Protein AF-A0A838QXX8-F1 (afdb_monomer_lite)

Structure (mmCIF, N/CA/C/O backbone):
data_AF-A0A838QXX8-F1
#
_entry.id   AF-A0A838QXX8-F1
#
loop_
_atom_site.group_PDB
_atom_site.id
_atom_site.type_symbol
_atom_site.label_atom_id
_atom_site.label_alt_id
_atom_site.label_comp_id
_atom_site.label_asym_id
_atom_site.label_entity_id
_atom_site.label_seq_id
_atom_site.pdbx_PDB_ins_code
_atom_site.Cartn_x
_atom_site.Cartn_y
_atom_site.Cartn_z
_atom_site.occupancy
_atom_site.B_iso_or_equiv
_atom_site.auth_seq_id
_atom_site.auth_comp_id
_atom_site.auth_asym_id
_atom_site.auth_atom_id
_atom_site.pdbx_PDB_model_num
ATOM 1 N N . MET A 1 1 ? -8.259 -25.315 41.704 1.00 34.84 1 MET A N 1
ATOM 2 C CA . MET A 1 1 ? -8.394 -26.539 40.883 1.00 34.84 1 MET A CA 1
ATOM 3 C C . MET A 1 1 ? -9.443 -26.225 39.834 1.00 34.84 1 MET A C 1
ATOM 5 O O . MET A 1 1 ? -10.561 -25.962 40.229 1.00 34.84 1 MET A O 1
ATOM 9 N N . THR A 1 2 ? -9.163 -26.068 38.550 1.00 30.25 2 THR A N 1
ATOM 10 C CA . THR A 1 2 ? -8.061 -26.549 37.710 1.00 30.25 2 THR A CA 1
ATOM 11 C C . THR A 1 2 ? -7.736 -25.480 36.669 1.00 30.25 2 THR A C 1
ATOM 13 O O . THR A 1 2 ? -8.613 -24.985 35.971 1.00 30.25 2 THR A O 1
ATOM 16 N N . THR A 1 3 ? -6.460 -25.126 36.604 1.00 36.72 3 THR A N 1
ATOM 17 C CA . THR A 1 3 ? -5.805 -24.435 35.495 1.00 36.72 3 THR A CA 1
ATOM 18 C C . THR A 1 3 ? -5.970 -25.269 34.226 1.00 36.72 3 THR A C 1
ATOM 20 O O . THR A 1 3 ? -5.428 -26.370 34.168 1.00 36.72 3 THR A O 1
ATOM 23 N N . SER A 1 4 ? -6.717 -24.779 33.237 1.00 33.78 4 SER A N 1
ATOM 24 C CA . SER A 1 4 ? -6.718 -25.348 31.888 1.00 33.78 4 SER A CA 1
ATOM 25 C C . SER A 1 4 ? -5.908 -24.436 30.974 1.00 33.78 4 SER A C 1
ATOM 27 O O . SER A 1 4 ? -6.365 -23.360 30.591 1.00 33.78 4 SER A O 1
ATOM 29 N N . ASP A 1 5 ? -4.679 -24.873 30.725 1.00 32.06 5 ASP A N 1
ATOM 30 C CA . ASP A 1 5 ? -3.925 -24.717 29.486 1.00 32.06 5 ASP A CA 1
ATOM 31 C C . ASP A 1 5 ? -4.046 -23.371 28.769 1.00 32.06 5 ASP A C 1
ATOM 33 O O . ASP A 1 5 ? -4.822 -23.175 27.832 1.00 32.06 5 ASP A O 1
ATOM 37 N N . SER A 1 6 ? -3.140 -22.463 29.139 1.00 34.22 6 SER A N 1
ATOM 38 C CA . SER A 1 6 ? -2.589 -21.522 28.173 1.00 34.22 6 SER A CA 1
ATOM 39 C C . SER A 1 6 ? -1.928 -22.338 27.063 1.00 34.22 6 SER A C 1
ATOM 41 O O . SER A 1 6 ? -0.778 -22.759 27.201 1.00 34.22 6 SER A O 1
ATOM 43 N N . ALA A 1 7 ? -2.668 -22.581 25.984 1.00 34.00 7 ALA A N 1
ATOM 44 C CA . ALA A 1 7 ? -2.116 -23.053 24.730 1.00 34.00 7 ALA A CA 1
ATOM 45 C C . ALA A 1 7 ? -0.944 -22.134 24.362 1.00 34.00 7 ALA A C 1
ATOM 47 O O . ALA A 1 7 ? -1.115 -20.969 23.994 1.00 34.00 7 ALA A O 1
ATOM 48 N N . THR A 1 8 ? 0.267 -22.647 24.542 1.00 38.44 8 THR A N 1
ATOM 49 C CA . THR A 1 8 ? 1.481 -22.099 23.960 1.00 38.44 8 THR A CA 1
ATOM 50 C C . THR A 1 8 ? 1.288 -22.147 22.452 1.00 38.44 8 THR A C 1
ATOM 52 O O . THR A 1 8 ? 1.494 -23.189 21.830 1.00 38.44 8 THR A O 1
ATOM 55 N N . ALA A 1 9 ? 0.816 -21.037 21.878 1.00 37.28 9 ALA A N 1
ATOM 56 C CA . ALA A 1 9 ? 0.848 -20.822 20.439 1.00 37.28 9 ALA A CA 1
ATOM 57 C C . ALA A 1 9 ? 2.269 -21.143 19.946 1.00 37.28 9 ALA A C 1
ATOM 59 O O . ALA A 1 9 ? 3.229 -20.803 20.650 1.00 37.28 9 ALA A O 1
ATOM 60 N N . PRO A 1 10 ? 2.411 -21.841 18.808 1.00 36.53 10 PRO A N 1
ATOM 61 C CA . PRO A 1 10 ? 3.703 -22.322 18.351 1.00 36.53 10 PRO A CA 1
ATOM 62 C C . PRO A 1 10 ? 4.683 -21.153 18.256 1.00 36.53 10 PRO A C 1
ATOM 64 O O . PRO A 1 10 ? 4.367 -20.098 17.706 1.00 36.53 10 PRO A O 1
ATOM 67 N N . ASP A 1 11 ? 5.864 -21.362 18.834 1.00 43.19 11 ASP A N 1
ATOM 68 C CA . ASP A 1 11 ? 7.036 -20.503 18.711 1.00 43.19 11 ASP A CA 1
ATOM 69 C C . ASP A 1 11 ? 7.465 -20.534 17.236 1.00 43.19 11 ASP A C 1
ATOM 71 O O . ASP A 1 11 ? 8.309 -21.331 16.818 1.00 43.19 11 ASP A O 1
ATOM 75 N N . HIS A 1 12 ? 6.783 -19.750 16.395 1.00 49.19 12 HIS A N 1
ATOM 76 C CA . HIS A 1 12 ? 7.222 -19.498 15.034 1.00 49.19 12 HIS A CA 1
ATOM 77 C C . HIS A 1 12 ? 8.611 -18.883 15.161 1.00 49.19 12 HIS A C 1
ATOM 79 O O . HIS A 1 12 ? 8.747 -17.730 15.560 1.00 49.19 12 HIS A O 1
ATOM 85 N N . ARG A 1 13 ? 9.655 -19.663 14.850 1.00 53.22 13 ARG A N 1
ATOM 86 C CA . ARG A 1 13 ? 10.988 -19.119 14.583 1.00 53.22 13 ARG A CA 1
ATOM 87 C C . ARG A 1 13 ? 10.788 -17.945 13.631 1.00 53.22 13 ARG A C 1
ATOM 89 O O . ARG A 1 13 ? 10.402 -18.170 12.485 1.00 53.22 13 ARG A O 1
ATOM 96 N N . ASP A 1 14 ? 11.004 -16.729 14.129 1.00 71.88 14 ASP A N 1
ATOM 97 C CA . ASP A 1 14 ? 10.873 -15.486 13.369 1.00 71.88 14 ASP A CA 1
ATOM 98 C C . ASP A 1 14 ? 11.905 -15.504 12.234 1.00 71.88 14 ASP A C 1
ATOM 100 O O . ASP A 1 14 ? 13.022 -15.010 12.366 1.00 71.88 14 ASP A O 1
ATOM 104 N N . TRP A 1 15 ? 11.545 -16.136 11.117 1.00 86.19 15 TRP A N 1
ATOM 105 C CA . TRP A 1 15 ? 12.342 -16.218 9.893 1.00 86.19 15 TRP A CA 1
ATOM 106 C C . TRP A 1 15 ? 12.441 -14.854 9.204 1.00 86.19 15 TRP A C 1
ATOM 108 O O . TRP A 1 15 ? 13.362 -14.620 8.425 1.00 86.19 15 TRP A O 1
ATOM 118 N N . ALA A 1 16 ? 11.517 -13.943 9.522 1.00 88.12 16 ALA A N 1
ATOM 119 C CA . ALA A 1 16 ? 11.453 -12.614 8.942 1.00 88.12 16 ALA A CA 1
ATOM 120 C C . ALA A 1 16 ? 12.725 -11.810 9.231 1.00 88.12 16 ALA A C 1
ATOM 122 O O . ALA A 1 16 ? 13.321 -11.260 8.314 1.00 88.12 16 ALA A O 1
ATOM 123 N N . LEU A 1 17 ? 13.199 -11.782 10.480 1.00 90.75 17 LEU A N 1
ATOM 124 C CA . LEU A 1 17 ? 14.399 -11.025 10.838 1.00 90.75 17 LEU A CA 1
ATOM 125 C C . LEU A 1 17 ? 15.675 -11.507 10.110 1.00 90.75 17 LEU A C 1
ATOM 127 O O . LEU A 1 17 ? 16.345 -10.666 9.512 1.00 90.75 17 LEU A O 1
ATOM 131 N N . PRO A 1 18 ? 16.042 -12.807 10.099 1.00 92.94 18 PRO A N 1
ATOM 132 C CA . PRO A 1 18 ? 17.204 -13.261 9.340 1.00 92.94 18 PRO A CA 1
ATOM 133 C C . PRO A 1 18 ? 17.028 -13.064 7.828 1.00 92.94 18 PRO A C 1
ATOM 135 O O . PRO A 1 18 ? 18.002 -12.716 7.166 1.00 92.94 18 PRO A O 1
ATOM 138 N N . ALA A 1 19 ? 15.814 -13.211 7.281 1.00 93.12 19 ALA A N 1
ATOM 139 C CA . ALA A 1 19 ? 15.549 -12.907 5.874 1.00 93.12 19 ALA A CA 1
ATOM 140 C C . ALA A 1 19 ? 15.774 -11.417 5.556 1.00 93.12 19 ALA A C 1
ATOM 142 O O . ALA A 1 19 ? 16.439 -11.095 4.575 1.00 93.12 19 ALA A O 1
ATOM 143 N N . LEU A 1 20 ? 15.303 -10.509 6.418 1.00 94.69 20 LEU A N 1
ATOM 144 C CA . LEU A 1 20 ? 15.530 -9.067 6.285 1.00 94.69 20 LEU A CA 1
ATOM 145 C C . LEU A 1 20 ? 17.016 -8.723 6.327 1.00 94.69 20 LEU A C 1
ATOM 147 O O . LEU A 1 20 ? 17.504 -7.996 5.467 1.00 94.69 20 LEU A O 1
ATOM 151 N N . LEU A 1 21 ? 17.751 -9.278 7.292 1.00 94.69 21 LEU A N 1
ATOM 152 C CA . LEU A 1 21 ? 19.192 -9.061 7.399 1.00 94.69 21 LEU A CA 1
ATOM 153 C C . LEU A 1 21 ? 19.941 -9.603 6.175 1.00 94.69 21 LEU A C 1
ATOM 155 O O . LEU A 1 21 ? 20.882 -8.960 5.718 1.00 94.69 21 LEU A O 1
ATOM 159 N N . ALA A 1 22 ? 19.510 -10.734 5.609 1.00 96.19 22 ALA A N 1
ATOM 160 C CA . ALA A 1 22 ? 20.080 -11.273 4.377 1.00 96.19 22 ALA A CA 1
ATOM 161 C C . ALA A 1 22 ? 19.819 -10.362 3.165 1.00 96.19 22 ALA A C 1
ATOM 163 O O . ALA A 1 22 ? 20.742 -10.108 2.394 1.00 96.19 22 ALA A O 1
ATOM 164 N N . ILE A 1 23 ? 18.604 -9.821 3.020 1.00 95.81 23 ILE A N 1
ATOM 165 C CA . ILE A 1 23 ? 18.258 -8.871 1.948 1.00 95.81 23 ILE A CA 1
ATOM 166 C C . ILE A 1 23 ? 19.067 -7.575 2.092 1.00 95.81 23 ILE A C 1
ATOM 168 O O . ILE A 1 23 ? 19.649 -7.096 1.120 1.00 95.81 23 ILE A O 1
ATOM 172 N N . LEU A 1 24 ? 19.166 -7.033 3.307 1.00 96.50 24 LEU A N 1
ATOM 173 C CA . LEU A 1 24 ? 19.965 -5.837 3.586 1.00 96.50 24 LEU A CA 1
ATOM 174 C C . LEU A 1 24 ? 21.457 -6.073 3.328 1.00 96.50 24 LEU A C 1
ATOM 176 O O . LEU A 1 24 ? 22.124 -5.207 2.765 1.00 96.50 24 LEU A O 1
ATOM 180 N N . ALA A 1 25 ? 21.980 -7.247 3.687 1.00 96.38 25 ALA A N 1
ATOM 181 C CA . ALA A 1 25 ? 23.358 -7.627 3.392 1.00 96.38 25 ALA A CA 1
ATOM 182 C C . ALA A 1 25 ? 23.601 -7.782 1.883 1.00 96.38 25 ALA A C 1
ATOM 184 O O . ALA A 1 25 ? 24.636 -7.339 1.387 1.00 96.38 25 ALA A O 1
ATOM 185 N N . LEU A 1 26 ? 22.645 -8.352 1.142 1.00 95.94 26 LEU A N 1
ATOM 186 C CA . LEU A 1 26 ? 22.708 -8.448 -0.317 1.00 95.94 26 LEU A CA 1
ATOM 187 C C . LEU A 1 26 ? 22.728 -7.057 -0.959 1.00 95.94 26 LEU A C 1
ATOM 189 O O . LEU A 1 26 ? 23.559 -6.795 -1.829 1.00 95.94 26 LEU A O 1
ATOM 193 N N . TYR A 1 27 ? 21.870 -6.146 -0.492 1.00 95.50 27 TYR A N 1
ATOM 194 C CA . TYR A 1 27 ? 21.874 -4.764 -0.959 1.00 95.50 27 TYR A CA 1
ATOM 195 C C . TYR A 1 27 ? 23.202 -4.069 -0.626 1.00 95.50 27 TYR A C 1
ATOM 197 O O . TYR A 1 27 ? 23.809 -3.472 -1.511 1.00 95.50 27 TYR A O 1
ATOM 205 N N . ALA A 1 28 ? 23.727 -4.226 0.594 1.00 94.88 28 ALA A N 1
ATOM 206 C CA . ALA A 1 28 ? 25.030 -3.684 0.989 1.00 94.88 28 ALA A CA 1
ATOM 207 C C . ALA A 1 28 ? 26.193 -4.242 0.143 1.00 94.88 28 ALA A C 1
ATOM 209 O O . ALA A 1 28 ? 27.096 -3.495 -0.234 1.00 94.88 28 ALA A O 1
ATOM 210 N N . ALA A 1 29 ? 26.161 -5.529 -0.213 1.00 96.00 29 ALA A N 1
ATOM 211 C CA . ALA A 1 29 ? 27.139 -6.132 -1.117 1.00 96.00 29 ALA A CA 1
ATOM 212 C C . ALA A 1 29 ? 27.021 -5.562 -2.542 1.00 96.00 29 ALA A C 1
ATOM 214 O O . ALA A 1 29 ? 28.028 -5.193 -3.144 1.00 96.00 29 ALA A O 1
ATOM 215 N N . SER A 1 30 ? 25.795 -5.410 -3.058 1.00 94.06 30 SER A N 1
ATOM 216 C CA . SER A 1 30 ? 25.549 -4.778 -4.364 1.00 94.06 30 SER A CA 1
ATOM 217 C C . SER A 1 30 ? 26.013 -3.317 -4.394 1.00 94.06 30 SER A C 1
ATOM 219 O O . SER A 1 30 ? 26.581 -2.854 -5.386 1.00 94.06 30 SER A O 1
ATOM 221 N N . PHE A 1 31 ? 25.842 -2.616 -3.272 1.00 92.81 31 PHE A N 1
ATOM 222 C CA . PHE A 1 31 ? 26.286 -1.249 -3.057 1.00 92.81 31 PHE A CA 1
ATOM 223 C C . PHE A 1 31 ? 27.814 -1.142 -3.061 1.00 92.81 31 PHE A C 1
ATOM 225 O O . PHE A 1 31 ? 28.362 -0.240 -3.694 1.00 92.81 31 PHE A O 1
ATOM 232 N N . ALA A 1 32 ? 28.509 -2.095 -2.430 1.00 93.50 32 ALA A N 1
ATOM 233 C CA . ALA A 1 32 ? 29.969 -2.180 -2.467 1.00 93.50 32 ALA A CA 1
ATOM 234 C C . ALA A 1 32 ? 30.513 -2.419 -3.889 1.00 93.50 32 ALA A C 1
ATOM 236 O O . ALA A 1 32 ? 31.625 -1.998 -4.201 1.00 93.50 32 ALA A O 1
ATOM 237 N N . TRP A 1 33 ? 29.725 -3.046 -4.768 1.00 94.81 33 TRP A N 1
ATOM 238 C CA . TRP A 1 33 ? 30.039 -3.199 -6.195 1.00 94.81 33 TRP A CA 1
ATOM 239 C C . TRP A 1 33 ? 29.606 -2.017 -7.072 1.00 94.81 33 TRP A C 1
ATOM 241 O O . TRP A 1 33 ? 29.843 -2.031 -8.282 1.00 94.81 33 TRP A O 1
ATOM 251 N N . GLY A 1 34 ? 28.995 -0.983 -6.493 1.00 92.56 34 GLY A N 1
ATOM 252 C CA . GLY A 1 34 ? 28.573 0.207 -7.225 1.00 92.56 34 GLY A CA 1
ATOM 253 C C . GLY A 1 34 ? 27.326 0.007 -8.096 1.00 92.56 34 GLY A C 1
ATOM 254 O O . GLY A 1 34 ? 27.075 0.833 -8.975 1.00 92.56 34 GLY A O 1
ATOM 255 N N . LEU A 1 35 ? 26.576 -1.092 -7.922 1.00 92.88 35 LEU A N 1
ATOM 256 C CA . LEU A 1 35 ? 25.433 -1.418 -8.785 1.00 92.88 35 LEU A CA 1
ATOM 257 C C . LEU A 1 35 ? 24.281 -0.407 -8.643 1.00 92.88 35 LEU A C 1
ATOM 259 O O . LEU A 1 35 ? 23.913 0.169 -9.668 1.00 92.88 35 LEU A O 1
ATOM 263 N N . PRO A 1 36 ? 23.770 -0.098 -7.429 1.00 92.81 36 PRO A N 1
ATOM 264 C CA . PRO A 1 36 ? 22.723 0.911 -7.257 1.00 92.81 36 PRO A CA 1
ATOM 265 C C . PRO A 1 36 ? 23.093 2.266 -7.866 1.00 92.81 36 PRO A C 1
ATOM 267 O O . PRO A 1 36 ? 22.270 2.903 -8.516 1.00 92.81 36 PRO A O 1
ATOM 270 N N . GLN A 1 37 ? 24.349 2.690 -7.718 1.00 92.62 37 GLN A N 1
ATOM 271 C CA . GLN A 1 37 ? 24.854 3.957 -8.242 1.00 92.62 37 GLN A CA 1
ATOM 272 C C . GLN A 1 37 ? 24.853 3.972 -9.773 1.00 92.62 37 GLN A C 1
ATOM 274 O O . GLN A 1 37 ? 24.445 4.963 -10.373 1.00 92.62 37 GLN A O 1
ATOM 279 N N . ARG A 1 38 ? 25.271 2.870 -10.409 1.00 91.69 38 ARG A N 1
ATOM 280 C CA . ARG A 1 38 ? 25.247 2.727 -11.873 1.00 91.69 38 ARG A CA 1
ATOM 281 C C . ARG A 1 38 ? 23.825 2.735 -12.412 1.00 91.69 38 ARG A C 1
ATOM 283 O O . ARG A 1 38 ? 23.560 3.471 -13.350 1.00 91.69 38 ARG A O 1
ATOM 290 N N . TRP A 1 39 ? 22.923 1.970 -11.799 1.00 91.38 39 TRP A N 1
ATOM 291 C CA . TRP A 1 39 ? 21.515 1.946 -12.197 1.00 91.38 39 TRP A CA 1
ATOM 292 C C . TRP A 1 39 ? 20.875 3.328 -12.067 1.00 91.38 39 TRP A C 1
ATOM 294 O O . TRP A 1 39 ? 20.202 3.774 -12.986 1.00 91.38 39 TRP A O 1
ATOM 304 N N . THR A 1 40 ? 21.152 4.038 -10.970 1.00 89.56 40 THR A N 1
ATOM 305 C CA . THR A 1 40 ? 20.648 5.406 -10.753 1.00 89.56 40 THR A CA 1
ATOM 306 C C . THR A 1 40 ? 21.189 6.369 -11.806 1.00 89.56 40 THR A C 1
ATOM 308 O O . THR A 1 40 ? 20.441 7.178 -12.335 1.00 89.56 40 THR A O 1
ATOM 311 N N . ALA A 1 41 ? 22.472 6.263 -12.164 1.00 88.31 41 ALA A N 1
ATOM 312 C CA . ALA A 1 41 ? 23.043 7.070 -13.239 1.00 88.31 41 ALA A CA 1
ATOM 313 C C . ALA A 1 41 ? 22.360 6.798 -14.592 1.00 88.31 41 ALA A C 1
ATOM 315 O O . ALA A 1 41 ? 22.120 7.738 -15.341 1.00 88.31 41 ALA A O 1
ATOM 316 N N . THR A 1 42 ? 22.006 5.542 -14.890 1.00 87.69 42 THR A N 1
ATOM 317 C CA . THR A 1 42 ? 21.218 5.188 -16.084 1.00 87.69 42 THR A CA 1
ATOM 318 C C . THR A 1 42 ? 19.805 5.774 -16.028 1.00 87.69 42 THR A C 1
ATOM 320 O O . THR A 1 42 ? 19.336 6.306 -17.029 1.00 87.69 42 THR A O 1
ATOM 323 N N . ALA A 1 43 ? 19.153 5.732 -14.862 1.00 85.75 43 ALA A N 1
ATOM 324 C CA . ALA A 1 43 ? 17.829 6.316 -14.645 1.00 85.75 43 ALA A CA 1
ATOM 325 C C . ALA A 1 43 ? 17.812 7.826 -14.909 1.00 85.75 43 ALA A C 1
ATOM 327 O O . ALA A 1 43 ? 16.993 8.315 -15.683 1.00 85.75 43 ALA A O 1
ATOM 328 N N . VAL A 1 44 ? 18.757 8.546 -14.297 1.00 84.44 44 VAL A N 1
ATOM 329 C CA . VAL A 1 44 ? 18.873 10.006 -14.402 1.00 84.44 44 VAL A CA 1
ATOM 330 C C . VAL A 1 44 ? 19.266 10.432 -15.816 1.00 84.44 44 VAL A C 1
ATOM 332 O O . VAL A 1 44 ? 18.721 11.406 -16.323 1.00 84.44 44 VAL A O 1
ATOM 335 N N . ALA A 1 45 ? 20.167 9.696 -16.477 1.00 80.81 45 ALA A N 1
ATOM 336 C CA . ALA A 1 45 ? 20.521 9.970 -17.870 1.00 80.81 45 ALA A CA 1
ATOM 337 C C . ALA A 1 45 ? 19.300 9.866 -18.798 1.00 80.81 45 ALA A C 1
ATOM 339 O O . ALA A 1 45 ? 19.110 10.739 -19.635 1.00 80.81 45 ALA A O 1
ATOM 340 N N . GLY A 1 46 ? 18.441 8.860 -18.595 1.00 67.88 46 GLY A N 1
ATOM 341 C CA . GLY A 1 46 ? 17.211 8.707 -19.375 1.00 67.88 46 GLY A CA 1
ATOM 342 C C . GLY A 1 46 ? 16.174 9.815 -19.147 1.00 67.88 46 GLY A C 1
ATOM 343 O O . GLY A 1 46 ? 15.434 10.124 -20.069 1.00 67.88 46 GLY A O 1
ATOM 344 N N . HIS A 1 47 ? 16.125 10.431 -17.957 1.00 63.25 47 HIS A N 1
ATOM 345 C CA . HIS A 1 47 ? 15.223 11.565 -17.677 1.00 63.25 47 HIS A CA 1
ATOM 346 C C . HIS A 1 47 ? 15.714 12.895 -18.282 1.00 63.25 47 HIS A C 1
ATOM 348 O O . HIS A 1 47 ? 14.907 13.741 -18.660 1.00 63.25 47 HIS A O 1
ATOM 354 N N . ALA A 1 48 ? 17.031 13.093 -18.404 1.00 56.41 48 ALA A N 1
ATOM 355 C CA . ALA A 1 48 ? 17.587 14.311 -18.999 1.00 56.41 48 ALA A CA 1
ATOM 356 C C . ALA A 1 48 ? 17.307 14.418 -20.512 1.00 56.41 48 ALA A C 1
ATOM 358 O O . ALA A 1 48 ? 17.132 15.523 -21.022 1.00 56.41 48 ALA A O 1
ATOM 359 N N . ASP A 1 49 ? 17.230 13.284 -21.216 1.00 50.34 49 ASP A N 1
ATOM 360 C CA . ASP A 1 49 ? 16.854 13.249 -22.636 1.00 50.34 49 ASP A CA 1
ATOM 361 C C . ASP A 1 49 ? 15.360 13.569 -22.852 1.00 50.34 49 ASP A C 1
ATOM 363 O O . ASP A 1 49 ? 15.005 14.133 -23.885 1.00 50.34 49 ASP A O 1
ATOM 367 N N . THR A 1 50 ? 14.487 13.286 -21.874 1.00 48.16 50 THR A N 1
ATOM 368 C CA . THR A 1 50 ? 13.052 13.625 -21.934 1.00 48.16 50 THR A CA 1
ATOM 369 C C . THR A 1 50 ? 12.752 15.075 -21.535 1.00 48.16 50 THR A C 1
ATOM 371 O O . THR A 1 50 ? 11.944 15.715 -22.198 1.00 48.16 50 THR A O 1
ATOM 374 N N . ASP A 1 51 ? 13.445 15.648 -20.540 1.00 40.97 51 ASP A N 1
ATOM 375 C CA . ASP A 1 51 ? 13.238 17.051 -20.113 1.00 40.97 51 ASP A CA 1
ATOM 376 C C . ASP A 1 51 ? 13.676 18.078 -21.185 1.00 40.97 51 ASP A C 1
ATOM 378 O O . ASP A 1 51 ? 13.218 19.223 -21.202 1.00 40.97 51 ASP A O 1
ATOM 382 N N . HIS A 1 52 ? 14.563 17.694 -22.111 1.00 36.69 52 HIS A N 1
ATOM 383 C CA . HIS A 1 52 ? 14.932 18.530 -23.260 1.00 36.69 52 HIS A CA 1
ATOM 384 C C . HIS A 1 52 ? 13.908 18.496 -24.409 1.00 36.69 52 HIS A C 1
ATOM 386 O O . HIS A 1 52 ? 13.971 19.366 -25.281 1.00 36.69 52 HIS A O 1
ATOM 392 N N . ALA A 1 53 ? 12.959 17.554 -24.397 1.00 36.16 53 ALA A N 1
ATOM 393 C CA . ALA A 1 53 ? 11.873 17.462 -25.375 1.00 36.16 53 ALA A CA 1
ATOM 394 C C . ALA A 1 53 ? 10.658 18.353 -25.029 1.00 36.16 53 ALA A C 1
ATOM 396 O O . ALA A 1 53 ? 9.777 18.533 -25.864 1.00 36.16 53 ALA A O 1
ATOM 397 N N . ASP A 1 54 ? 10.639 18.981 -23.845 1.00 35.06 54 ASP A N 1
ATOM 398 C CA . ASP A 1 54 ? 9.608 19.948 -23.424 1.00 35.06 54 ASP A CA 1
ATOM 399 C C . ASP A 1 54 ? 9.803 21.368 -24.010 1.00 35.06 54 ASP A C 1
ATOM 401 O O . ASP A 1 54 ? 9.064 22.306 -23.688 1.00 35.06 54 ASP A O 1
ATOM 405 N N . ALA A 1 55 ? 10.788 21.566 -24.893 1.00 30.69 55 ALA A N 1
ATOM 406 C CA . ALA A 1 55 ? 10.872 22.764 -25.725 1.00 30.69 55 ALA A CA 1
ATOM 407 C C . ALA A 1 55 ? 9.937 22.596 -26.932 1.00 30.69 55 ALA A C 1
ATOM 409 O O . ALA A 1 55 ? 10.180 21.702 -27.729 1.00 30.69 55 ALA A O 1
ATOM 410 N N . GLU A 1 56 ? 8.896 23.444 -27.018 1.00 31.11 56 GLU A N 1
ATOM 411 C CA . GLU A 1 56 ? 7.878 23.571 -28.088 1.00 31.11 56 GLU A CA 1
ATOM 412 C C . GLU A 1 56 ? 7.860 22.438 -29.133 1.00 31.11 56 GLU A C 1
ATOM 414 O O . GLU A 1 56 ? 8.811 22.346 -29.911 1.00 31.11 56 GLU A O 1
ATOM 419 N N . PRO A 1 57 ? 6.767 21.653 -29.267 1.00 32.47 57 PRO A N 1
ATOM 420 C CA . PRO A 1 57 ? 6.710 20.574 -30.245 1.00 32.47 57 PRO A CA 1
ATOM 421 C C . PRO A 1 57 ? 6.890 21.161 -31.647 1.00 32.47 57 PRO A C 1
ATOM 423 O O . PRO A 1 57 ? 5.972 21.732 -32.242 1.00 32.47 57 PRO A O 1
ATOM 426 N N . THR A 1 58 ? 8.107 21.060 -32.177 1.00 29.44 58 THR A N 1
ATOM 427 C CA . THR A 1 58 ? 8.354 21.340 -33.582 1.00 29.44 58 THR A CA 1
ATOM 428 C C . THR A 1 58 ? 7.600 20.276 -34.367 1.00 29.44 58 THR A C 1
ATOM 430 O O . THR A 1 58 ? 7.649 19.093 -34.036 1.00 29.44 58 THR A O 1
ATOM 433 N N . ALA A 1 59 ? 6.843 20.704 -35.379 1.00 35.03 59 ALA A N 1
ATOM 434 C CA . ALA A 1 59 ? 5.896 19.896 -36.156 1.00 35.03 59 ALA A CA 1
ATOM 435 C C . ALA A 1 59 ? 6.543 18.778 -37.013 1.00 35.03 59 ALA A C 1
ATOM 437 O O . ALA A 1 59 ? 6.028 18.420 -38.069 1.00 35.03 59 ALA A O 1
ATOM 438 N N . THR A 1 60 ? 7.697 18.264 -36.594 1.00 31.33 60 THR A N 1
ATOM 439 C CA . THR A 1 60 ? 8.489 17.232 -37.262 1.00 31.33 60 THR A CA 1
ATOM 440 C C . THR A 1 60 ? 8.790 16.015 -36.384 1.00 31.33 60 THR A C 1
ATOM 442 O O . THR A 1 60 ? 9.265 15.029 -36.935 1.00 31.33 60 THR A O 1
ATOM 445 N N . ASP A 1 61 ? 8.452 16.024 -35.088 1.00 32.34 61 ASP A N 1
ATOM 446 C CA . ASP A 1 61 ? 8.557 14.847 -34.206 1.00 32.34 61 ASP A CA 1
ATOM 447 C C . ASP A 1 61 ? 7.204 14.128 -34.037 1.00 32.34 61 ASP A C 1
ATOM 449 O O . ASP A 1 61 ? 6.753 13.833 -32.935 1.00 32.34 61 ASP A O 1
ATOM 453 N N . GLU A 1 62 ? 6.566 13.752 -35.152 1.00 33.34 62 GLU A N 1
ATOM 454 C CA . GLU A 1 62 ? 5.635 12.604 -35.174 1.00 33.34 62 GLU A CA 1
ATOM 455 C C . GLU A 1 62 ? 6.430 11.277 -35.116 1.00 33.34 62 GLU A C 1
ATOM 457 O O . GLU A 1 62 ? 6.215 10.341 -35.896 1.00 33.34 62 GLU A O 1
ATOM 462 N N . ALA A 1 63 ? 7.410 11.196 -34.210 1.00 36.47 63 ALA A N 1
ATOM 463 C CA . ALA A 1 63 ? 8.049 9.937 -33.867 1.00 36.47 63 ALA A CA 1
ATOM 464 C C . ALA A 1 63 ? 6.961 9.040 -33.266 1.00 36.47 63 ALA A C 1
ATOM 466 O O . ALA A 1 63 ? 6.271 9.425 -32.325 1.00 36.47 63 ALA A O 1
ATOM 467 N N . HIS A 1 64 ? 6.738 7.891 -33.899 1.00 42.59 64 HIS A N 1
ATOM 468 C CA . HIS A 1 64 ? 5.611 7.006 -33.638 1.00 42.59 64 HIS A CA 1
ATOM 469 C C . HIS A 1 64 ? 5.557 6.627 -32.155 1.00 42.59 64 HIS A C 1
ATOM 471 O O . HIS A 1 64 ? 6.368 5.827 -31.696 1.00 42.59 64 HIS A O 1
ATOM 477 N N . ALA A 1 65 ? 4.591 7.172 -31.411 1.00 54.25 65 ALA A N 1
ATOM 478 C CA . ALA A 1 65 ? 4.224 6.588 -30.131 1.00 54.25 65 ALA A CA 1
ATOM 479 C C . ALA A 1 65 ? 3.837 5.120 -30.404 1.00 54.25 65 ALA A C 1
ATOM 481 O O . ALA A 1 65 ? 3.017 4.888 -31.303 1.00 54.25 65 ALA A O 1
ATOM 482 N N . PRO A 1 66 ? 4.445 4.138 -29.711 1.00 64.69 66 PRO A N 1
ATOM 483 C CA . PRO A 1 66 ? 4.199 2.728 -29.983 1.00 64.69 66 PRO A CA 1
ATOM 484 C C . PRO A 1 66 ? 2.702 2.436 -29.896 1.00 64.69 66 PRO A C 1
ATOM 486 O O . PRO A 1 66 ? 2.012 2.900 -28.980 1.00 64.69 66 PRO A O 1
ATOM 489 N N . ALA A 1 67 ? 2.173 1.710 -30.884 1.00 77.12 67 ALA A N 1
ATOM 490 C CA . ALA A 1 67 ? 0.741 1.472 -30.940 1.00 77.12 67 ALA A CA 1
ATOM 491 C C . ALA A 1 67 ? 0.298 0.652 -29.711 1.00 77.12 67 ALA A C 1
ATOM 493 O O . ALA A 1 67 ? 0.939 -0.342 -29.355 1.00 77.12 67 ALA A O 1
ATOM 494 N N . PRO A 1 68 ? -0.798 1.045 -29.035 1.00 82.19 68 PRO A N 1
ATOM 495 C CA . PRO A 1 68 ? -1.225 0.364 -27.824 1.00 82.19 68 PRO A CA 1
ATOM 496 C C . PRO A 1 68 ? -1.628 -1.083 -28.113 1.00 82.19 68 PRO A C 1
ATOM 498 O O . PRO A 1 68 ? -2.206 -1.367 -29.170 1.00 82.19 68 PRO A O 1
ATOM 501 N N . PRO A 1 69 ? -1.427 -2.003 -27.151 1.00 87.62 69 PRO A N 1
ATOM 502 C CA . PRO A 1 69 ? -1.902 -3.363 -27.309 1.00 87.62 69 PRO A CA 1
ATOM 503 C C . PRO A 1 69 ? -3.438 -3.380 -27.447 1.00 87.62 69 PRO A C 1
ATOM 505 O O . PRO A 1 69 ? -4.135 -2.524 -26.892 1.00 87.62 69 PRO A O 1
ATOM 508 N N . PRO A 1 70 ? -4.017 -4.362 -28.159 1.00 90.62 70 PRO A N 1
ATOM 509 C CA . PRO A 1 70 ? -5.464 -4.457 -28.311 1.00 90.62 70 PRO A CA 1
ATOM 510 C C . PRO A 1 70 ? -6.189 -4.582 -26.963 1.00 90.62 70 PRO A C 1
ATOM 512 O O . PRO A 1 70 ? -5.733 -5.295 -26.074 1.00 90.62 70 PRO A O 1
ATOM 515 N N . MET A 1 71 ? -7.387 -4.002 -26.831 1.00 88.56 71 MET A N 1
ATOM 516 C CA . MET A 1 71 ? -8.162 -3.991 -25.571 1.00 88.56 71 MET A CA 1
ATOM 517 C C . MET A 1 71 ? -8.400 -5.373 -24.937 1.00 88.56 71 MET A C 1
ATOM 519 O O . MET A 1 71 ? -8.502 -5.490 -23.717 1.00 88.56 71 MET A O 1
ATOM 523 N N . TRP A 1 72 ? -8.489 -6.441 -25.737 1.00 92.44 72 TRP A N 1
ATOM 524 C CA . TRP A 1 72 ? -8.702 -7.798 -25.219 1.00 92.44 72 TRP A CA 1
ATOM 525 C C . TRP A 1 72 ? -7.514 -8.317 -24.391 1.00 92.44 72 TRP A C 1
ATOM 527 O O . TRP A 1 72 ? -7.674 -9.244 -23.601 1.00 92.44 72 TRP A O 1
ATOM 537 N N . THR A 1 73 ? -6.337 -7.702 -24.510 1.00 93.88 73 THR A N 1
ATOM 538 C CA . THR A 1 73 ? -5.146 -8.050 -23.717 1.00 93.88 73 THR A CA 1
ATOM 539 C C . THR A 1 73 ? -5.310 -7.740 -22.227 1.00 93.88 73 THR A C 1
ATOM 541 O O . THR A 1 73 ? -4.581 -8.289 -21.407 1.00 93.88 73 THR A O 1
ATOM 544 N N . VAL A 1 74 ? -6.323 -6.947 -21.852 1.00 93.69 74 VAL A N 1
ATOM 545 C CA . VAL A 1 74 ? -6.693 -6.644 -20.458 1.00 93.69 74 VAL A CA 1
ATOM 546 C C . VAL A 1 74 ? -7.515 -7.778 -19.813 1.00 93.69 74 VAL A C 1
ATOM 548 O O . VAL A 1 74 ? -7.707 -7.802 -18.598 1.00 93.69 74 VAL A O 1
ATOM 551 N N . ILE A 1 75 ? -7.981 -8.772 -20.583 1.00 96.31 75 ILE A N 1
ATOM 552 C CA . ILE A 1 75 ? -8.804 -9.884 -20.071 1.00 96.31 75 ILE A CA 1
ATOM 553 C C . ILE A 1 75 ? -8.161 -10.616 -18.876 1.00 96.31 75 ILE A C 1
ATOM 555 O O . ILE A 1 75 ? -8.873 -10.821 -17.892 1.00 96.31 75 ILE A O 1
ATOM 559 N N . PRO A 1 76 ? -6.863 -10.989 -18.876 1.00 97.06 76 PRO A N 1
ATOM 560 C CA . PRO A 1 76 ? -6.247 -11.652 -17.724 1.00 97.06 76 PRO A CA 1
ATOM 561 C C . PRO A 1 76 ? -6.326 -10.818 -16.441 1.00 97.06 76 PRO A C 1
ATOM 563 O O . PRO A 1 76 ? -6.592 -11.366 -15.374 1.00 97.06 76 PRO A O 1
ATOM 566 N N . PHE A 1 77 ? -6.174 -9.495 -16.547 1.00 95.38 77 PHE A N 1
ATOM 567 C CA . PHE A 1 77 ? -6.313 -8.576 -15.419 1.00 95.38 77 PHE A CA 1
ATOM 568 C C . PHE A 1 77 ? -7.743 -8.555 -14.876 1.00 95.38 77 PHE A C 1
ATOM 570 O O . PHE A 1 77 ? -7.953 -8.755 -13.682 1.00 95.38 77 PHE A O 1
ATOM 577 N N . VAL A 1 78 ? -8.739 -8.406 -15.755 1.00 95.12 78 VAL A N 1
ATOM 578 C CA . VAL A 1 78 ? -10.161 -8.415 -15.365 1.00 95.12 78 VAL A CA 1
ATOM 579 C C . VAL A 1 78 ? -10.555 -9.752 -14.740 1.00 95.12 78 VAL A C 1
ATOM 581 O O . VAL A 1 78 ? -11.239 -9.773 -13.719 1.00 95.12 78 VAL A O 1
ATOM 584 N N . LEU A 1 79 ? -10.104 -10.871 -15.313 1.00 97.25 79 LEU A N 1
ATOM 585 C CA . LEU A 1 79 ? -10.352 -12.204 -14.764 1.00 97.25 79 LEU A CA 1
ATOM 586 C C . LEU A 1 79 ? -9.714 -12.380 -13.385 1.00 97.25 79 LEU A C 1
ATOM 588 O O . LEU A 1 79 ? -10.329 -13.001 -12.522 1.00 97.25 79 LEU A O 1
ATOM 592 N N . LEU A 1 80 ? -8.522 -11.822 -13.159 1.00 96.25 80 LEU A N 1
ATOM 593 C CA . LEU A 1 80 ? -7.862 -11.872 -11.857 1.00 96.25 80 LEU A CA 1
ATOM 594 C C . LEU A 1 80 ? -8.642 -11.072 -10.807 1.00 96.25 80 LEU A C 1
ATOM 596 O O . LEU A 1 80 ? -8.908 -11.591 -9.724 1.00 96.25 80 LEU A O 1
ATOM 600 N N . LEU A 1 81 ? -9.075 -9.852 -11.134 1.00 94.25 81 LEU A N 1
ATOM 601 C CA . LEU A 1 81 ? -9.913 -9.045 -10.239 1.00 94.25 81 LEU A CA 1
ATOM 602 C C . LEU A 1 81 ? -11.259 -9.727 -9.953 1.00 94.25 81 LEU A C 1
ATOM 604 O O . LEU A 1 81 ? -11.688 -9.796 -8.801 1.00 94.25 81 LEU A O 1
ATOM 608 N N . ALA A 1 82 ? -11.896 -10.297 -10.978 1.00 94.94 82 ALA A N 1
ATOM 609 C CA . ALA A 1 82 ? -13.136 -11.049 -10.823 1.00 94.94 82 ALA A CA 1
ATOM 610 C C . ALA A 1 82 ? -12.938 -12.298 -9.950 1.00 94.94 82 ALA A C 1
ATOM 612 O O . ALA A 1 82 ? -13.782 -12.598 -9.108 1.00 94.94 82 ALA A O 1
ATOM 613 N N . ALA A 1 83 ? -11.814 -13.004 -10.100 1.00 95.44 83 ALA A N 1
ATOM 614 C CA . ALA A 1 83 ? -11.472 -14.150 -9.266 1.00 95.44 83 ALA A CA 1
ATOM 615 C C . ALA A 1 83 ? -11.336 -13.749 -7.789 1.00 95.44 83 ALA A C 1
ATOM 617 O O . ALA A 1 83 ? -11.932 -14.400 -6.932 1.00 95.44 83 ALA A O 1
ATOM 618 N N . ILE A 1 84 ? -10.636 -12.646 -7.502 1.00 93.44 84 ILE A N 1
ATOM 619 C CA . ILE A 1 84 ? -10.479 -12.105 -6.143 1.00 93.44 84 ILE A CA 1
ATOM 620 C C . ILE A 1 84 ? -11.834 -11.700 -5.546 1.00 93.44 84 ILE A C 1
ATOM 622 O O . ILE A 1 84 ? -12.088 -11.971 -4.377 1.00 93.44 84 ILE A O 1
ATOM 626 N N . ALA A 1 85 ? -12.717 -11.088 -6.338 1.00 92.19 85 ALA A N 1
ATOM 627 C CA . ALA A 1 85 ? -14.019 -10.627 -5.863 1.00 92.19 85 ALA A CA 1
ATOM 628 C C . ALA A 1 85 ? -15.036 -11.764 -5.654 1.00 92.19 85 ALA A C 1
ATOM 630 O O . ALA A 1 85 ? -15.857 -11.700 -4.742 1.00 92.19 85 ALA A O 1
ATOM 631 N N . VAL A 1 86 ? -15.014 -12.795 -6.506 1.00 94.62 86 VAL A N 1
ATOM 632 C CA . VAL A 1 86 ? -16.100 -13.786 -6.594 1.00 94.62 86 VAL A CA 1
ATOM 633 C C . VAL A 1 86 ? -15.749 -15.119 -5.931 1.00 94.62 86 VAL A C 1
ATOM 635 O O . VAL A 1 86 ? -16.600 -15.697 -5.256 1.00 94.62 86 VAL A O 1
ATOM 638 N N . LEU A 1 87 ? -14.524 -15.631 -6.090 1.00 93.81 87 LEU A N 1
ATOM 639 C CA . LEU A 1 87 ? -14.163 -16.966 -5.587 1.00 93.81 87 LEU A CA 1
ATOM 640 C C . LEU A 1 87 ? -14.241 -17.121 -4.057 1.00 93.81 87 LEU A C 1
ATOM 642 O O . LEU A 1 87 ? -14.661 -18.200 -3.628 1.00 93.81 87 LEU A O 1
ATOM 646 N N . PRO A 1 88 ? -13.928 -16.102 -3.228 1.00 92.31 88 PRO A N 1
ATOM 647 C CA . PRO A 1 88 ? -14.146 -16.188 -1.783 1.00 92.31 88 PRO A CA 1
ATOM 648 C C . PRO A 1 88 ? -15.626 -16.293 -1.390 1.00 92.31 88 PRO A C 1
ATOM 650 O O . PRO A 1 88 ? -15.940 -16.855 -0.350 1.00 92.31 88 PRO A O 1
ATOM 653 N N . LEU A 1 89 ? -16.543 -15.758 -2.206 1.00 91.69 89 LEU A N 1
ATOM 654 C CA . LEU A 1 89 ? -17.979 -15.696 -1.893 1.00 91.69 89 LEU A CA 1
ATOM 655 C C . LEU A 1 89 ? -18.735 -16.977 -2.281 1.00 91.69 89 LEU A C 1
ATOM 657 O O . LEU A 1 89 ? -19.876 -17.195 -1.865 1.00 91.69 89 LEU A O 1
ATOM 661 N N . ILE A 1 90 ? -18.127 -17.829 -3.107 1.00 94.50 90 ILE A N 1
ATOM 662 C CA . ILE A 1 90 ? -18.720 -19.092 -3.538 1.00 94.50 90 ILE A CA 1
ATOM 663 C C . ILE A 1 90 ? -18.312 -20.190 -2.549 1.00 94.50 90 ILE A C 1
ATOM 665 O O . ILE A 1 90 ? -17.163 -20.622 -2.526 1.00 94.50 90 ILE A O 1
ATOM 669 N N . HIS A 1 91 ? -19.288 -20.743 -1.823 1.00 92.38 91 HIS A N 1
ATOM 670 C CA . HIS A 1 91 ? -19.101 -21.816 -0.828 1.00 92.38 91 HIS A CA 1
ATOM 671 C C . HIS A 1 91 ? -18.278 -23.026 -1.324 1.00 92.38 91 HIS A C 1
ATOM 673 O O . HIS A 1 91 ? -17.651 -23.725 -0.537 1.00 92.38 91 HIS A O 1
ATOM 679 N N . ARG A 1 92 ? -18.292 -23.323 -2.634 1.00 93.94 92 ARG A N 1
ATOM 680 C CA . ARG A 1 92 ? -17.501 -24.427 -3.215 1.00 93.94 92 ARG A CA 1
ATOM 681 C C . ARG A 1 92 ? -16.010 -24.113 -3.342 1.00 93.94 92 ARG A C 1
ATOM 683 O O . ARG A 1 92 ? -15.216 -25.046 -3.400 1.00 93.94 92 ARG A O 1
ATOM 690 N N . THR A 1 93 ? -15.644 -22.840 -3.454 1.00 92.69 93 THR A N 1
ATOM 691 C CA . THR A 1 93 ? -14.270 -22.391 -3.711 1.00 92.69 93 THR A CA 1
ATOM 692 C C . THR A 1 93 ? -13.651 -21.648 -2.534 1.00 92.69 93 THR A C 1
ATOM 694 O O . THR A 1 93 ? -12.435 -21.528 -2.523 1.00 92.69 93 THR A O 1
ATOM 697 N N . GLU A 1 94 ? -14.433 -21.225 -1.537 1.00 91.50 94 GLU A N 1
ATOM 698 C CA . GLU A 1 94 ? -13.983 -20.489 -0.343 1.00 91.50 94 GLU A CA 1
ATOM 699 C C . GLU A 1 94 ? -12.761 -21.135 0.335 1.00 91.50 94 GLU A C 1
ATOM 701 O O . GLU A 1 94 ? -11.674 -20.563 0.316 1.00 91.50 94 GLU A O 1
ATOM 706 N N . HIS A 1 95 ? -12.880 -22.379 0.813 1.00 92.56 95 HIS A N 1
ATOM 707 C CA . HIS A 1 95 ? -11.771 -23.078 1.484 1.00 92.56 95 HIS A CA 1
ATOM 708 C C . HIS A 1 95 ? -10.568 -23.359 0.578 1.00 92.56 95 HIS A C 1
ATOM 710 O O . HIS A 1 95 ? -9.432 -23.451 1.036 1.00 92.56 95 HIS A O 1
ATOM 716 N N . TRP A 1 96 ? -10.798 -23.518 -0.727 1.00 95.31 96 TRP A N 1
ATOM 717 C CA . TRP A 1 96 ? -9.698 -23.654 -1.677 1.00 95.31 96 TRP A CA 1
ATOM 718 C C . TRP A 1 96 ? -8.969 -22.315 -1.845 1.00 95.31 96 TRP A C 1
ATOM 720 O O . TRP A 1 96 ? -7.738 -22.282 -1.865 1.00 95.31 96 TRP A O 1
ATOM 730 N N . TRP A 1 97 ? -9.715 -21.213 -1.908 1.00 93.94 97 TRP A N 1
ATOM 731 C CA . TRP A 1 97 ? -9.180 -19.867 -2.042 1.00 93.94 97 TRP A CA 1
ATOM 732 C C . TRP A 1 97 ? -8.447 -19.389 -0.789 1.00 93.94 97 TRP A C 1
ATOM 734 O O . TRP A 1 97 ? -7.537 -18.585 -0.921 1.00 93.94 97 TRP A O 1
ATOM 744 N N . GLU A 1 98 ? -8.767 -19.891 0.408 1.00 89.56 98 GLU A N 1
ATOM 745 C CA . GLU A 1 98 ? -8.037 -19.575 1.652 1.00 89.56 98 GLU A CA 1
ATOM 746 C C . GLU A 1 98 ? -6.531 -19.891 1.570 1.00 89.56 98 GLU A C 1
ATOM 748 O O . GLU A 1 98 ? -5.717 -19.267 2.251 1.00 89.56 98 GLU A O 1
ATOM 753 N N . SER A 1 99 ? -6.127 -20.841 0.720 1.00 92.75 99 SER A N 1
ATOM 754 C CA . SER A 1 99 ? -4.716 -21.179 0.551 1.00 92.75 99 SER A CA 1
ATOM 755 C C . SER A 1 99 ? -3.963 -20.124 -0.263 1.00 92.75 99 SER A C 1
ATOM 757 O O . SER A 1 99 ? -4.223 -19.925 -1.453 1.00 92.75 99 SER A O 1
ATOM 759 N N . ASN A 1 100 ? -2.915 -19.551 0.337 1.00 91.19 100 ASN A N 1
ATOM 760 C CA . ASN A 1 100 ? -1.984 -18.644 -0.345 1.00 91.19 100 ASN A CA 1
ATOM 761 C C . ASN A 1 100 ? -1.343 -19.258 -1.600 1.00 91.19 100 ASN A C 1
ATOM 763 O O . ASN A 1 100 ? -1.064 -18.539 -2.557 1.00 91.19 100 ASN A O 1
ATOM 767 N N . LEU A 1 101 ? -1.160 -20.583 -1.635 1.00 92.81 101 LEU A N 1
ATOM 768 C CA . LEU A 1 101 ? -0.651 -21.272 -2.821 1.00 92.81 101 LEU A CA 1
ATOM 769 C C . LEU A 1 101 ? -1.646 -21.191 -3.983 1.00 92.81 101 LEU A C 1
ATOM 771 O O . LEU A 1 101 ? -1.249 -20.906 -5.105 1.00 92.81 101 LEU A O 1
ATOM 775 N N . ASN A 1 102 ? -2.935 -21.408 -3.723 1.00 95.19 102 ASN A N 1
ATOM 776 C CA . ASN A 1 102 ? -3.962 -21.382 -4.765 1.00 95.19 102 ASN A CA 1
ATOM 777 C C . ASN A 1 102 ? -4.171 -19.968 -5.309 1.00 95.19 102 ASN A C 1
ATOM 779 O O . ASN A 1 102 ? -4.235 -19.786 -6.524 1.00 95.19 102 ASN A O 1
ATOM 783 N N . ARG A 1 103 ? -4.174 -18.964 -4.423 1.00 94.94 103 ARG A N 1
ATOM 784 C CA . ARG A 1 103 ? -4.174 -17.542 -4.802 1.00 94.94 103 ARG A CA 1
ATOM 785 C C . ARG A 1 103 ? -3.004 -17.216 -5.729 1.00 94.94 103 ARG A C 1
ATOM 787 O O . ARG A 1 103 ? -3.210 -16.657 -6.804 1.00 94.94 103 ARG A O 1
ATOM 794 N N . PHE A 1 104 ? -1.796 -17.640 -5.347 1.00 95.94 104 PHE A N 1
ATOM 795 C CA . PHE A 1 104 ? -0.599 -17.467 -6.166 1.00 95.94 104 PHE A CA 1
ATOM 796 C C . PHE A 1 104 ? -0.706 -18.194 -7.510 1.00 95.94 104 PHE A C 1
ATOM 798 O O . PHE A 1 104 ? -0.371 -17.613 -8.532 1.00 95.94 104 PHE A O 1
ATOM 805 N N . LEU A 1 105 ? -1.191 -19.438 -7.544 1.00 96.62 105 LEU A N 1
ATOM 806 C CA . LEU A 1 105 ? -1.324 -20.206 -8.786 1.00 96.62 105 LEU A CA 1
ATOM 807 C C . LEU A 1 105 ? -2.293 -19.547 -9.775 1.00 96.62 105 LEU A C 1
ATOM 809 O O . LEU A 1 105 ? -2.004 -19.516 -10.969 1.00 96.62 105 LEU A O 1
ATOM 813 N N . VAL A 1 106 ? -3.411 -18.994 -9.296 1.00 96.88 106 VAL A N 1
ATOM 814 C CA . VAL A 1 106 ? -4.354 -18.246 -10.145 1.00 96.88 106 VAL A CA 1
ATOM 815 C C . VAL A 1 106 ? -3.705 -16.970 -10.675 1.00 96.88 106 VAL A C 1
ATOM 817 O O . VAL A 1 106 ? -3.733 -16.728 -11.883 1.00 96.88 106 VAL A O 1
ATOM 820 N N . ALA A 1 107 ? -3.076 -16.189 -9.794 1.00 96.94 107 ALA A N 1
ATOM 821 C CA . ALA A 1 107 ? -2.395 -14.951 -10.157 1.00 96.94 107 ALA A CA 1
ATOM 822 C C . ALA A 1 107 ? -1.250 -15.198 -11.158 1.00 96.94 107 ALA A C 1
ATOM 824 O O . ALA A 1 107 ? -1.173 -14.539 -12.194 1.00 96.94 107 ALA A O 1
ATOM 825 N N . ALA A 1 108 ? -0.404 -16.196 -10.899 1.00 96.94 108 ALA A N 1
ATOM 826 C CA . ALA A 1 108 ? 0.705 -16.588 -11.760 1.00 96.94 108 ALA A CA 1
ATOM 827 C C . ALA A 1 108 ? 0.224 -17.176 -13.093 1.00 96.94 108 ALA A C 1
ATOM 829 O O . ALA A 1 108 ? 0.803 -16.878 -14.132 1.00 96.94 108 ALA A O 1
ATOM 830 N N . GLY A 1 109 ? -0.847 -17.975 -13.092 1.00 97.69 109 GLY A N 1
ATOM 831 C CA . GLY A 1 109 ? -1.422 -18.537 -14.313 1.00 97.69 109 GLY A CA 1
ATOM 832 C C . GLY A 1 109 ? -1.908 -17.453 -15.276 1.00 97.69 109 GLY A C 1
ATOM 833 O O . GLY A 1 109 ? -1.562 -17.479 -16.455 1.00 97.69 109 GLY A O 1
ATOM 834 N N . LEU A 1 110 ? -2.647 -16.461 -14.772 1.00 98.00 110 LEU A N 1
ATOM 835 C CA . LEU A 1 110 ? -3.107 -15.325 -15.579 1.00 98.00 110 LEU A CA 1
ATOM 836 C C . LEU A 1 110 ? -1.949 -14.407 -15.999 1.00 98.00 110 LEU A C 1
ATOM 838 O O . LEU A 1 110 ? -1.922 -13.950 -17.141 1.00 98.00 110 LEU A O 1
ATOM 842 N N . ALA A 1 111 ? -0.948 -14.217 -15.134 1.00 97.38 111 ALA A N 1
ATOM 843 C CA . ALA A 1 111 ? 0.270 -13.489 -15.480 1.00 97.38 111 ALA A CA 1
ATOM 844 C C . ALA A 1 111 ? 1.039 -14.161 -16.626 1.00 97.38 111 ALA A C 1
ATOM 846 O O . ALA A 1 111 ? 1.488 -13.482 -17.545 1.00 97.38 111 ALA A O 1
ATOM 847 N N . VAL A 1 112 ? 1.141 -15.494 -16.632 1.00 97.75 112 VAL A N 1
ATOM 848 C CA . VAL A 1 112 ? 1.755 -16.244 -17.738 1.00 97.75 112 VAL A CA 1
ATOM 849 C C . VAL A 1 112 ? 0.981 -16.045 -19.041 1.00 97.75 112 VAL A C 1
ATOM 851 O O . VAL A 1 112 ? 1.608 -15.908 -20.086 1.00 97.75 112 VAL A O 1
ATOM 854 N N . VAL A 1 113 ? -0.353 -15.970 -19.001 1.00 97.50 113 VAL A N 1
ATOM 855 C CA . VAL A 1 113 ? -1.163 -15.661 -20.194 1.00 97.50 113 VAL A CA 1
ATOM 856 C C . VAL A 1 113 ? -0.853 -14.256 -20.723 1.00 97.50 113 VAL A C 1
ATOM 858 O O . VAL A 1 113 ? -0.652 -14.096 -21.926 1.00 97.50 113 VAL A O 1
ATOM 861 N N . ALA A 1 114 ? -0.752 -13.255 -19.845 1.00 96.06 114 ALA A N 1
ATOM 862 C CA . ALA A 1 114 ? -0.369 -11.897 -20.238 1.00 96.06 114 ALA A CA 1
ATOM 863 C C . ALA A 1 114 ? 1.054 -11.846 -20.829 1.00 96.06 114 ALA A C 1
ATOM 865 O O . ALA A 1 114 ? 1.277 -11.238 -21.872 1.00 96.06 114 ALA A O 1
ATOM 866 N N . LEU A 1 115 ? 2.016 -12.547 -20.222 1.00 96.75 115 LEU A N 1
ATOM 867 C CA . LEU A 1 115 ? 3.386 -12.629 -20.740 1.00 96.75 115 LEU A CA 1
ATOM 868 C C . LEU A 1 115 ? 3.471 -13.402 -22.059 1.00 96.75 115 LEU A C 1
ATOM 870 O O . LEU A 1 115 ? 4.286 -13.055 -22.907 1.00 96.75 115 LEU A O 1
ATOM 874 N N . ALA A 1 116 ? 2.635 -14.423 -22.262 1.00 96.69 116 ALA A N 1
ATOM 875 C CA . ALA A 1 116 ? 2.571 -15.154 -23.523 1.00 96.69 116 ALA A CA 1
ATOM 876 C C . ALA A 1 116 ? 2.116 -14.244 -24.673 1.00 96.69 116 ALA A C 1
ATOM 878 O O . ALA A 1 116 ? 2.653 -14.343 -25.772 1.00 96.69 116 ALA A O 1
ATOM 879 N N . TYR A 1 117 ? 1.191 -13.312 -24.426 1.00 95.50 117 TYR A N 1
ATOM 880 C CA . TYR A 1 117 ? 0.850 -12.295 -25.420 1.00 95.50 117 TYR A CA 1
ATOM 881 C C . TYR A 1 117 ? 2.088 -11.482 -25.839 1.00 95.50 117 TYR A C 1
ATOM 883 O O . TYR A 1 117 ? 2.404 -11.434 -27.025 1.00 95.50 117 TYR A O 1
ATOM 891 N N . TYR A 1 118 ? 2.847 -10.944 -24.881 1.00 94.19 118 TYR A N 1
ATOM 892 C CA . TYR A 1 118 ? 4.074 -10.195 -25.184 1.00 94.19 118 TYR A CA 1
ATOM 893 C C . TYR A 1 118 ? 5.175 -11.045 -25.822 1.00 94.19 118 TYR A C 1
ATOM 895 O O . TYR A 1 118 ? 5.977 -10.533 -26.590 1.00 94.19 118 TYR A O 1
ATOM 903 N N . ALA A 1 119 ? 5.223 -12.341 -25.516 1.00 95.38 119 ALA A N 1
ATOM 904 C CA . ALA A 1 119 ? 6.229 -13.242 -26.058 1.00 95.38 119 ALA A CA 1
ATOM 905 C C . ALA A 1 119 ? 5.969 -13.632 -27.520 1.00 95.38 119 ALA A C 1
ATOM 907 O O . ALA A 1 119 ? 6.927 -13.900 -28.240 1.00 95.38 119 ALA A O 1
ATOM 908 N N . PHE A 1 120 ? 4.702 -13.739 -27.934 1.00 95.31 120 PHE A N 1
ATOM 909 C CA . PHE A 1 120 ? 4.333 -14.393 -29.197 1.00 95.31 120 PHE A CA 1
ATOM 910 C C . PHE A 1 120 ? 3.473 -13.547 -30.141 1.00 95.31 120 PHE A C 1
ATOM 912 O O . PHE A 1 120 ? 3.404 -13.872 -31.323 1.00 95.31 120 PHE A O 1
ATOM 919 N N . LEU A 1 121 ? 2.749 -12.549 -29.629 1.00 92.94 121 LEU A N 1
ATOM 920 C CA . LEU A 1 121 ? 1.698 -11.847 -30.377 1.00 92.94 121 LEU A CA 1
ATOM 921 C C . LEU A 1 121 ? 1.918 -10.338 -30.479 1.00 92.94 121 LEU A C 1
ATOM 923 O O . LEU A 1 121 ? 1.312 -9.724 -31.349 1.00 92.94 121 LEU A O 1
ATOM 927 N N . HIS A 1 122 ? 2.719 -9.748 -29.593 1.00 90.75 122 HIS A N 1
ATOM 928 C CA . HIS A 1 122 ? 3.035 -8.325 -29.640 1.00 90.75 122 HIS A CA 1
ATOM 929 C C . HIS A 1 122 ? 4.239 -8.065 -30.546 1.00 90.75 122 HIS A C 1
ATOM 931 O O . HIS A 1 122 ? 5.237 -8.778 -30.464 1.00 90.75 122 HIS A O 1
ATOM 937 N N . ASP A 1 123 ? 4.133 -7.042 -31.383 1.00 86.88 123 ASP A N 1
ATOM 938 C CA . ASP A 1 123 ? 5.081 -6.692 -32.442 1.00 86.88 123 ASP A CA 1
ATOM 939 C C . ASP A 1 123 ? 5.542 -5.226 -32.401 1.00 86.88 123 ASP A C 1
ATOM 941 O O . ASP A 1 123 ? 6.460 -4.856 -33.129 1.00 86.88 123 ASP A O 1
ATOM 945 N N . GLU A 1 124 ? 4.960 -4.416 -31.521 1.00 87.88 124 GLU A N 1
ATOM 946 C CA . GLU A 1 124 ? 5.302 -3.005 -31.331 1.00 87.88 124 GLU A CA 1
ATOM 947 C C . GLU A 1 124 ? 6.348 -2.824 -30.224 1.00 87.88 124 GLU A C 1
ATOM 949 O O . GLU A 1 124 ? 6.514 -3.676 -29.347 1.00 87.88 124 GLU A O 1
ATOM 954 N N . ALA A 1 125 ? 7.070 -1.705 -30.265 1.00 88.38 125 ALA A N 1
ATOM 955 C CA . ALA A 1 125 ? 8.113 -1.415 -29.289 1.00 88.38 125 ALA A CA 1
ATOM 956 C C . ALA A 1 125 ? 7.545 -1.230 -27.867 1.00 88.38 125 ALA A C 1
ATOM 958 O O . ALA A 1 125 ? 6.473 -0.657 -27.671 1.00 88.38 125 ALA A O 1
ATOM 959 N N . ILE A 1 126 ? 8.294 -1.683 -26.856 1.00 88.75 126 ILE A N 1
ATOM 960 C CA . ILE A 1 126 ? 7.912 -1.574 -25.441 1.00 88.75 126 ILE A CA 1
ATOM 961 C C . ILE A 1 126 ? 8.858 -0.629 -24.703 1.00 88.75 126 ILE A C 1
ATOM 963 O O . ILE A 1 126 ? 10.074 -0.823 -24.702 1.00 88.75 126 ILE A O 1
ATOM 967 N N . GLU A 1 127 ? 8.287 0.326 -23.975 1.00 88.62 127 GLU A N 1
ATOM 968 C CA . GLU A 1 127 ? 9.014 1.161 -23.019 1.00 88.62 127 GLU A CA 1
ATOM 969 C C . GLU A 1 127 ? 9.376 0.365 -21.753 1.00 88.62 127 GLU A C 1
ATOM 971 O O . GLU A 1 127 ? 8.526 -0.201 -21.056 1.00 88.62 127 GLU A O 1
ATOM 976 N N . ALA A 1 128 ? 10.664 0.323 -21.435 1.00 89.38 128 ALA A N 1
ATOM 977 C CA . ALA A 1 128 ? 11.213 -0.230 -20.209 1.00 89.38 128 ALA A CA 1
ATOM 978 C C . ALA A 1 128 ? 11.681 0.907 -19.294 1.00 89.38 128 ALA A C 1
ATOM 980 O O . ALA A 1 128 ? 12.465 1.761 -19.697 1.00 89.38 128 ALA A O 1
ATOM 981 N N . HIS A 1 129 ? 11.233 0.880 -18.042 1.00 85.62 129 HIS A N 1
ATOM 982 C CA . HIS A 1 129 ? 11.487 1.910 -17.031 1.00 85.62 129 HIS A CA 1
ATOM 983 C C . HIS A 1 129 ? 12.597 1.519 -16.046 1.00 85.62 129 HIS A C 1
ATOM 985 O O . HIS A 1 129 ? 12.982 2.314 -15.190 1.00 85.62 129 HIS A O 1
ATOM 991 N N . TRP A 1 130 ? 13.112 0.288 -16.136 1.00 89.56 130 TRP A N 1
ATOM 992 C CA . TRP A 1 130 ? 14.161 -0.226 -15.259 1.00 89.56 130 TRP A CA 1
ATOM 993 C C . TRP A 1 130 ? 15.421 -0.628 -16.042 1.00 89.56 130 TRP A C 1
ATOM 995 O O . TRP A 1 130 ? 15.309 -1.353 -17.031 1.00 89.56 130 TRP A O 1
ATOM 1005 N N . PRO A 1 131 ? 16.636 -0.275 -15.572 1.00 87.19 131 PRO A N 1
ATOM 1006 C CA . PRO A 1 131 ? 16.927 0.628 -14.453 1.00 87.19 131 PRO A CA 1
ATOM 1007 C C . PRO A 1 131 ? 16.712 2.111 -14.801 1.00 87.19 131 PRO A C 1
ATOM 1009 O O . PRO A 1 131 ? 16.836 2.951 -13.922 1.00 87.19 131 PRO A O 1
ATOM 1012 N N . GLY A 1 132 ? 16.421 2.428 -16.060 1.00 85.06 132 GLY A N 1
ATOM 1013 C CA . GLY A 1 132 ? 16.066 3.752 -16.559 1.00 85.06 132 GLY A CA 1
ATOM 1014 C C . GLY A 1 132 ? 15.229 3.617 -17.827 1.00 85.06 132 GLY A C 1
ATOM 1015 O O . GLY A 1 132 ? 15.029 2.495 -18.297 1.00 85.06 132 GLY A O 1
ATOM 1016 N N . HIS A 1 133 ? 14.760 4.741 -18.371 1.00 86.56 133 HIS A N 1
ATOM 1017 C CA . HIS A 1 133 ? 13.941 4.741 -19.582 1.00 86.56 133 HIS A CA 1
ATOM 1018 C C . HIS A 1 133 ? 14.730 4.200 -20.784 1.00 86.56 133 HIS A C 1
ATOM 1020 O O . HIS A 1 133 ? 15.839 4.652 -21.075 1.00 86.56 133 HIS A O 1
ATOM 1026 N N . SER A 1 134 ? 14.171 3.207 -21.467 1.00 88.00 134 SER A N 1
ATOM 1027 C CA . SER A 1 134 ? 14.719 2.622 -22.689 1.00 88.00 134 SER A CA 1
ATOM 1028 C C . SER A 1 134 ? 13.599 2.012 -23.522 1.00 88.00 134 SER A C 1
ATOM 1030 O O . SER A 1 134 ? 12.601 1.558 -22.974 1.00 88.00 134 SER A O 1
ATOM 1032 N N . VAL A 1 135 ? 13.766 1.977 -24.841 1.00 89.94 135 VAL A N 1
ATOM 1033 C CA . VAL A 1 135 ? 12.795 1.367 -25.755 1.00 89.94 135 VAL A CA 1
ATOM 1034 C C . VAL A 1 135 ? 13.345 0.027 -26.229 1.00 89.94 135 VAL A C 1
ATOM 1036 O O . VAL A 1 135 ? 14.493 -0.068 -26.670 1.00 89.94 135 VAL A O 1
ATOM 1039 N N . VAL A 1 136 ? 12.542 -1.025 -26.089 1.00 90.94 136 VAL A N 1
ATOM 1040 C CA . VAL A 1 136 ? 12.857 -2.366 -26.579 1.00 90.94 136 VAL A CA 1
ATOM 1041 C C . VAL A 1 136 ? 12.103 -2.580 -27.880 1.00 90.94 136 VAL A C 1
ATOM 1043 O O . VAL A 1 136 ? 10.878 -2.608 -27.883 1.00 90.94 136 VAL A O 1
ATOM 1046 N N . GLU A 1 137 ? 12.852 -2.747 -28.964 1.00 90.88 137 GLU A N 1
ATOM 1047 C CA . GLU A 1 137 ? 12.330 -3.026 -30.304 1.00 90.88 137 GLU A CA 1
ATOM 1048 C C . GLU A 1 137 ? 12.050 -4.520 -30.504 1.00 90.88 137 GLU A C 1
ATOM 1050 O O . GLU A 1 137 ? 12.721 -5.375 -29.909 1.00 90.88 137 GLU A O 1
ATOM 1055 N N . ALA A 1 138 ? 11.096 -4.838 -31.382 1.00 88.38 138 ALA A N 1
ATOM 1056 C CA . ALA A 1 138 ? 10.818 -6.215 -31.778 1.00 88.38 138 ALA A CA 1
ATOM 1057 C C . ALA A 1 138 ? 12.030 -6.824 -32.497 1.00 88.38 138 ALA A C 1
ATOM 1059 O O . ALA A 1 138 ? 12.611 -6.230 -33.410 1.00 88.38 138 ALA A O 1
ATOM 1060 N N . THR A 1 139 ? 12.414 -8.040 -32.110 1.00 87.75 139 THR A N 1
ATOM 1061 C CA . THR A 1 139 ? 13.542 -8.741 -32.739 1.00 87.75 139 THR A CA 1
ATOM 1062 C C . THR A 1 139 ? 13.135 -9.535 -33.983 1.00 87.75 139 THR A C 1
ATOM 1064 O O . THR A 1 139 ? 14.001 -9.955 -34.754 1.00 87.75 139 THR A O 1
ATOM 1067 N N . GLY A 1 140 ? 11.832 -9.751 -34.190 1.00 84.12 140 GLY A N 1
ATOM 1068 C CA . GLY A 1 140 ? 11.287 -10.631 -35.224 1.00 84.12 140 GLY A CA 1
ATOM 1069 C C . GLY A 1 140 ? 11.522 -12.114 -34.919 1.00 84.12 140 GLY A C 1
ATOM 1070 O O . GLY A 1 140 ? 11.427 -12.960 -35.813 1.00 84.12 140 GLY A O 1
ATOM 1071 N N . ALA A 1 141 ? 11.885 -12.442 -33.676 1.00 88.50 141 ALA A N 1
ATOM 1072 C CA . ALA A 1 141 ? 12.097 -13.814 -33.245 1.00 88.50 141 ALA A CA 1
ATOM 1073 C C . ALA A 1 141 ? 10.753 -14.525 -33.047 1.00 88.50 141 ALA A C 1
ATOM 1075 O O . ALA A 1 141 ? 9.722 -13.912 -32.802 1.00 88.50 141 ALA A O 1
ATOM 1076 N N . THR A 1 142 ? 10.758 -15.861 -33.064 1.00 89.38 142 THR A N 1
ATOM 1077 C CA . THR A 1 142 ? 9.548 -16.636 -32.728 1.00 89.38 142 THR A CA 1
ATOM 1078 C C . THR A 1 142 ? 9.077 -16.411 -31.290 1.00 89.38 142 THR A C 1
ATOM 1080 O O . THR A 1 142 ? 7.937 -16.728 -30.969 1.00 89.38 142 THR A O 1
ATOM 1083 N N . VAL A 1 143 ? 9.983 -15.959 -30.415 1.00 94.00 143 VAL A N 1
ATOM 1084 C CA . VAL A 1 143 ? 9.711 -15.624 -29.016 1.00 94.00 143 VAL A CA 1
ATOM 1085 C C . VAL A 1 143 ? 10.447 -14.334 -28.671 1.00 94.00 143 VAL A C 1
ATOM 1087 O O . VAL A 1 143 ? 11.678 -14.328 -28.594 1.00 94.00 143 VAL A O 1
ATOM 1090 N N . GLU A 1 144 ? 9.702 -13.269 -28.402 1.00 93.44 144 GLU A N 1
ATOM 1091 C CA . GLU A 1 144 ? 10.230 -11.957 -28.021 1.00 93.44 144 GLU A CA 1
ATOM 1092 C C . GLU A 1 144 ? 10.638 -11.938 -26.540 1.00 93.44 144 GLU A C 1
ATOM 1094 O O . GLU A 1 144 ? 9.980 -11.388 -25.655 1.00 93.44 144 GLU A O 1
ATOM 1099 N N . VAL A 1 145 ? 11.775 -12.570 -26.236 1.00 93.69 145 VAL A N 1
ATOM 1100 C CA . VAL A 1 145 ? 12.323 -12.621 -24.868 1.00 93.69 145 VAL A CA 1
ATOM 1101 C C . VAL A 1 145 ? 12.663 -11.218 -24.342 1.00 93.69 145 VAL A C 1
ATOM 1103 O O . VAL A 1 145 ? 12.627 -10.996 -23.130 1.00 93.69 145 VAL A O 1
ATOM 1106 N N . GLY A 1 146 ? 12.988 -10.273 -25.233 1.00 93.31 146 GLY A N 1
ATOM 1107 C CA . GLY A 1 146 ? 13.216 -8.867 -24.888 1.00 93.31 146 GLY A CA 1
ATOM 1108 C C . GLY A 1 146 ? 11.978 -8.221 -24.267 1.00 93.31 146 GLY A C 1
ATOM 1109 O O . GLY A 1 146 ? 12.069 -7.665 -23.174 1.00 93.31 146 GLY A O 1
ATOM 1110 N N . PHE A 1 147 ? 10.816 -8.398 -24.898 1.00 94.12 147 PHE A N 1
ATOM 1111 C CA . PHE A 1 147 ? 9.536 -7.877 -24.417 1.00 94.12 147 PHE A CA 1
ATOM 1112 C C . PHE A 1 147 ? 9.144 -8.471 -23.071 1.00 94.12 147 PHE A C 1
ATOM 1114 O O . PHE A 1 147 ? 8.836 -7.741 -22.133 1.00 94.12 147 PHE A O 1
ATOM 1121 N N . VAL A 1 148 ? 9.257 -9.794 -22.925 1.00 95.25 148 VAL A N 1
ATOM 1122 C CA . VAL A 1 148 ? 8.974 -10.468 -21.648 1.00 95.25 148 VAL A CA 1
ATOM 1123 C C . VAL A 1 148 ? 9.857 -9.919 -20.524 1.00 95.25 148 VAL A C 1
ATOM 1125 O O . VAL A 1 148 ? 9.373 -9.681 -19.419 1.00 95.25 148 VAL A O 1
ATOM 1128 N N . LYS A 1 149 ? 11.149 -9.688 -20.791 1.00 94.94 149 LYS A N 1
ATOM 1129 C CA . LYS A 1 149 ? 12.069 -9.100 -19.807 1.00 94.94 149 LYS A CA 1
ATOM 1130 C C . LYS A 1 149 ? 11.707 -7.659 -19.464 1.00 94.94 149 LYS A C 1
ATOM 1132 O O . LYS A 1 149 ? 11.744 -7.329 -18.284 1.00 94.94 149 LYS A O 1
ATOM 1137 N N . ALA A 1 150 ? 11.358 -6.835 -20.451 1.00 93.94 150 ALA A N 1
ATOM 1138 C CA . ALA A 1 150 ? 10.946 -5.448 -20.238 1.00 93.94 150 ALA A CA 1
ATOM 1139 C C . ALA A 1 150 ? 9.692 -5.367 -19.355 1.00 93.94 150 ALA A C 1
ATOM 1141 O O . ALA A 1 150 ? 9.700 -4.703 -18.322 1.00 93.94 150 ALA A O 1
ATOM 1142 N N . VAL A 1 151 ? 8.658 -6.141 -19.698 1.00 94.62 151 VAL A N 1
ATOM 1143 C CA . VAL A 1 151 ? 7.393 -6.208 -18.951 1.00 94.62 151 VAL A CA 1
ATOM 1144 C C . VAL A 1 151 ? 7.616 -6.709 -17.523 1.00 94.62 151 VAL A C 1
ATOM 1146 O O . VAL A 1 151 ? 7.091 -6.130 -16.575 1.00 94.62 151 VAL A O 1
ATOM 1149 N N . LEU A 1 152 ? 8.433 -7.753 -17.335 1.00 96.50 152 LEU A N 1
ATOM 1150 C CA . LEU A 1 152 ? 8.784 -8.243 -15.998 1.00 96.50 152 LEU A CA 1
ATOM 1151 C C . LEU A 1 152 ? 9.603 -7.225 -15.199 1.00 96.50 152 LEU A C 1
ATOM 1153 O O . LEU A 1 152 ? 9.400 -7.107 -13.993 1.00 96.50 152 LEU A O 1
ATOM 1157 N N . ALA A 1 153 ? 10.527 -6.505 -15.835 1.00 94.94 153 ALA A N 1
ATOM 1158 C CA . ALA A 1 153 ? 11.322 -5.485 -15.164 1.00 94.94 153 ALA A CA 1
ATOM 1159 C C . ALA A 1 153 ? 10.439 -4.316 -14.700 1.00 94.94 153 ALA A C 1
ATOM 1161 O O . ALA A 1 153 ? 10.522 -3.935 -13.536 1.00 94.94 153 ALA A O 1
ATOM 1162 N N . ASN A 1 154 ? 9.528 -3.828 -15.545 1.00 92.81 154 ASN A N 1
ATOM 1163 C CA . ASN A 1 154 ? 8.556 -2.801 -15.161 1.00 92.81 154 ASN A CA 1
ATOM 1164 C C . ASN A 1 154 ? 7.663 -3.291 -14.008 1.00 92.81 154 ASN A C 1
ATOM 1166 O O . ASN A 1 154 ? 7.694 -2.736 -12.910 1.00 92.81 154 ASN A O 1
ATOM 1170 N N . ALA A 1 155 ? 6.949 -4.400 -14.217 1.00 94.25 155 ALA A N 1
ATOM 1171 C CA . ALA A 1 155 ? 5.971 -4.902 -13.258 1.00 94.25 155 ALA A CA 1
ATOM 1172 C C . ALA A 1 155 ? 6.598 -5.330 -11.923 1.00 94.25 155 ALA A C 1
ATOM 1174 O O . ALA A 1 155 ? 6.039 -5.072 -10.859 1.00 94.25 155 ALA A O 1
ATOM 1175 N N . ILE A 1 156 ? 7.748 -6.015 -11.951 1.00 95.62 156 ILE A N 1
ATOM 1176 C CA . ILE A 1 156 ? 8.350 -6.585 -10.741 1.00 95.62 156 ILE A CA 1
ATOM 1177 C C . ILE A 1 156 ? 9.361 -5.627 -10.118 1.00 95.62 156 ILE A C 1
ATOM 1179 O O . ILE A 1 156 ? 9.269 -5.327 -8.927 1.00 95.62 156 ILE A O 1
ATOM 1183 N N . LEU A 1 157 ? 10.351 -5.187 -10.898 1.00 94.88 157 LEU A N 1
ATOM 1184 C CA . LEU A 1 157 ? 11.499 -4.452 -10.372 1.00 94.88 157 LEU A CA 1
ATOM 1185 C C . LEU A 1 157 ? 11.147 -2.993 -10.072 1.00 94.88 157 LEU A C 1
ATOM 1187 O O . LEU A 1 157 ? 11.518 -2.510 -8.999 1.00 94.88 157 LEU A O 1
ATOM 1191 N N . SER A 1 158 ? 10.428 -2.312 -10.966 1.00 91.12 158 SER A N 1
ATOM 1192 C CA . SER A 1 158 ? 10.032 -0.913 -10.756 1.00 91.12 158 SER A CA 1
ATOM 1193 C C . SER A 1 158 ? 8.812 -0.762 -9.857 1.00 91.12 158 SER A C 1
ATOM 1195 O O . SER A 1 158 ? 8.775 0.158 -9.046 1.00 91.12 158 SER A O 1
ATOM 1197 N N . GLU A 1 159 ? 7.823 -1.648 -9.974 1.00 92.69 159 GLU A N 1
ATOM 1198 C CA . GLU A 1 159 ? 6.512 -1.429 -9.354 1.00 92.69 159 GLU A CA 1
ATOM 1199 C C . GLU A 1 159 ? 6.275 -2.328 -8.127 1.00 92.69 159 GLU A C 1
ATOM 1201 O O . GLU A 1 159 ? 6.169 -1.837 -6.999 1.00 92.69 159 GLU A O 1
ATOM 1206 N N . TYR A 1 160 ? 6.239 -3.652 -8.311 1.00 95.00 160 TYR A N 1
ATOM 1207 C CA . TYR A 1 160 ? 5.871 -4.598 -7.251 1.00 95.00 160 TYR A CA 1
ATOM 1208 C C . TYR A 1 160 ? 6.845 -4.611 -6.066 1.00 95.00 160 TYR A C 1
ATOM 1210 O O . TYR A 1 160 ? 6.387 -4.667 -4.925 1.00 95.00 160 TYR A O 1
ATOM 1218 N N . ILE A 1 161 ? 8.168 -4.571 -6.290 1.00 95.75 161 ILE A N 1
ATOM 1219 C CA . ILE A 1 161 ? 9.154 -4.603 -5.193 1.00 95.75 161 ILE A CA 1
ATOM 1220 C C . ILE A 1 161 ? 8.998 -3.381 -4.271 1.00 95.75 161 ILE A C 1
ATOM 1222 O O . ILE A 1 161 ? 8.784 -3.592 -3.073 1.00 95.75 161 ILE A O 1
ATOM 1226 N N . PRO A 1 162 ? 9.047 -2.126 -4.765 1.00 94.69 162 PRO A N 1
ATOM 1227 C CA . PRO A 1 162 ? 8.766 -0.958 -3.931 1.00 94.69 162 PRO A CA 1
ATOM 1228 C C . PRO A 1 162 ? 7.419 -1.041 -3.218 1.00 94.69 162 PRO A C 1
ATOM 1230 O O . PRO A 1 162 ? 7.315 -0.745 -2.027 1.00 94.69 162 PRO A O 1
ATOM 1233 N N . PHE A 1 163 ? 6.393 -1.492 -3.939 1.00 94.06 163 PHE A N 1
ATOM 1234 C CA . PHE A 1 163 ? 5.042 -1.615 -3.418 1.00 94.06 163 PHE A CA 1
ATOM 1235 C C . PHE A 1 163 ? 4.951 -2.585 -2.232 1.00 94.06 163 PHE A C 1
ATOM 1237 O O . PHE A 1 163 ? 4.475 -2.215 -1.154 1.00 94.06 163 PHE A O 1
ATOM 1244 N N . ILE A 1 164 ? 5.432 -3.822 -2.392 1.00 95.19 164 ILE A N 1
ATOM 1245 C CA . ILE A 1 164 ? 5.310 -4.839 -1.346 1.00 95.19 164 ILE A CA 1
ATOM 1246 C C . ILE A 1 164 ? 6.208 -4.522 -0.149 1.00 95.19 164 ILE A C 1
ATOM 1248 O O . ILE A 1 164 ? 5.820 -4.798 0.984 1.00 95.19 164 ILE A O 1
ATOM 1252 N N . VAL A 1 165 ? 7.371 -3.892 -0.366 1.00 96.25 165 VAL A N 1
ATOM 1253 C CA . VAL A 1 165 ? 8.255 -3.440 0.720 1.00 96.25 165 VAL A CA 1
ATOM 1254 C C . VAL A 1 165 ? 7.596 -2.332 1.541 1.00 96.25 165 VAL A C 1
ATOM 1256 O O . VAL A 1 165 ? 7.664 -2.383 2.774 1.00 96.25 165 VAL A O 1
ATOM 1259 N N . LEU A 1 166 ? 6.913 -1.378 0.900 1.00 94.44 166 LEU A N 1
ATOM 1260 C CA . LEU A 1 166 ? 6.160 -0.338 1.599 1.00 94.44 166 LEU A CA 1
ATOM 1261 C C . LEU A 1 166 ? 5.035 -0.949 2.443 1.00 94.44 166 LEU A C 1
ATOM 1263 O O . LEU A 1 166 ? 4.974 -0.696 3.650 1.00 94.44 166 LEU A O 1
ATOM 1267 N N . LEU A 1 167 ? 4.180 -1.787 1.843 1.00 93.81 167 LEU A N 1
ATOM 1268 C CA . LEU A 1 167 ? 3.073 -2.421 2.564 1.00 93.81 167 LEU A CA 1
ATOM 1269 C C . LEU A 1 167 ? 3.566 -3.304 3.708 1.00 93.81 167 LEU A C 1
ATOM 1271 O O . LEU A 1 167 ? 3.051 -3.207 4.822 1.00 93.81 167 LEU A O 1
ATOM 1275 N N . PHE A 1 168 ? 4.591 -4.123 3.465 1.00 95.12 168 PHE A N 1
ATOM 1276 C CA . PHE A 1 168 ? 5.203 -4.959 4.492 1.00 95.12 168 PHE A CA 1
ATOM 1277 C C . PHE A 1 168 ? 5.754 -4.119 5.644 1.00 95.12 168 PHE A C 1
ATOM 1279 O O . PHE A 1 168 ? 5.573 -4.480 6.811 1.00 95.12 168 PHE A O 1
ATOM 1286 N N . SER A 1 169 ? 6.383 -2.986 5.333 1.00 95.19 169 SER A N 1
ATOM 1287 C CA . SER A 1 169 ? 6.939 -2.080 6.334 1.00 95.19 169 SER A CA 1
ATOM 1288 C C . SER A 1 169 ? 5.867 -1.430 7.195 1.00 95.19 169 SER A C 1
ATOM 1290 O O . SER A 1 169 ? 5.941 -1.509 8.424 1.00 95.19 169 SER A O 1
ATOM 1292 N N . LEU A 1 170 ? 4.840 -0.851 6.572 1.00 94.06 170 LEU A N 1
ATOM 1293 C CA . LEU A 1 170 ? 3.721 -0.236 7.286 1.00 94.06 170 LEU A CA 1
ATOM 1294 C C . LEU A 1 170 ? 2.969 -1.274 8.125 1.00 94.06 170 LEU A C 1
ATOM 1296 O O . LEU A 1 170 ? 2.793 -1.068 9.325 1.00 94.06 170 LEU A O 1
ATOM 1300 N N . TYR A 1 171 ? 2.612 -2.420 7.537 1.00 93.31 171 TYR A N 1
ATOM 1301 C CA . TYR A 1 171 ? 1.922 -3.516 8.220 1.00 93.31 171 TYR A CA 1
ATOM 1302 C C . TYR A 1 171 ? 2.715 -4.033 9.423 1.00 93.31 171 TYR A C 1
ATOM 1304 O O . TYR A 1 171 ? 2.194 -4.128 10.539 1.00 93.31 171 TYR A O 1
ATOM 1312 N N . THR A 1 172 ? 4.003 -4.327 9.221 1.00 94.44 172 THR A N 1
ATOM 1313 C CA . THR A 1 172 ? 4.841 -4.891 10.276 1.00 94.44 172 THR A CA 1
ATOM 1314 C C . THR A 1 172 ? 5.055 -3.878 11.387 1.00 94.44 172 THR A C 1
ATOM 1316 O O . THR A 1 172 ? 4.865 -4.226 12.548 1.00 94.44 172 THR A O 1
ATOM 1319 N N . ILE A 1 173 ? 5.415 -2.628 11.100 1.00 95.38 173 ILE A N 1
ATOM 1320 C CA . ILE A 1 173 ? 5.673 -1.634 12.152 1.00 95.38 173 ILE A CA 1
ATOM 1321 C C . ILE A 1 173 ? 4.371 -1.287 12.897 1.00 95.38 173 ILE A C 1
ATOM 1323 O O . ILE A 1 173 ? 4.362 -1.305 14.132 1.00 95.38 173 ILE A O 1
ATOM 1327 N N . ALA A 1 174 ? 3.259 -1.081 12.181 1.00 94.25 174 ALA A N 1
ATOM 1328 C CA . ALA A 1 174 ? 1.945 -0.812 12.772 1.00 94.25 174 ALA A CA 1
ATOM 1329 C C . ALA A 1 174 ? 1.451 -1.963 13.660 1.00 94.25 174 ALA A C 1
ATOM 1331 O O . ALA A 1 174 ? 0.914 -1.718 14.738 1.00 94.25 174 ALA A O 1
ATOM 1332 N N . GLY A 1 175 ? 1.722 -3.220 13.291 1.00 92.81 175 GLY A N 1
ATOM 1333 C CA . GLY A 1 175 ? 1.392 -4.387 14.116 1.00 92.81 175 GLY A CA 1
ATOM 1334 C C . GLY A 1 175 ? 2.078 -4.407 15.489 1.00 92.81 175 GLY A C 1
ATOM 1335 O O . GLY A 1 175 ? 1.627 -5.110 16.396 1.00 92.81 175 GLY A O 1
ATOM 1336 N N . GLY A 1 176 ? 3.139 -3.615 15.675 1.00 92.88 176 GLY A N 1
ATOM 1337 C CA . GLY A 1 176 ? 3.794 -3.389 16.963 1.00 92.88 176 GLY A CA 1
ATOM 1338 C C . GLY A 1 176 ? 3.166 -2.290 17.826 1.00 92.88 176 GLY A C 1
ATOM 1339 O O . GLY A 1 176 ? 3.672 -2.033 18.921 1.00 92.88 176 GLY A O 1
ATOM 1340 N N . ILE A 1 177 ? 2.102 -1.635 17.363 1.00 94.38 177 ILE A N 1
ATOM 1341 C CA . ILE A 1 177 ? 1.334 -0.636 18.111 1.00 94.38 177 ILE A CA 1
ATOM 1342 C C . ILE A 1 177 ? 0.025 -1.281 18.547 1.00 94.38 177 ILE A C 1
ATOM 1344 O O . ILE A 1 177 ? -0.705 -1.834 17.730 1.00 94.38 177 ILE A O 1
ATOM 1348 N N . ARG A 1 178 ? -0.293 -1.198 19.838 1.00 92.06 178 ARG A N 1
ATOM 1349 C CA . ARG A 1 178 ? -1.589 -1.639 20.358 1.00 92.06 178 ARG A CA 1
ATOM 1350 C C . ARG A 1 178 ? -2.238 -0.514 21.142 1.00 92.06 178 ARG A C 1
ATOM 1352 O O . ARG A 1 178 ? -1.619 0.054 22.044 1.00 92.06 178 ARG A O 1
ATOM 1359 N N . ILE A 1 179 ? -3.485 -0.227 20.798 1.00 92.31 179 ILE A N 1
ATOM 1360 C CA . ILE A 1 179 ? -4.369 0.646 21.561 1.00 92.31 179 ILE A CA 1
ATOM 1361 C C . ILE A 1 179 ? -5.335 -0.275 22.298 1.00 92.31 179 ILE A C 1
ATOM 1363 O O . ILE A 1 179 ? -6.041 -1.054 21.667 1.00 92.31 179 ILE A O 1
ATOM 1367 N N . THR A 1 180 ? -5.316 -0.222 23.624 1.00 86.25 180 THR A N 1
ATOM 1368 C CA . THR A 1 180 ? -6.240 -0.974 24.482 1.00 86.25 180 THR A CA 1
ATOM 1369 C C . THR A 1 180 ? -7.077 -0.016 25.291 1.00 86.25 180 THR A C 1
ATOM 1371 O O . THR A 1 180 ? -6.591 1.037 25.687 1.00 86.25 180 THR A O 1
ATOM 1374 N N . GLY A 1 181 ? -8.290 -0.401 25.624 1.00 81.19 181 GLY A N 1
ATOM 1375 C CA . GLY A 1 181 ? -9.196 0.412 26.416 1.00 81.19 181 GLY A CA 1
ATOM 1376 C C . GLY A 1 181 ? -10.615 0.069 26.027 1.00 81.19 181 GLY A C 1
ATOM 1377 O O . GLY A 1 181 ? -10.831 -0.701 25.097 1.00 81.19 181 GLY A O 1
ATOM 1378 N N . ASP A 1 182 ? -11.551 0.620 26.773 1.00 81.62 182 ASP A N 1
ATOM 1379 C CA . ASP A 1 182 ? -12.961 0.326 26.604 1.00 81.62 182 ASP A CA 1
ATOM 1380 C C . ASP A 1 182 ? -13.695 1.647 26.782 1.00 81.62 182 ASP A C 1
ATOM 1382 O O . ASP A 1 182 ? -13.824 2.151 27.900 1.00 81.62 182 ASP A O 1
ATOM 1386 N N . LEU A 1 183 ? -13.963 2.317 25.665 1.00 83.62 183 LEU A N 1
ATOM 1387 C CA . LEU A 1 183 ? -14.708 3.570 25.671 1.00 83.62 183 LEU A CA 1
ATOM 1388 C C . LEU A 1 183 ? -16.195 3.248 25.598 1.00 83.62 183 LEU A C 1
ATOM 1390 O O . LEU A 1 183 ? -16.563 2.219 25.061 1.00 83.62 183 LEU A O 1
ATOM 1394 N N . GLU A 1 184 ? -17.045 4.155 26.071 1.00 85.31 184 GLU A N 1
ATOM 1395 C CA . GLU A 1 184 ? -18.491 3.988 25.907 1.00 85.31 184 GLU A CA 1
ATOM 1396 C C . GLU A 1 184 ? -18.836 3.849 24.413 1.00 85.31 184 GLU A C 1
ATOM 1398 O O . GLU A 1 184 ? -18.477 4.715 23.597 1.00 85.31 184 GLU A O 1
ATOM 1403 N N . ALA A 1 185 ? -19.537 2.770 24.068 1.00 87.12 185 ALA A N 1
ATOM 1404 C CA . ALA A 1 185 ? -19.835 2.294 22.719 1.00 87.12 185 ALA A CA 1
ATOM 1405 C C . ALA A 1 185 ? -20.927 3.121 22.013 1.00 87.12 185 ALA A C 1
ATOM 1407 O O . ALA A 1 185 ? -21.839 2.591 21.366 1.00 87.12 185 ALA A O 1
ATOM 1408 N N . THR A 1 186 ? -20.859 4.446 22.138 1.00 89.62 186 THR A N 1
ATOM 1409 C CA . THR A 1 186 ? -21.833 5.356 21.536 1.00 89.62 186 THR A CA 1
ATOM 1410 C C . THR A 1 186 ? -21.605 5.504 20.027 1.00 89.62 186 THR A C 1
ATOM 1412 O O . THR A 1 186 ? -20.461 5.414 19.557 1.00 89.62 186 THR A O 1
ATOM 1415 N N . PRO A 1 187 ? -22.657 5.830 19.252 1.00 92.12 187 PRO A N 1
ATOM 1416 C CA . PRO A 1 187 ? -22.526 6.137 17.828 1.00 92.12 187 PRO A CA 1
ATOM 1417 C C . PRO A 1 187 ? -21.473 7.216 17.559 1.00 92.12 187 PRO A C 1
ATOM 1419 O O . PRO A 1 187 ? -20.652 7.083 16.657 1.00 92.12 187 PRO A O 1
ATOM 1422 N N . THR A 1 188 ? -21.425 8.255 18.396 1.00 94.44 188 THR A N 1
ATOM 1423 C CA . THR A 1 188 ? -20.445 9.343 18.285 1.00 94.44 188 THR A CA 1
ATOM 1424 C C . THR A 1 188 ? -19.014 8.871 18.550 1.00 94.44 188 THR A C 1
ATOM 1426 O O . THR A 1 188 ? -18.108 9.275 17.820 1.00 94.44 188 THR A O 1
ATOM 1429 N N . THR A 1 189 ? -18.795 7.997 19.539 1.00 92.62 189 THR A N 1
ATOM 1430 C CA . THR A 1 189 ? -17.473 7.407 19.819 1.00 92.62 189 THR A CA 1
ATOM 1431 C C . THR A 1 189 ? -16.966 6.627 18.607 1.00 92.62 189 THR A C 1
ATOM 1433 O O . THR A 1 189 ? -15.834 6.829 18.166 1.00 92.62 189 THR A O 1
ATOM 1436 N N . ASN A 1 190 ? -17.814 5.784 18.018 1.00 95.00 190 ASN A N 1
ATOM 1437 C CA . ASN A 1 190 ? -17.453 4.992 16.844 1.00 95.00 190 ASN A CA 1
ATOM 1438 C C . ASN A 1 190 ? -17.202 5.858 15.604 1.00 95.00 190 ASN A C 1
ATOM 1440 O O . ASN A 1 190 ? -16.221 5.640 14.889 1.00 95.00 190 ASN A O 1
ATOM 1444 N N . THR A 1 191 ? -18.038 6.875 15.370 1.00 96.62 191 THR A N 1
ATOM 1445 C CA . THR A 1 191 ? -17.818 7.855 14.298 1.00 96.62 191 THR A CA 1
ATOM 1446 C C . THR A 1 191 ? -16.480 8.565 14.483 1.00 96.62 191 THR A C 1
ATOM 1448 O O . THR A 1 191 ? -15.726 8.704 13.523 1.00 96.62 191 THR A O 1
ATOM 1451 N N . ALA A 1 192 ? -16.136 8.968 15.711 1.00 94.69 192 ALA A N 1
ATOM 1452 C CA . ALA A 1 192 ? -14.853 9.598 16.007 1.00 94.69 192 ALA A CA 1
ATOM 1453 C C . ALA A 1 192 ? -13.671 8.643 15.769 1.00 94.69 192 ALA A C 1
ATOM 1455 O O . ALA A 1 192 ? -12.676 9.049 15.168 1.00 94.69 192 ALA A O 1
ATOM 1456 N N . PHE A 1 193 ? -13.787 7.370 16.165 1.00 93.38 193 PHE A N 1
ATOM 1457 C CA . PHE A 1 193 ? -12.781 6.345 15.864 1.00 93.38 193 PHE A CA 1
ATOM 1458 C C . PHE A 1 193 ? -12.532 6.206 14.360 1.00 93.38 193 PHE A C 1
ATOM 146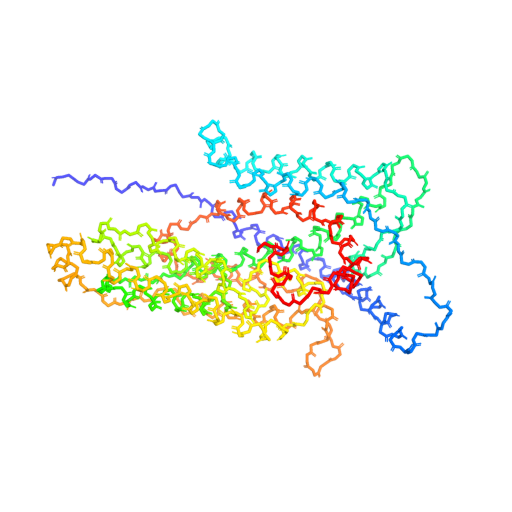0 O O . PHE A 1 193 ? -11.379 6.208 13.929 1.00 93.38 193 PHE A O 1
ATOM 1467 N N . MET A 1 194 ? -13.594 6.118 13.557 1.00 96.44 194 MET A N 1
ATOM 1468 C CA . MET A 1 194 ? -13.475 6.010 12.101 1.00 96.44 194 MET A CA 1
ATOM 1469 C C . MET A 1 194 ? -12.949 7.293 11.461 1.00 96.44 194 MET A C 1
ATOM 1471 O O . MET A 1 194 ? -12.150 7.208 10.536 1.00 96.44 194 MET A O 1
ATOM 1475 N N . ALA A 1 195 ? -13.319 8.470 11.9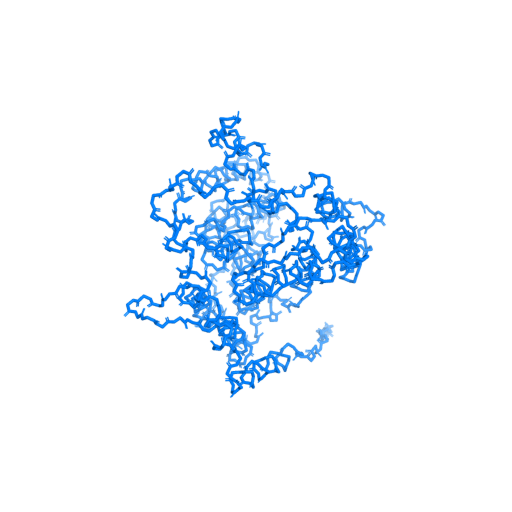71 1.00 96.81 195 ALA A N 1
ATOM 1476 C CA . ALA A 1 195 ? -12.785 9.744 11.494 1.00 96.81 195 ALA A CA 1
ATOM 1477 C C . ALA A 1 195 ? -11.271 9.854 11.741 1.00 96.81 195 ALA A C 1
ATOM 1479 O O . ALA A 1 195 ? -10.512 10.193 10.833 1.00 96.81 195 ALA A O 1
ATOM 1480 N N . VAL A 1 196 ? -10.812 9.496 12.947 1.00 95.38 196 VAL A N 1
ATOM 1481 C CA . VAL A 1 196 ? -9.377 9.404 13.260 1.00 95.38 196 VAL A CA 1
ATOM 1482 C C . VAL A 1 196 ? -8.702 8.355 12.378 1.00 95.38 196 VAL A C 1
ATOM 1484 O O . VAL A 1 196 ? -7.605 8.593 11.883 1.00 95.38 196 VAL A O 1
ATOM 1487 N N . GLY A 1 197 ? -9.359 7.220 12.131 1.00 95.56 197 GLY A N 1
ATOM 1488 C CA . GLY A 1 197 ? -8.857 6.193 11.224 1.00 95.56 197 GLY A CA 1
ATOM 1489 C C . GLY A 1 197 ? -8.703 6.663 9.786 1.00 95.56 197 GLY A C 1
ATOM 1490 O O . GLY A 1 197 ? -7.657 6.414 9.200 1.00 95.56 197 GLY A O 1
ATOM 1491 N N . GLY A 1 198 ? -9.674 7.397 9.242 1.00 95.50 198 GLY A N 1
ATOM 1492 C CA . GLY A 1 198 ? -9.585 7.984 7.905 1.00 95.50 198 GLY A CA 1
ATOM 1493 C C . GLY A 1 198 ? -8.413 8.961 7.785 1.00 95.50 198 GLY A C 1
ATOM 1494 O O . GLY A 1 198 ? -7.670 8.914 6.810 1.00 95.50 198 GLY A O 1
ATOM 1495 N N . LEU A 1 199 ? -8.180 9.788 8.810 1.00 94.44 199 LEU A N 1
ATOM 1496 C CA . LEU A 1 199 ? -7.017 10.683 8.861 1.00 94.44 199 LEU A CA 1
ATOM 1497 C C . LEU A 1 199 ? -5.694 9.911 8.949 1.00 94.44 199 LEU A C 1
ATOM 1499 O O . LEU A 1 199 ? -4.742 10.216 8.233 1.00 94.44 199 LEU A O 1
ATOM 1503 N N . LEU A 1 200 ? -5.624 8.897 9.816 1.00 94.00 200 LEU A N 1
ATOM 1504 C CA . LEU A 1 200 ? -4.429 8.067 9.961 1.00 94.00 200 LEU A CA 1
ATOM 1505 C C . LEU A 1 200 ? -4.146 7.242 8.703 1.00 94.00 200 LEU A C 1
ATOM 1507 O O . LEU A 1 200 ? -2.980 7.067 8.368 1.00 94.00 200 LEU A O 1
ATOM 1511 N N . ALA A 1 201 ? -5.166 6.777 7.981 1.00 94.88 201 ALA A N 1
ATOM 1512 C CA . ALA A 1 201 ? -5.004 6.003 6.751 1.00 94.88 201 ALA A CA 1
ATOM 1513 C C . ALA A 1 201 ? -4.223 6.778 5.683 1.00 94.88 201 ALA A C 1
ATOM 1515 O O . ALA A 1 201 ? -3.356 6.208 5.029 1.00 94.88 201 ALA A O 1
ATOM 1516 N N . SER A 1 202 ? -4.447 8.088 5.571 1.00 91.75 202 SER A N 1
ATOM 1517 C CA . SER A 1 202 ? -3.639 8.951 4.705 1.00 91.75 202 SER A CA 1
ATOM 1518 C C . SER A 1 202 ? -2.181 9.074 5.158 1.00 91.75 202 SER A C 1
ATOM 1520 O O . SER A 1 202 ? -1.307 9.265 4.326 1.00 91.75 202 SER A O 1
ATOM 1522 N N . LEU A 1 203 ? -1.888 8.968 6.458 1.00 89.31 203 LEU A N 1
ATOM 1523 C CA . LEU A 1 203 ? -0.537 9.171 6.999 1.00 89.31 203 LEU A CA 1
ATOM 1524 C C . LEU A 1 203 ? 0.295 7.892 7.087 1.00 89.31 203 LEU A C 1
ATOM 1526 O O . LEU A 1 203 ? 1.502 7.938 6.890 1.00 89.31 203 LEU A O 1
ATOM 1530 N N . ILE A 1 204 ? -0.316 6.766 7.446 1.00 90.56 204 ILE A N 1
ATOM 1531 C CA . ILE A 1 204 ? 0.385 5.500 7.715 1.00 90.56 204 ILE A CA 1
ATOM 1532 C C . ILE A 1 204 ? -0.115 4.348 6.834 1.00 90.56 204 ILE A C 1
ATOM 1534 O O . ILE A 1 204 ? 0.172 3.185 7.125 1.00 90.56 204 ILE A O 1
ATOM 1538 N N . GLY A 1 205 ? -0.870 4.662 5.778 1.00 91.50 205 GLY A N 1
ATOM 1539 C CA . GLY A 1 205 ? -1.508 3.685 4.900 1.00 91.50 205 GLY A CA 1
ATOM 1540 C C . GLY A 1 205 ? -2.805 3.122 5.480 1.00 91.50 205 GLY A C 1
ATOM 1541 O O . GLY A 1 205 ? -2.926 2.915 6.692 1.00 91.50 205 GLY A O 1
ATOM 1542 N N . THR A 1 206 ? -3.760 2.790 4.610 1.00 93.00 206 THR A N 1
ATOM 1543 C CA . THR A 1 206 ? -5.014 2.101 4.977 1.00 93.00 206 THR A CA 1
ATOM 1544 C C . THR A 1 206 ? -4.744 0.805 5.746 1.00 93.00 206 THR A C 1
ATOM 1546 O O . THR A 1 206 ? -5.368 0.538 6.772 1.00 93.00 206 THR A O 1
ATOM 1549 N N . THR A 1 207 ? -3.737 0.037 5.320 1.00 89.50 207 THR A N 1
ATOM 1550 C CA . THR A 1 207 ? -3.318 -1.216 5.972 1.00 89.50 207 THR A CA 1
ATOM 1551 C C . THR A 1 207 ? -2.772 -0.976 7.385 1.00 89.50 207 THR A C 1
ATOM 1553 O O . THR A 1 207 ? -3.123 -1.696 8.322 1.00 89.50 207 THR A O 1
ATOM 1556 N N . GLY A 1 208 ? -1.935 0.052 7.566 1.00 89.75 208 GLY A N 1
ATOM 1557 C CA . GLY A 1 208 ? -1.372 0.405 8.870 1.00 89.75 208 GLY A CA 1
ATOM 1558 C C . GLY A 1 208 ? -2.437 0.930 9.832 1.00 89.75 208 GLY A C 1
ATOM 1559 O O . GLY A 1 208 ? -2.517 0.479 10.976 1.00 89.75 208 GLY A O 1
ATOM 1560 N N . ALA A 1 209 ? -3.304 1.829 9.359 1.00 93.62 209 ALA A N 1
ATOM 1561 C CA . ALA A 1 209 ? -4.412 2.370 10.144 1.00 93.62 209 ALA A CA 1
ATOM 1562 C C . ALA A 1 209 ? -5.407 1.278 10.563 1.00 93.62 209 ALA A C 1
ATOM 1564 O O . ALA A 1 209 ? -5.789 1.217 11.735 1.00 93.62 209 ALA A O 1
ATOM 1565 N N . ALA A 1 210 ? -5.758 0.368 9.648 1.00 92.50 210 ALA A N 1
ATOM 1566 C CA . ALA A 1 210 ? -6.606 -0.780 9.947 1.00 92.50 210 ALA A CA 1
ATOM 1567 C C . ALA A 1 210 ? -5.995 -1.665 11.042 1.00 92.50 210 ALA A C 1
ATOM 1569 O O . ALA A 1 210 ? -6.678 -1.990 12.014 1.00 92.50 210 ALA A O 1
ATOM 1570 N N . MET A 1 211 ? -4.700 -1.987 10.937 1.00 90.25 211 MET A N 1
ATOM 1571 C CA . MET A 1 211 ? -3.988 -2.812 11.919 1.00 90.25 211 MET A CA 1
ATOM 1572 C C . MET A 1 211 ? -3.998 -2.198 13.329 1.00 90.25 211 MET A C 1
ATOM 1574 O O . MET A 1 211 ? -4.110 -2.923 14.319 1.00 90.25 211 MET A O 1
ATOM 1578 N N . VAL A 1 212 ? -3.911 -0.867 13.431 1.00 91.75 212 VAL A N 1
ATOM 1579 C CA . VAL A 1 212 ? -3.920 -0.145 14.714 1.00 91.75 212 VAL A CA 1
ATOM 1580 C C . VAL A 1 212 ? -5.328 -0.028 15.308 1.00 91.75 212 VAL A C 1
ATOM 1582 O O . VAL A 1 212 ? -5.477 -0.115 16.528 1.00 91.75 212 VAL A O 1
ATOM 1585 N N . LEU A 1 213 ? -6.355 0.184 14.477 1.00 93.62 213 LEU A N 1
ATOM 1586 C CA . LEU A 1 213 ? -7.677 0.626 14.940 1.00 93.62 213 LEU A CA 1
ATOM 1587 C C . LEU A 1 213 ? -8.781 -0.432 14.916 1.00 93.62 213 LEU A C 1
ATOM 1589 O O . LEU A 1 213 ? -9.765 -0.273 15.638 1.00 93.62 213 LEU A O 1
ATOM 1593 N N . ILE A 1 214 ? -8.646 -1.523 14.157 1.00 91.94 214 ILE A N 1
ATOM 1594 C CA . ILE A 1 214 ? -9.728 -2.517 14.081 1.00 91.94 214 ILE A CA 1
ATOM 1595 C C . ILE A 1 214 ? -9.984 -3.188 15.435 1.00 91.94 214 ILE A C 1
ATOM 1597 O O . ILE A 1 214 ? -11.126 -3.363 15.846 1.00 91.94 214 ILE A O 1
ATOM 1601 N N . ARG A 1 215 ? -8.920 -3.522 16.174 1.00 90.12 215 ARG A N 1
ATOM 1602 C CA . ARG A 1 215 ? -9.023 -4.161 17.492 1.00 90.12 215 ARG A CA 1
ATOM 1603 C C . ARG A 1 215 ? -9.689 -3.270 18.540 1.00 90.12 215 ARG A C 1
ATOM 1605 O O . ARG A 1 215 ? -10.664 -3.741 19.112 1.00 90.12 215 ARG A O 1
ATOM 1612 N N . PRO A 1 216 ? -9.241 -2.024 18.793 1.00 91.25 216 PRO A N 1
ATOM 1613 C CA . PRO A 1 216 ? -9.915 -1.169 19.767 1.00 91.25 216 PRO A CA 1
ATOM 1614 C C . PRO A 1 216 ? -11.371 -0.881 19.383 1.00 91.25 216 PRO A C 1
ATOM 1616 O O . PRO A 1 216 ? -12.209 -0.816 20.276 1.00 91.25 216 PRO A O 1
ATOM 1619 N N . LEU A 1 217 ? -11.701 -0.783 18.087 1.00 92.62 217 LEU A N 1
ATOM 1620 C CA . LEU A 1 217 ? -13.090 -0.644 17.636 1.00 92.62 217 LEU A CA 1
ATOM 1621 C C . LEU A 1 217 ? -13.936 -1.874 18.000 1.00 92.62 217 LEU A C 1
ATOM 1623 O O . LEU A 1 217 ? -15.039 -1.727 18.521 1.00 92.62 217 LEU A O 1
ATOM 1627 N N . LEU A 1 218 ? -13.422 -3.082 17.747 1.00 91.38 218 LEU A N 1
ATOM 1628 C CA . LEU A 1 218 ? -14.101 -4.333 18.099 1.00 91.38 218 LEU A CA 1
ATOM 1629 C C . LEU A 1 218 ? -14.196 -4.540 19.616 1.00 91.38 218 LEU A C 1
ATOM 1631 O O . LEU A 1 218 ? -15.219 -5.022 20.089 1.00 91.38 218 LEU A O 1
ATOM 1635 N N . GLU A 1 219 ? -13.150 -4.184 20.367 1.00 89.00 219 GLU A N 1
ATOM 1636 C CA . GLU A 1 219 ? -13.131 -4.248 21.834 1.00 89.00 219 GLU A CA 1
ATOM 1637 C C . GLU A 1 219 ? -14.175 -3.289 22.429 1.00 89.00 219 GLU A C 1
ATOM 1639 O O . GLU A 1 219 ? -14.985 -3.741 23.224 1.00 89.00 219 GLU A O 1
ATOM 1644 N N . THR A 1 220 ? -14.231 -2.038 21.955 1.00 89.69 220 THR A N 1
ATOM 1645 C CA . THR A 1 220 ? -15.206 -1.008 22.381 1.00 89.69 220 THR A CA 1
ATOM 1646 C C . THR A 1 220 ? -16.655 -1.394 22.072 1.00 89.69 220 THR A C 1
ATOM 1648 O O . THR A 1 220 ? -17.577 -0.960 22.738 1.00 89.69 220 THR A O 1
ATOM 1651 N N . ASN A 1 221 ? -16.901 -2.188 21.027 1.00 90.50 221 ASN A N 1
ATOM 1652 C CA . ASN A 1 221 ? -18.261 -2.573 20.633 1.00 90.50 221 ASN A CA 1
ATOM 1653 C C . ASN A 1 221 ? -18.636 -3.990 21.081 1.00 90.50 221 ASN A C 1
ATOM 1655 O O . ASN A 1 221 ? -19.651 -4.521 20.632 1.00 90.50 221 ASN A O 1
ATOM 1659 N N . ARG A 1 222 ? -17.836 -4.636 21.933 1.00 89.12 222 ARG A N 1
ATOM 1660 C CA . ARG A 1 222 ? -18.011 -6.054 22.270 1.00 89.12 222 ARG A CA 1
ATOM 1661 C C . ARG A 1 222 ? -19.317 -6.333 23.023 1.00 89.12 222 ARG A C 1
ATOM 1663 O O . ARG A 1 222 ? -19.857 -7.436 22.926 1.00 89.12 222 ARG A O 1
ATOM 1670 N N . GLU A 1 223 ? -19.813 -5.351 23.762 1.00 87.25 223 GLU A N 1
ATOM 1671 C CA . GLU A 1 223 ? -21.049 -5.401 24.538 1.00 87.25 223 GLU A CA 1
ATOM 1672 C C . GLU A 1 223 ? -22.291 -5.171 23.659 1.00 87.25 223 GLU A C 1
ATOM 1674 O O . GLU A 1 223 ? -23.390 -5.570 24.047 1.00 87.25 223 GLU A O 1
ATOM 1679 N N . ARG A 1 224 ? -22.136 -4.591 22.459 1.00 87.62 224 ARG A N 1
ATOM 1680 C CA . ARG A 1 224 ? -23.237 -4.328 21.520 1.00 87.62 224 ARG A CA 1
ATOM 1681 C C . ARG A 1 224 ? -23.599 -5.567 20.703 1.00 87.62 224 ARG A C 1
ATOM 1683 O O . ARG A 1 224 ? -22.740 -6.352 20.303 1.00 87.62 224 ARG A O 1
ATOM 1690 N N . LYS A 1 225 ? -24.888 -5.726 20.386 1.00 86.06 225 LYS A N 1
ATOM 1691 C CA . LYS A 1 225 ? -25.381 -6.843 19.557 1.00 86.06 225 LYS A CA 1
ATOM 1692 C C . LYS A 1 225 ? -25.392 -6.517 18.069 1.00 86.06 225 LYS A C 1
ATOM 1694 O O . LYS A 1 225 ? -25.174 -7.407 17.248 1.00 86.06 225 LYS A O 1
ATOM 1699 N N . HIS A 1 226 ? -25.640 -5.261 17.704 1.00 88.12 226 HIS A N 1
ATOM 1700 C CA . HIS A 1 226 ? -25.680 -4.822 16.313 1.00 88.12 226 HIS A CA 1
ATOM 1701 C C . HIS A 1 226 ? -24.398 -4.053 16.002 1.00 88.12 226 HIS A C 1
ATOM 1703 O O . HIS A 1 226 ? -24.316 -2.849 16.206 1.00 88.12 226 HIS A O 1
ATOM 1709 N N . VAL A 1 227 ? -23.385 -4.777 15.533 1.00 90.88 227 VAL A N 1
ATOM 1710 C CA . VAL A 1 227 ? -22.046 -4.256 15.201 1.00 90.88 227 VAL A CA 1
ATOM 1711 C C . VAL A 1 227 ? -21.548 -4.513 13.769 1.00 90.88 227 VAL A C 1
ATOM 1713 O O . VAL A 1 227 ? -20.580 -3.852 13.387 1.00 90.88 227 VAL A O 1
ATOM 1716 N N . PRO A 1 228 ? -22.142 -5.406 12.935 1.00 93.31 228 PRO A N 1
ATOM 1717 C CA . PRO A 1 228 ? -21.622 -5.645 11.586 1.00 93.31 228 PRO A CA 1
ATOM 1718 C C . PRO A 1 228 ? -21.500 -4.379 10.736 1.00 93.31 228 PRO A C 1
ATOM 1720 O O . PRO A 1 228 ? -20.513 -4.212 10.025 1.00 93.31 228 PRO A O 1
ATOM 1723 N N . HIS A 1 229 ? -22.460 -3.455 10.839 1.00 94.38 229 HIS A N 1
ATOM 1724 C CA . HIS A 1 229 ? -22.421 -2.204 10.085 1.00 94.38 229 HIS A CA 1
ATOM 1725 C C . HIS A 1 229 ? -21.243 -1.317 10.496 1.00 94.38 229 HIS A C 1
ATOM 1727 O O . HIS A 1 229 ? -20.629 -0.713 9.627 1.00 94.38 229 HIS A O 1
ATOM 1733 N N . THR A 1 230 ? -20.870 -1.282 11.778 1.00 95.19 230 THR A N 1
ATOM 1734 C CA . THR A 1 230 ? -19.683 -0.551 12.252 1.00 95.19 230 THR A CA 1
ATOM 1735 C C . THR A 1 230 ? -18.408 -1.077 11.595 1.00 95.19 230 THR A C 1
ATOM 1737 O O . THR A 1 230 ? -17.578 -0.286 11.157 1.00 95.19 230 THR A O 1
ATOM 1740 N N . VAL A 1 231 ? -18.272 -2.398 11.441 1.00 95.50 231 VAL A N 1
ATOM 1741 C CA . VAL A 1 231 ? -17.119 -3.001 10.750 1.00 95.50 231 VAL A CA 1
ATOM 1742 C C . VAL A 1 231 ? -17.142 -2.690 9.249 1.00 95.50 231 VAL A C 1
ATOM 1744 O O . VAL A 1 231 ? -16.109 -2.344 8.683 1.00 95.50 231 VAL A O 1
ATOM 1747 N N . VAL A 1 232 ? -18.310 -2.748 8.602 1.00 95.94 232 VAL A N 1
ATOM 1748 C CA . VAL A 1 232 ? -18.463 -2.402 7.175 1.00 95.94 232 VAL A CA 1
ATOM 1749 C C . VAL A 1 232 ? -18.104 -0.936 6.912 1.00 95.94 232 VAL A C 1
ATOM 1751 O O . VAL A 1 232 ? -17.329 -0.644 6.004 1.00 95.94 232 VAL A O 1
ATOM 1754 N N . PHE A 1 233 ? -18.603 -0.007 7.729 1.00 97.38 233 PHE A N 1
ATOM 1755 C CA . PHE A 1 233 ? -18.265 1.411 7.597 1.00 97.38 233 PHE A CA 1
ATOM 1756 C C . PHE A 1 233 ? -16.801 1.693 7.927 1.00 97.38 233 PHE A C 1
ATOM 1758 O O . PHE A 1 233 ? -16.192 2.526 7.261 1.00 97.38 233 PHE A O 1
ATOM 1765 N N . PHE A 1 234 ? -16.201 0.961 8.870 1.00 97.31 234 PHE A N 1
ATOM 1766 C CA . PHE A 1 234 ? -14.761 1.031 9.103 1.00 97.31 234 PHE A CA 1
ATOM 1767 C C . PHE A 1 234 ? -13.977 0.619 7.852 1.00 97.31 234 PHE A C 1
ATOM 1769 O O . PHE A 1 234 ? -13.039 1.312 7.465 1.00 97.31 234 PHE A O 1
ATOM 1776 N N . ILE A 1 235 ? -14.390 -0.455 7.173 1.00 95.44 235 ILE A N 1
ATOM 1777 C CA . ILE A 1 235 ? -13.780 -0.880 5.908 1.00 95.44 235 ILE A CA 1
ATOM 1778 C C . ILE A 1 235 ? -13.924 0.214 4.841 1.00 95.44 235 ILE A C 1
ATOM 1780 O O . ILE A 1 235 ? -12.951 0.535 4.163 1.00 95.44 235 ILE A O 1
ATOM 1784 N N . PHE A 1 236 ? -15.095 0.832 4.688 1.00 95.88 236 PHE A N 1
ATOM 1785 C CA . PHE A 1 236 ? -15.283 1.898 3.696 1.00 95.88 236 PHE A CA 1
ATOM 1786 C C . PHE A 1 236 ? -14.460 3.152 4.015 1.00 95.88 236 PHE A C 1
ATOM 1788 O O . PHE A 1 236 ? -13.697 3.613 3.170 1.00 95.88 236 PHE A O 1
ATOM 1795 N N . ILE A 1 237 ? -14.556 3.670 5.239 1.00 96.69 237 ILE A N 1
ATOM 1796 C CA . ILE A 1 237 ? -13.934 4.940 5.637 1.00 96.69 237 ILE A CA 1
ATOM 1797 C C . ILE A 1 237 ? -12.420 4.791 5.807 1.00 96.69 237 ILE A C 1
ATOM 1799 O O . ILE A 1 237 ? -11.654 5.603 5.300 1.00 96.69 237 ILE A O 1
ATOM 1803 N N . VAL A 1 238 ? -11.962 3.764 6.525 1.00 96.75 238 VAL A N 1
ATOM 1804 C CA . VAL A 1 238 ? -10.548 3.628 6.907 1.00 96.75 238 VAL A CA 1
ATOM 1805 C C . VAL A 1 238 ? -9.769 2.811 5.885 1.00 96.75 238 VAL A C 1
ATOM 1807 O O . VAL A 1 238 ? -8.657 3.197 5.535 1.00 96.75 238 VAL A O 1
ATOM 1810 N N . CYS A 1 239 ? -10.327 1.698 5.400 1.00 93.88 239 CYS A N 1
ATOM 1811 C CA . CYS A 1 239 ? -9.577 0.767 4.552 1.00 93.88 239 CYS A CA 1
ATOM 1812 C C . CYS A 1 239 ? -9.627 1.105 3.054 1.00 93.88 239 CYS A C 1
ATOM 1814 O O . CYS A 1 239 ? -8.713 0.706 2.339 1.00 93.88 239 CYS A O 1
ATOM 1816 N N . ASN A 1 240 ? -10.655 1.823 2.586 1.00 91.69 240 ASN A N 1
ATOM 1817 C CA . ASN A 1 240 ? -10.809 2.181 1.170 1.00 91.69 240 ASN A CA 1
ATOM 1818 C C . ASN A 1 240 ? -10.616 3.683 0.928 1.00 91.69 240 ASN A C 1
ATOM 1820 O O . ASN A 1 240 ? -9.684 4.080 0.242 1.00 91.69 240 ASN A O 1
ATOM 1824 N N . CYS A 1 241 ? -11.464 4.534 1.513 1.00 92.06 241 CYS A N 1
ATOM 1825 C CA . CYS A 1 241 ? -11.498 5.965 1.186 1.00 92.06 241 CYS A CA 1
ATOM 1826 C C . CYS A 1 241 ? -10.500 6.819 1.987 1.00 92.06 241 CYS A C 1
ATOM 1828 O O . CYS A 1 241 ? -10.252 7.977 1.647 1.00 92.06 241 CYS A O 1
ATOM 1830 N N . GLY A 1 242 ? -9.949 6.290 3.080 1.00 93.06 242 GLY A N 1
ATOM 1831 C CA . GLY A 1 242 ? -9.132 7.058 4.017 1.00 93.06 242 GLY A CA 1
ATOM 1832 C C . GLY A 1 242 ? -7.754 7.443 3.475 1.00 93.06 242 GLY A C 1
ATOM 1833 O O . GLY A 1 242 ? -7.240 8.498 3.834 1.00 93.06 242 GLY A O 1
ATOM 1834 N N . GLY A 1 243 ? -7.167 6.628 2.596 1.00 92.75 243 GLY A N 1
ATOM 1835 C CA . GLY A 1 243 ? -5.779 6.738 2.122 1.00 92.75 243 GLY A CA 1
ATOM 1836 C C . GLY A 1 243 ? -5.495 7.783 1.036 1.00 92.75 243 GLY A C 1
ATOM 1837 O O . GLY A 1 243 ? -4.426 7.743 0.449 1.00 92.75 243 GLY A O 1
ATOM 1838 N N . CYS A 1 244 ? -6.410 8.708 0.744 1.00 91.88 244 CYS A N 1
ATOM 1839 C CA . CYS A 1 244 ? -6.322 9.517 -0.480 1.00 91.88 244 CYS A CA 1
ATOM 1840 C C . CYS A 1 244 ? -5.310 10.685 -0.431 1.00 91.88 244 CYS A C 1
ATOM 1842 O O . CYS A 1 244 ? -4.908 11.194 -1.472 1.00 91.88 244 CYS A O 1
ATOM 1844 N N . LEU A 1 245 ? -4.914 11.171 0.756 1.00 92.25 245 LEU A N 1
ATOM 1845 C CA . LEU A 1 245 ? -4.209 12.463 0.856 1.00 92.25 245 LEU A CA 1
ATOM 1846 C C . LEU A 1 245 ? -2.690 12.376 0.651 1.00 92.25 245 LEU A C 1
ATOM 1848 O O . LEU A 1 245 ? -2.074 13.389 0.321 1.00 92.25 245 LEU A O 1
ATOM 1852 N N . LEU A 1 246 ? -2.070 11.203 0.814 1.00 92.50 246 LEU A N 1
ATOM 1853 C CA . LEU A 1 246 ? -0.648 10.978 0.515 1.00 92.50 246 LEU A CA 1
ATOM 1854 C C . LEU A 1 246 ? -0.480 9.744 -0.378 1.00 92.50 246 LEU A C 1
ATOM 1856 O O . LEU A 1 246 ? -1.247 8.795 -0.223 1.00 92.50 246 LEU A O 1
ATOM 1860 N N . PRO A 1 247 ? 0.580 9.669 -1.207 1.00 90.12 247 PRO A N 1
ATOM 1861 C CA . PRO A 1 247 ? 0.799 8.519 -2.085 1.00 90.12 247 PRO A CA 1
ATOM 1862 C C . PRO A 1 247 ? 0.959 7.188 -1.354 1.00 90.12 247 PRO A C 1
ATOM 1864 O O . PRO A 1 247 ? 0.684 6.139 -1.903 1.00 90.12 247 PRO A O 1
ATOM 1867 N N . ILE A 1 248 ? 1.411 7.213 -0.103 1.00 87.31 248 ILE A N 1
ATOM 1868 C CA . ILE A 1 248 ? 1.570 6.010 0.727 1.00 87.31 248 ILE A CA 1
ATOM 1869 C C . ILE A 1 248 ? 0.250 5.477 1.295 1.00 87.31 248 ILE A C 1
ATOM 1871 O O . ILE A 1 248 ? 0.242 4.420 1.928 1.00 87.31 248 ILE A O 1
ATOM 1875 N N . GLY A 1 249 ? -0.829 6.252 1.171 1.00 82.62 249 GLY A N 1
ATOM 1876 C CA . GLY A 1 249 ? -2.101 5.959 1.804 1.00 82.62 249 GLY A CA 1
ATOM 1877 C C . GLY A 1 249 ? -2.779 4.734 1.198 1.00 82.62 249 GLY A C 1
ATOM 1878 O O . GLY A 1 249 ? -3.326 3.918 1.943 1.00 82.62 249 GLY A O 1
ATOM 1879 N N . ASP A 1 250 ? -2.675 4.554 -0.119 1.00 84.50 250 ASP A N 1
ATOM 1880 C CA . ASP A 1 250 ? -3.216 3.404 -0.837 1.00 84.50 250 ASP A CA 1
ATOM 1881 C C . ASP A 1 250 ? -2.270 2.880 -1.952 1.00 84.50 250 ASP A C 1
ATOM 1883 O O . ASP A 1 250 ? -1.332 3.564 -2.371 1.00 84.50 250 ASP A O 1
ATOM 1887 N N . PRO A 1 251 ? -2.468 1.628 -2.419 1.00 80.88 251 PRO A N 1
ATOM 1888 C CA . PRO A 1 251 ? -1.681 1.046 -3.507 1.00 80.88 251 PRO A CA 1
ATOM 1889 C C . PRO A 1 251 ? -1.683 1.834 -4.828 1.00 80.88 251 PRO A C 1
ATOM 1891 O O . PRO A 1 251 ? -0.598 2.018 -5.388 1.00 80.88 251 PRO A O 1
ATOM 1894 N N . PRO A 1 252 ? -2.838 2.286 -5.363 1.00 83.19 252 PRO A N 1
ATOM 1895 C CA . PRO A 1 252 ? -2.864 2.945 -6.667 1.00 83.19 252 PRO A CA 1
ATOM 1896 C C . PRO A 1 252 ? -2.173 4.312 -6.671 1.00 83.19 252 PRO A C 1
ATOM 1898 O O . PRO A 1 252 ? -1.469 4.624 -7.631 1.00 83.19 252 PRO A O 1
ATOM 1901 N N . LEU A 1 253 ? -2.309 5.113 -5.608 1.00 89.44 253 LEU A N 1
ATOM 1902 C CA . LEU A 1 253 ? -1.618 6.399 -5.504 1.00 89.44 253 LEU A CA 1
ATOM 1903 C C . LEU A 1 253 ? -0.112 6.204 -5.349 1.00 89.44 253 LEU A C 1
ATOM 1905 O O . LEU A 1 253 ? 0.663 6.976 -5.917 1.00 89.44 253 LEU A O 1
ATOM 1909 N N . PHE A 1 254 ? 0.317 5.153 -4.642 1.00 90.31 254 PHE A N 1
ATOM 1910 C CA . PHE A 1 254 ? 1.738 4.830 -4.557 1.00 90.31 254 PHE A CA 1
ATOM 1911 C C . PHE A 1 254 ? 2.297 4.449 -5.926 1.00 90.31 254 PHE A C 1
ATOM 1913 O O . PHE A 1 254 ? 3.374 4.913 -6.292 1.00 90.31 254 PHE A O 1
ATOM 1920 N N . LEU A 1 255 ? 1.555 3.660 -6.707 1.00 87.25 255 LEU A N 1
ATOM 1921 C CA . LEU A 1 255 ? 1.939 3.336 -8.076 1.00 87.25 255 LEU A CA 1
ATOM 1922 C C . LEU A 1 255 ? 2.023 4.592 -8.948 1.00 87.25 255 LEU A C 1
ATOM 1924 O O . LEU A 1 255 ? 3.023 4.773 -9.632 1.00 87.25 255 LEU A O 1
ATOM 1928 N N . GLY A 1 256 ? 1.035 5.489 -8.882 1.00 87.81 256 GLY A N 1
ATOM 1929 C CA . GLY A 1 256 ? 1.092 6.772 -9.588 1.00 87.81 256 GLY A CA 1
ATOM 1930 C C . GLY A 1 256 ? 2.338 7.581 -9.214 1.00 87.81 256 GLY A C 1
ATOM 1931 O O . GLY A 1 256 ? 3.004 8.139 -10.083 1.00 87.81 256 GLY A O 1
ATOM 1932 N N . TYR A 1 257 ? 2.709 7.582 -7.933 1.00 89.38 257 TYR A N 1
ATOM 1933 C CA . TYR A 1 257 ? 3.939 8.213 -7.459 1.00 89.38 257 TYR A CA 1
ATOM 1934 C C . TYR A 1 257 ? 5.212 7.555 -8.022 1.00 89.38 257 TYR A C 1
ATOM 1936 O O . TYR A 1 257 ? 6.122 8.268 -8.436 1.00 89.38 257 TYR A O 1
ATOM 1944 N N . LEU A 1 258 ? 5.267 6.220 -8.119 1.00 85.88 258 LEU A N 1
ATOM 1945 C CA . LEU A 1 258 ? 6.367 5.515 -8.799 1.00 85.88 258 LEU A CA 1
ATOM 1946 C C . LEU A 1 258 ? 6.440 5.837 -10.299 1.00 85.88 258 LEU A C 1
ATOM 1948 O O . LEU A 1 258 ? 7.531 5.847 -10.858 1.00 85.88 258 LEU A O 1
ATOM 1952 N N . GLN A 1 259 ? 5.297 6.126 -10.923 1.00 82.81 259 GLN A N 1
ATOM 1953 C CA . GLN A 1 259 ? 5.172 6.539 -12.325 1.00 82.81 259 GLN A CA 1
ATOM 1954 C C . GLN A 1 259 ? 5.388 8.054 -12.527 1.00 82.81 259 GLN A C 1
ATOM 1956 O O . GLN A 1 259 ? 5.069 8.597 -13.580 1.00 82.81 259 GLN A O 1
ATOM 1961 N N . GLY A 1 260 ? 5.913 8.764 -11.522 1.00 82.19 260 GLY A N 1
ATOM 1962 C CA . GLY A 1 260 ? 6.339 10.159 -11.656 1.00 82.19 260 GLY A CA 1
ATOM 1963 C C . GLY A 1 260 ? 5.331 11.211 -11.186 1.00 82.19 260 GLY A C 1
ATOM 1964 O O . GLY A 1 260 ? 5.667 12.399 -11.165 1.00 82.19 260 GLY A O 1
ATOM 1965 N N . VAL A 1 261 ? 4.134 10.833 -10.719 1.00 87.31 261 VAL A N 1
ATOM 1966 C CA . VAL A 1 261 ? 3.199 11.788 -10.094 1.00 87.31 261 VAL A CA 1
ATOM 1967 C C . VAL A 1 261 ? 3.850 12.411 -8.857 1.00 87.31 261 VAL A C 1
ATOM 1969 O O . VAL A 1 261 ? 4.513 11.739 -8.073 1.00 87.31 261 VAL A O 1
ATOM 1972 N N . SER A 1 262 ? 3.709 13.725 -8.664 1.00 88.44 262 SER A N 1
ATOM 1973 C CA . SER A 1 262 ? 4.354 14.400 -7.532 1.00 88.44 262 SER A CA 1
ATOM 1974 C C . SER A 1 262 ? 3.758 14.005 -6.182 1.00 88.44 262 SER A C 1
ATOM 1976 O O . SER A 1 262 ? 2.551 13.828 -6.044 1.00 88.44 262 SER A O 1
ATOM 1978 N N . PHE A 1 263 ? 4.609 13.930 -5.154 1.00 87.31 263 PHE A N 1
ATOM 1979 C CA . PHE A 1 263 ? 4.192 13.528 -3.806 1.00 87.31 263 PHE A CA 1
ATOM 1980 C C . PHE A 1 263 ? 3.051 14.390 -3.242 1.00 87.31 263 PHE A C 1
ATOM 1982 O O . PHE A 1 263 ? 2.194 13.902 -2.516 1.00 87.31 263 PHE A O 1
ATOM 1989 N N . THR A 1 264 ? 3.027 15.682 -3.573 1.00 90.25 264 THR A N 1
ATOM 1990 C CA . THR A 1 264 ? 2.022 16.633 -3.081 1.00 90.25 264 THR A CA 1
ATOM 1991 C C . THR A 1 264 ? 0.766 16.702 -3.943 1.00 90.25 264 THR A C 1
ATOM 1993 O O . THR A 1 264 ? -0.178 17.378 -3.546 1.00 90.25 264 THR A O 1
ATOM 1996 N N . TRP A 1 265 ? 0.727 16.046 -5.108 1.00 91.12 265 TRP A N 1
ATOM 1997 C CA . TRP A 1 265 ? -0.441 16.080 -5.994 1.00 91.12 265 TRP A CA 1
ATOM 1998 C C . TRP A 1 265 ? -1.696 15.535 -5.301 1.00 91.12 265 TRP A C 1
ATOM 2000 O O . TRP A 1 265 ? -2.761 16.143 -5.382 1.00 91.12 265 TRP A O 1
ATOM 2010 N N . THR A 1 266 ? -1.550 14.460 -4.522 1.00 91.00 266 THR A N 1
ATOM 2011 C CA . THR A 1 266 ? -2.645 13.825 -3.770 1.00 91.00 266 THR A CA 1
ATOM 2012 C C . THR A 1 266 ? -3.269 14.743 -2.718 1.00 91.00 266 THR A C 1
ATOM 2014 O O . THR A 1 266 ? -4.444 14.600 -2.397 1.00 91.00 266 THR A O 1
ATOM 2017 N N . LEU A 1 267 ? -2.535 15.748 -2.219 1.00 91.94 267 LEU A N 1
ATOM 2018 C CA . LEU A 1 267 ? -3.097 16.757 -1.312 1.00 91.94 267 LEU A CA 1
ATOM 2019 C C . LEU A 1 267 ? -4.177 17.603 -1.998 1.00 91.94 267 LEU A C 1
ATOM 2021 O O . LEU A 1 267 ? -5.022 18.171 -1.313 1.00 91.94 267 LEU A O 1
ATOM 2025 N N . GLY A 1 268 ? -4.172 17.671 -3.333 1.00 91.25 268 GLY A N 1
ATOM 2026 C CA . GLY A 1 268 ? -5.227 18.299 -4.122 1.00 91.25 268 GLY A CA 1
ATOM 2027 C C . GLY A 1 268 ? -6.572 17.571 -4.041 1.00 91.25 268 GLY A C 1
ATOM 2028 O O . GLY A 1 268 ? -7.593 18.221 -4.229 1.00 91.25 268 GLY A O 1
ATOM 2029 N N . LEU A 1 269 ? -6.582 16.280 -3.682 1.00 91.06 269 LEU A N 1
ATOM 2030 C CA . LEU A 1 269 ? -7.783 15.436 -3.575 1.00 91.06 269 LEU A CA 1
ATOM 2031 C C . LEU A 1 269 ? -8.523 15.595 -2.234 1.00 91.06 269 LEU A C 1
ATOM 2033 O O . LEU A 1 269 ? -9.427 14.822 -1.904 1.00 91.06 269 LEU A O 1
ATOM 2037 N N . TRP A 1 270 ? -8.123 16.570 -1.410 1.00 94.31 270 TRP A N 1
ATOM 2038 C CA . TRP A 1 270 ? -8.757 16.821 -0.118 1.00 94.31 270 TRP A CA 1
ATOM 2039 C C . TRP A 1 270 ? -10.262 17.142 -0.200 1.00 94.31 270 TRP A C 1
ATOM 2041 O O . TRP A 1 270 ? -10.971 16.715 0.718 1.00 94.31 270 TRP A O 1
ATOM 2051 N N . PRO A 1 271 ? -10.795 17.833 -1.236 1.00 94.12 271 PRO A N 1
ATOM 2052 C CA . PRO A 1 271 ? -12.229 18.087 -1.339 1.00 94.12 271 PRO A CA 1
ATOM 2053 C C . PRO A 1 271 ? -13.021 16.795 -1.553 1.00 94.12 271 PRO A C 1
ATOM 2055 O O . PRO A 1 271 ? -14.004 16.560 -0.850 1.00 94.12 271 PRO A O 1
ATOM 2058 N N . GLU A 1 272 ? -12.577 15.936 -2.474 1.00 90.94 272 GLU A N 1
ATOM 2059 C CA . GLU A 1 272 ? -13.193 14.642 -2.772 1.00 90.94 272 GLU A CA 1
ATOM 2060 C C . GLU A 1 272 ? -13.090 13.707 -1.565 1.00 90.94 272 GLU A C 1
ATOM 2062 O O . GLU A 1 272 ? -14.083 13.098 -1.160 1.00 90.94 272 GLU A O 1
ATOM 2067 N N . TRP A 1 273 ? -11.916 13.655 -0.928 1.00 93.75 273 TRP A N 1
ATOM 2068 C CA . TRP A 1 273 ? -11.692 12.884 0.295 1.00 93.75 273 TRP A CA 1
ATOM 2069 C C . TRP A 1 273 ? -12.627 13.323 1.426 1.00 93.75 273 TRP A C 1
ATOM 2071 O O . TRP A 1 273 ? -13.242 12.476 2.079 1.00 93.75 273 TRP A O 1
ATOM 2081 N N . LEU A 1 274 ? -12.764 14.636 1.651 1.00 95.94 274 LEU A N 1
ATOM 2082 C CA . LEU A 1 274 ? -13.626 15.188 2.697 1.00 95.94 274 LEU A CA 1
ATOM 2083 C C . LEU A 1 274 ? -15.099 14.933 2.387 1.00 95.94 274 LEU A C 1
ATOM 2085 O O . LEU A 1 274 ? -15.859 14.584 3.289 1.00 95.94 274 LEU A O 1
ATOM 2089 N N . PHE A 1 275 ? -15.501 15.093 1.127 1.00 94.75 275 PHE A N 1
ATOM 2090 C CA . PHE A 1 275 ? -16.868 14.843 0.692 1.00 94.75 275 PHE A CA 1
ATOM 2091 C C . PHE A 1 275 ? -17.262 13.380 0.917 1.00 94.75 275 PHE A C 1
ATOM 2093 O O . PHE A 1 275 ? -18.256 13.114 1.593 1.00 94.75 275 PHE A O 1
ATOM 2100 N N . VAL A 1 276 ? -16.463 12.430 0.422 1.00 93.94 276 VAL A N 1
ATOM 2101 C CA . VAL A 1 276 ? -16.765 10.995 0.527 1.00 93.94 276 VAL A CA 1
ATOM 2102 C C . VAL A 1 276 ? -16.700 10.518 1.978 1.00 93.94 276 VAL A C 1
ATOM 2104 O O . VAL A 1 276 ? -17.669 9.934 2.466 1.00 93.94 276 VAL A O 1
ATOM 2107 N N . ASN A 1 277 ? -15.614 10.800 2.708 1.00 96.06 277 ASN A N 1
ATOM 2108 C CA . ASN A 1 277 ? -15.499 10.362 4.104 1.00 96.06 277 ASN A CA 1
ATOM 2109 C C . ASN A 1 277 ? -16.505 11.074 5.012 1.00 96.06 277 ASN A C 1
ATOM 2111 O O . ASN A 1 277 ? -17.091 10.440 5.886 1.00 96.06 277 ASN A O 1
ATOM 2115 N N . GLY A 1 278 ? -16.758 12.367 4.792 1.00 97.19 278 GLY A N 1
ATOM 2116 C CA . GLY A 1 278 ? -17.771 13.125 5.523 1.00 97.19 278 GLY A CA 1
ATOM 2117 C C . GLY A 1 278 ? -19.178 12.573 5.299 1.00 97.19 278 GLY A C 1
ATOM 2118 O O . GLY A 1 278 ? -19.920 12.378 6.261 1.00 97.19 278 GLY A O 1
ATOM 2119 N N . MET A 1 279 ? -19.524 12.242 4.051 1.00 97.38 279 MET A N 1
ATOM 2120 C CA . MET A 1 279 ? -20.790 11.592 3.717 1.00 97.38 279 MET A CA 1
ATOM 2121 C C . MET A 1 279 ? -20.908 10.217 4.385 1.00 97.38 279 MET A C 1
ATOM 2123 O O . MET A 1 279 ? -21.918 9.946 5.029 1.00 97.38 279 MET A O 1
ATOM 2127 N N . LEU A 1 280 ? -19.886 9.360 4.285 1.00 97.56 280 LEU A N 1
ATOM 2128 C CA . LEU A 1 280 ? -19.898 8.029 4.902 1.00 97.56 280 LEU A CA 1
ATOM 2129 C C . LEU A 1 280 ? -20.008 8.099 6.432 1.00 97.56 280 LEU A C 1
ATOM 2131 O O . LEU A 1 280 ? -20.798 7.359 7.016 1.00 97.56 280 LEU A O 1
ATOM 2135 N N . LEU A 1 281 ? -19.276 9.010 7.081 1.00 98.12 281 LEU A N 1
ATOM 2136 C CA . LEU A 1 281 ? -19.364 9.246 8.526 1.00 98.12 281 LEU A CA 1
ATOM 2137 C C . LEU A 1 281 ? -20.753 9.745 8.936 1.00 98.12 281 LEU A C 1
ATOM 2139 O O . LEU A 1 281 ? -21.291 9.290 9.946 1.00 98.12 281 LEU A O 1
ATOM 2143 N N . ALA A 1 282 ? -21.350 10.650 8.156 1.00 97.94 282 ALA A N 1
ATOM 2144 C CA . ALA A 1 282 ? -22.698 11.145 8.408 1.00 97.94 282 ALA A CA 1
ATOM 2145 C C . ALA A 1 282 ? -23.739 10.028 8.262 1.00 97.94 282 ALA A C 1
ATOM 2147 O O . ALA A 1 282 ? -24.562 9.843 9.156 1.00 97.94 282 ALA A O 1
ATOM 2148 N N . VAL A 1 283 ? -23.679 9.244 7.181 1.00 97.88 283 VAL A N 1
ATOM 2149 C CA . VAL A 1 283 ? -24.576 8.099 6.964 1.00 97.88 283 VAL A CA 1
ATOM 2150 C C . VAL A 1 283 ? -24.423 7.078 8.088 1.00 97.88 283 VAL A C 1
ATOM 2152 O O . VAL A 1 283 ? -25.432 6.647 8.644 1.00 97.88 283 VAL A O 1
ATOM 2155 N N . TYR A 1 284 ? -23.187 6.738 8.466 1.00 97.44 284 TYR A N 1
ATOM 2156 C CA . TYR A 1 284 ? -22.925 5.849 9.593 1.00 97.44 284 TYR A CA 1
ATOM 2157 C C . TYR A 1 284 ? -23.566 6.372 10.875 1.00 97.44 284 TYR A C 1
ATOM 2159 O O . TYR A 1 284 ? -24.325 5.649 11.514 1.00 97.44 284 TYR A O 1
ATOM 2167 N N . TRP A 1 285 ? -23.284 7.626 11.238 1.00 97.81 285 TRP A N 1
ATOM 2168 C CA . TRP A 1 285 ? -23.764 8.202 12.487 1.00 97.81 285 TRP A CA 1
ATOM 2169 C C . TRP A 1 285 ? -25.292 8.250 12.526 1.00 97.81 285 TRP A C 1
ATOM 2171 O O . TRP A 1 285 ? -25.883 7.824 13.511 1.00 97.81 285 TRP A O 1
ATOM 2181 N N . LEU A 1 286 ? -25.943 8.693 11.443 1.00 97.31 286 LEU A N 1
ATOM 2182 C CA . LEU A 1 286 ? -27.405 8.727 11.339 1.00 97.31 286 LEU A CA 1
ATOM 2183 C C . LEU A 1 286 ? -28.005 7.322 11.469 1.00 97.31 286 LEU A C 1
ATOM 2185 O O . LEU A 1 286 ? -28.954 7.109 12.224 1.00 97.31 286 LEU A O 1
ATOM 2189 N N . MET A 1 287 ? -27.450 6.353 10.746 1.00 94.88 287 MET A N 1
ATOM 2190 C CA . MET A 1 287 ? -27.933 4.979 10.765 1.00 94.88 287 MET A CA 1
ATOM 2191 C C . MET A 1 287 ? -27.721 4.328 12.138 1.00 94.88 287 MET A C 1
ATOM 2193 O O . MET A 1 287 ? -28.636 3.702 12.672 1.00 94.88 287 MET A O 1
ATOM 2197 N N . ASP A 1 288 ? -26.547 4.493 12.745 1.00 94.88 288 ASP A N 1
ATOM 2198 C CA . ASP A 1 288 ? -26.258 3.915 14.054 1.00 94.88 288 ASP A CA 1
ATOM 2199 C C . ASP A 1 288 ? -27.102 4.578 15.149 1.00 94.88 288 ASP A C 1
ATOM 2201 O O . ASP A 1 288 ? -27.757 3.879 15.916 1.00 94.88 288 ASP A O 1
ATOM 2205 N N . GLN A 1 289 ? -27.200 5.911 15.157 1.00 94.44 289 GLN A N 1
ATOM 2206 C CA . GLN A 1 289 ? -27.950 6.678 16.154 1.00 94.44 289 GLN A CA 1
ATOM 2207 C C . GLN A 1 289 ? -29.462 6.429 16.103 1.00 94.44 289 GLN A C 1
ATOM 2209 O O . GLN A 1 289 ? -30.095 6.309 17.152 1.00 94.44 289 GLN A O 1
ATOM 2214 N N . TYR A 1 290 ? -30.063 6.383 14.910 1.00 94.44 290 TYR A N 1
ATOM 2215 C CA . TYR A 1 290 ? -31.523 6.307 14.773 1.00 94.44 290 TYR A CA 1
ATOM 2216 C C . TYR A 1 290 ? -32.051 4.890 14.552 1.00 94.44 290 TYR A C 1
ATOM 2218 O O . TYR A 1 290 ? -33.211 4.617 14.870 1.00 94.44 290 TYR A O 1
ATOM 2226 N N . TYR A 1 291 ? -31.234 3.978 14.019 1.00 92.94 291 TYR A N 1
ATOM 2227 C CA . TYR A 1 291 ? -31.674 2.620 13.716 1.00 92.94 291 TYR A CA 1
ATOM 2228 C C . TYR A 1 291 ? -31.073 1.577 14.662 1.00 92.94 291 TYR A C 1
ATOM 2230 O O . TYR A 1 291 ? -31.830 0.844 15.301 1.00 92.94 291 TYR A O 1
ATOM 2238 N N . HIS A 1 292 ? -29.751 1.490 14.791 1.00 91.12 292 HIS A N 1
ATOM 2239 C CA . HIS A 1 292 ? -29.127 0.376 15.518 1.00 91.12 292 HIS A CA 1
ATOM 2240 C C . HIS A 1 292 ? -29.063 0.587 17.031 1.00 91.12 292 HIS A C 1
ATOM 2242 O O . HIS A 1 292 ? -29.520 -0.272 17.782 1.00 91.12 292 HIS A O 1
ATOM 2248 N N . TYR A 1 293 ? -28.557 1.730 17.486 1.00 88.19 293 TYR A N 1
ATOM 2249 C CA . TYR A 1 293 ? -28.362 2.033 18.903 1.00 88.19 293 TYR A CA 1
ATOM 2250 C C . TYR A 1 293 ? -29.661 1.964 19.731 1.00 88.19 293 TYR A C 1
ATOM 2252 O O . TYR A 1 293 ? -29.654 1.330 20.784 1.00 88.19 293 TYR A O 1
ATOM 2260 N N . PRO A 1 294 ? -30.824 2.469 19.260 1.00 89.19 294 PRO A N 1
ATOM 2261 C CA . PRO A 1 294 ? -32.082 2.345 20.004 1.00 89.19 294 PRO A CA 1
ATOM 2262 C C . PRO A 1 294 ? -32.611 0.907 20.120 1.00 89.19 294 PRO A C 1
ATOM 2264 O O . PRO A 1 294 ? -33.520 0.651 20.907 1.00 89.19 294 PRO A O 1
ATOM 2267 N N . ARG A 1 295 ? -32.090 -0.027 19.312 1.00 87.75 295 ARG A N 1
ATOM 2268 C CA . ARG A 1 295 ? -32.446 -1.456 19.337 1.00 87.75 295 ARG A CA 1
ATOM 2269 C C . ARG A 1 295 ? -31.518 -2.277 20.237 1.00 87.75 295 ARG A C 1
ATOM 2271 O O . ARG A 1 295 ? -31.737 -3.480 20.387 1.00 87.75 295 ARG A O 1
ATOM 2278 N N . GLU A 1 296 ? -30.494 -1.661 20.826 1.00 87.25 296 GLU A N 1
ATOM 2279 C CA . GLU A 1 296 ? -29.645 -2.318 21.817 1.00 87.25 296 GLU A CA 1
ATOM 2280 C C . GLU A 1 296 ? -30.418 -2.576 23.117 1.00 87.25 296 GLU A C 1
ATOM 2282 O O . GLU A 1 296 ? -31.355 -1.863 23.484 1.00 87.25 296 GLU A O 1
ATOM 2287 N N . THR A 1 297 ? -30.053 -3.644 23.828 1.00 81.88 297 THR A N 1
ATOM 2288 C CA . THR A 1 297 ? -30.728 -3.976 25.088 1.00 81.88 297 THR A CA 1
ATOM 2289 C C . THR A 1 297 ? -30.222 -3.049 26.192 1.00 81.88 297 THR A C 1
ATOM 2291 O O . THR A 1 297 ? -29.017 -2.909 26.365 1.00 81.88 297 THR A O 1
ATOM 2294 N N . LEU A 1 298 ? -31.119 -2.490 27.014 1.00 74.00 298 LEU A N 1
ATOM 2295 C CA . LEU A 1 298 ? -30.746 -1.603 28.132 1.00 74.00 298 LEU A CA 1
ATOM 2296 C C . LEU A 1 298 ? -29.688 -2.209 29.073 1.00 74.00 298 LEU A C 1
ATOM 2298 O O . LEU A 1 298 ? -28.814 -1.498 29.550 1.00 74.00 298 LEU A O 1
ATOM 2302 N N . ARG A 1 299 ? -29.733 -3.530 29.293 1.00 72.69 299 ARG A N 1
ATOM 2303 C CA . ARG A 1 299 ? -28.735 -4.266 30.091 1.00 72.69 299 ARG A CA 1
ATOM 2304 C C . ARG A 1 299 ? -27.327 -4.226 29.496 1.00 72.69 299 ARG A C 1
ATOM 2306 O O . ARG A 1 299 ? -26.360 -4.242 30.247 1.00 72.69 299 ARG A O 1
ATOM 2313 N N . ASP A 1 300 ? -27.226 -4.222 28.172 1.00 75.19 300 ASP A N 1
ATOM 2314 C CA . ASP A 1 300 ? -25.946 -4.213 27.467 1.00 75.19 300 ASP A CA 1
ATOM 2315 C C . ASP A 1 300 ? -25.342 -2.800 27.502 1.00 75.19 300 ASP A C 1
ATOM 2317 O O . ASP A 1 300 ? -24.158 -2.650 27.786 1.00 75.19 300 ASP A O 1
ATOM 2321 N N . ILE A 1 301 ? -26.183 -1.766 27.363 1.00 74.25 301 ILE A N 1
ATOM 2322 C CA . ILE A 1 301 ? -25.796 -0.354 27.530 1.00 74.25 301 ILE A CA 1
ATOM 2323 C C . ILE A 1 301 ? -25.327 -0.076 28.968 1.00 74.25 301 ILE A C 1
ATOM 2325 O O . ILE A 1 301 ? -24.289 0.537 29.185 1.00 74.25 301 ILE A O 1
ATOM 2329 N N . GLU A 1 302 ? -26.065 -0.546 29.977 1.00 73.06 302 GLU A N 1
ATOM 2330 C CA . GLU A 1 302 ? -25.683 -0.355 31.383 1.00 73.06 302 GLU A CA 1
ATOM 2331 C C . GLU A 1 302 ? -24.366 -1.073 31.717 1.00 73.06 302 GLU A C 1
ATOM 2333 O O . GLU A 1 302 ? -23.525 -0.551 32.451 1.00 73.06 302 GLU A O 1
ATOM 2338 N N . ARG A 1 303 ? -24.146 -2.256 31.134 1.00 71.31 303 ARG A N 1
ATOM 2339 C CA . ARG A 1 303 ? -22.885 -2.980 31.283 1.00 71.31 303 ARG A CA 1
ATOM 2340 C C . ARG A 1 303 ? -21.712 -2.216 30.665 1.00 71.31 303 ARG A C 1
ATOM 2342 O O . ARG A 1 303 ? -20.695 -2.097 31.340 1.00 71.31 303 ARG A O 1
ATOM 2349 N N . ASP A 1 304 ? -21.867 -1.682 29.458 1.00 76.19 304 ASP A N 1
ATOM 2350 C CA . ASP A 1 304 ? -20.850 -0.871 28.773 1.00 76.19 304 ASP A CA 1
ATOM 2351 C C . ASP A 1 304 ? -20.427 0.341 29.626 1.00 76.19 304 ASP A C 1
ATOM 2353 O O . ASP A 1 304 ? -19.266 0.481 30.015 1.00 76.19 304 ASP A O 1
ATOM 2357 N N . VAL A 1 305 ? -21.404 1.128 30.091 1.00 76.19 305 VAL A N 1
ATOM 2358 C CA . VAL A 1 305 ? -21.160 2.311 30.938 1.00 76.19 305 VAL A CA 1
ATOM 2359 C C . VAL A 1 305 ? -20.406 1.965 32.232 1.00 76.19 305 VAL A C 1
ATOM 2361 O O . VAL A 1 305 ? -19.599 2.757 32.725 1.00 76.19 305 VAL A O 1
ATOM 2364 N N . THR A 1 306 ? -20.630 0.778 32.802 1.00 73.38 306 THR A N 1
ATOM 2365 C CA . THR A 1 306 ? -19.951 0.355 34.043 1.00 73.38 306 THR A CA 1
ATOM 2366 C C . THR A 1 306 ? -18.549 -0.222 33.833 1.00 73.38 306 THR A C 1
ATOM 2368 O O . THR A 1 306 ? -17.786 -0.298 34.800 1.00 73.38 306 THR A O 1
ATOM 2371 N N . GLN A 1 307 ? -18.186 -0.629 32.610 1.00 75.62 307 GLN A N 1
ATOM 2372 C CA . GLN A 1 307 ? -16.917 -1.308 32.313 1.00 75.62 307 GLN A CA 1
ATOM 2373 C C . GLN A 1 307 ? -15.866 -0.416 31.634 1.00 75.62 307 GLN A C 1
ATOM 2375 O O . GLN A 1 307 ? -14.757 -0.894 31.387 1.00 75.62 307 GLN A O 1
ATOM 2380 N N . ILE A 1 308 ? -16.143 0.886 31.482 1.00 76.75 308 ILE A N 1
ATOM 2381 C CA . ILE A 1 308 ? -15.264 1.869 30.832 1.00 76.75 308 ILE A CA 1
ATOM 2382 C C . ILE A 1 308 ? -13.828 1.833 31.384 1.00 76.75 308 ILE A C 1
ATOM 2384 O O . ILE A 1 308 ? -13.564 2.008 32.581 1.00 76.75 308 ILE A O 1
ATOM 2388 N N . ARG A 1 309 ? -12.860 1.693 30.476 1.00 80.25 309 ARG A N 1
ATOM 2389 C CA . ARG A 1 309 ? -11.418 1.750 30.743 1.00 80.25 309 ARG A CA 1
ATOM 2390 C C . ARG A 1 309 ? -10.763 2.803 29.868 1.00 80.25 309 ARG A C 1
ATOM 2392 O O . ARG A 1 309 ? -10.950 2.845 28.657 1.00 80.25 309 ARG A O 1
ATOM 2399 N N . ARG A 1 310 ? -9.900 3.617 30.479 1.00 84.06 310 ARG A N 1
ATOM 2400 C CA . ARG A 1 310 ? -9.112 4.622 29.752 1.00 84.06 310 ARG A CA 1
ATOM 2401 C C . ARG A 1 310 ? -8.277 3.970 28.649 1.00 84.06 310 ARG A C 1
ATOM 2403 O O . ARG A 1 310 ? -7.698 2.907 28.870 1.00 84.06 310 ARG A O 1
ATOM 2410 N N . LEU A 1 311 ? -8.159 4.664 27.517 1.00 85.25 311 LEU A N 1
ATOM 2411 C CA . LEU A 1 311 ? -7.256 4.268 26.442 1.00 85.25 311 LEU A CA 1
ATOM 2412 C C . LEU A 1 311 ? -5.807 4.231 26.945 1.00 85.25 311 LEU A C 1
ATOM 2414 O O . LEU A 1 311 ? -5.307 5.175 27.560 1.00 85.25 311 LEU A O 1
ATOM 2418 N N . GLN A 1 312 ? -5.134 3.127 26.661 1.00 87.81 312 GLN A N 1
ATOM 2419 C CA . GLN A 1 312 ? -3.730 2.874 26.929 1.00 87.81 312 GLN A CA 1
ATOM 2420 C C . GLN A 1 312 ? -3.045 2.559 25.603 1.00 87.81 312 GLN A C 1
ATOM 2422 O O . GLN A 1 312 ? -3.490 1.708 24.833 1.00 87.81 312 GLN A O 1
ATOM 2427 N N . PHE A 1 313 ? -1.937 3.246 25.354 1.00 91.06 313 PHE A N 1
ATOM 2428 C CA . PHE A 1 313 ? -1.146 3.090 24.143 1.00 91.06 313 PHE A CA 1
ATOM 2429 C C . PHE A 1 313 ? 0.114 2.299 24.475 1.00 91.06 313 PHE A C 1
ATOM 2431 O O . PHE A 1 313 ? 0.852 2.648 25.397 1.00 91.06 313 PHE A O 1
ATOM 2438 N N . SER A 1 314 ? 0.381 1.241 23.718 1.00 90.25 314 SER A N 1
ATOM 2439 C CA . SER A 1 314 ? 1.580 0.423 23.872 1.00 90.25 314 SER A CA 1
ATOM 2440 C C . SER A 1 314 ? 2.337 0.313 22.553 1.00 90.25 314 SER A C 1
ATOM 2442 O O . SER A 1 314 ? 1.739 0.215 21.484 1.00 90.25 314 SER A O 1
ATOM 2444 N N . GLY A 1 315 ? 3.669 0.366 22.619 1.00 89.81 315 GLY A N 1
ATOM 2445 C CA . GLY A 1 315 ? 4.550 0.274 21.449 1.00 89.81 315 GLY A CA 1
ATOM 2446 C C . GLY A 1 315 ? 4.653 1.539 20.585 1.00 89.81 315 GLY A C 1
ATOM 2447 O O . GLY A 1 315 ? 5.54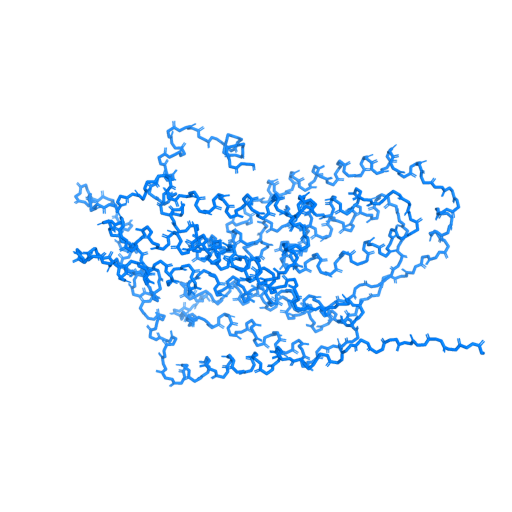2 1.601 19.739 1.00 89.81 315 GLY A O 1
ATOM 2448 N N . ILE A 1 316 ? 3.828 2.567 20.826 1.00 91.69 316 ILE A N 1
ATOM 2449 C CA . ILE A 1 316 ? 3.779 3.796 20.010 1.00 91.69 316 ILE A CA 1
ATOM 2450 C C . ILE A 1 316 ? 5.082 4.611 20.021 1.00 91.69 316 ILE A C 1
ATOM 2452 O O . ILE A 1 316 ? 5.428 5.195 19.004 1.00 91.69 316 ILE A O 1
ATOM 2456 N N . ALA A 1 317 ? 5.842 4.624 21.122 1.00 90.25 317 ALA A N 1
ATOM 2457 C CA . ALA A 1 317 ? 7.064 5.433 21.220 1.00 90.25 317 ALA A CA 1
ATOM 2458 C C . ALA A 1 317 ? 8.120 5.040 20.170 1.00 90.25 317 ALA A C 1
ATOM 2460 O O . ALA A 1 317 ? 8.714 5.898 19.521 1.00 90.25 317 ALA A O 1
ATOM 2461 N N . ILE A 1 318 ? 8.317 3.733 19.976 1.00 92.69 318 ILE A N 1
ATOM 2462 C CA . ILE A 1 318 ? 9.247 3.203 18.975 1.00 92.69 318 ILE A CA 1
ATOM 2463 C C . ILE A 1 318 ? 8.530 3.099 17.631 1.00 92.69 318 ILE A C 1
ATOM 2465 O O . ILE A 1 318 ? 8.928 3.721 16.660 1.00 92.69 318 ILE A O 1
ATOM 2469 N N . ASN A 1 319 ? 7.427 2.358 17.555 1.00 93.88 319 ASN A N 1
ATOM 2470 C CA . ASN A 1 319 ? 6.825 2.056 16.258 1.00 93.88 319 ASN A CA 1
ATOM 2471 C C . ASN A 1 319 ? 6.157 3.274 15.606 1.00 93.88 319 ASN A C 1
ATOM 2473 O O . ASN A 1 319 ? 6.167 3.380 14.388 1.00 93.88 319 ASN A O 1
ATOM 2477 N N . GLY A 1 320 ? 5.636 4.225 16.385 1.00 93.00 320 GLY A N 1
ATOM 2478 C CA . GLY A 1 320 ? 5.078 5.467 15.849 1.00 93.00 320 GLY A CA 1
ATOM 2479 C C . GLY A 1 320 ? 6.144 6.366 15.221 1.00 93.00 320 GLY A C 1
ATOM 2480 O O . GLY A 1 320 ? 5.919 6.911 14.144 1.00 93.00 320 GLY A O 1
ATOM 2481 N N . THR A 1 321 ? 7.329 6.468 15.834 1.00 94.19 321 THR A N 1
ATOM 2482 C CA . THR A 1 321 ? 8.447 7.218 15.235 1.00 94.19 321 THR A CA 1
ATOM 2483 C C . THR A 1 321 ? 8.960 6.531 13.972 1.00 94.19 321 THR A C 1
ATOM 2485 O O . THR A 1 321 ? 9.159 7.202 12.963 1.00 94.19 321 THR A O 1
ATOM 2488 N N . LEU A 1 322 ? 9.067 5.197 13.980 1.00 96.12 322 LEU A N 1
ATOM 2489 C CA . LEU A 1 322 ? 9.450 4.422 12.797 1.00 96.12 322 LEU A CA 1
ATOM 2490 C C . LEU A 1 322 ? 8.435 4.550 11.651 1.00 96.12 322 LEU A C 1
ATOM 2492 O O . LEU A 1 322 ? 8.856 4.679 10.507 1.00 96.12 322 LEU A O 1
ATOM 2496 N N . LEU A 1 323 ? 7.124 4.572 11.929 1.00 94.50 323 LEU A N 1
ATOM 2497 C CA . LEU A 1 323 ? 6.102 4.814 10.900 1.00 94.50 323 LEU A CA 1
ATOM 2498 C C . LEU A 1 323 ? 6.286 6.182 10.243 1.00 94.50 323 LEU A C 1
ATOM 2500 O O . LEU A 1 323 ? 6.305 6.262 9.021 1.00 94.50 323 LEU A O 1
ATOM 2504 N N . ILE A 1 324 ? 6.499 7.240 11.031 1.00 93.44 324 ILE A N 1
ATOM 2505 C CA . ILE A 1 324 ? 6.797 8.573 10.485 1.00 93.44 324 ILE A CA 1
ATOM 2506 C C . ILE A 1 324 ? 8.075 8.525 9.636 1.00 93.44 324 ILE A C 1
ATOM 2508 O O . ILE A 1 324 ? 8.110 9.095 8.549 1.00 93.44 324 ILE A O 1
ATOM 2512 N N . SER A 1 325 ? 9.111 7.802 10.075 1.00 95.31 325 SER A N 1
ATOM 2513 C CA . SER A 1 325 ? 10.332 7.617 9.281 1.00 95.31 325 SER A CA 1
ATOM 2514 C C . SER A 1 325 ? 10.084 6.911 7.943 1.00 95.31 325 SER A C 1
ATOM 2516 O O . SER A 1 325 ? 10.745 7.264 6.972 1.00 95.31 325 SER A O 1
ATOM 2518 N N . ILE A 1 326 ? 9.127 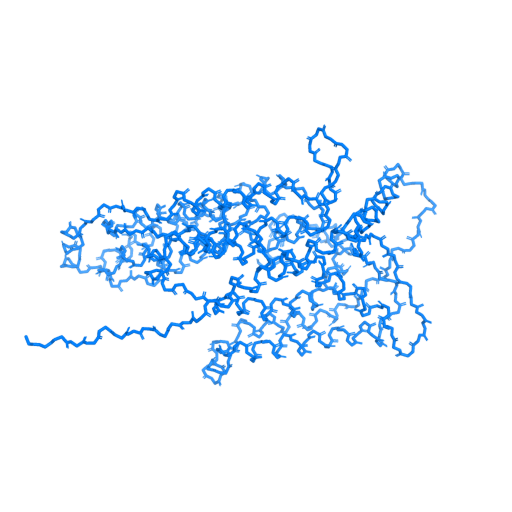5.977 7.848 1.00 94.81 326 ILE A N 1
ATOM 2519 C CA . ILE A 1 326 ? 8.719 5.375 6.565 1.00 94.81 326 ILE A CA 1
ATOM 2520 C C . ILE A 1 326 ? 8.128 6.437 5.635 1.00 94.81 326 ILE A C 1
ATOM 2522 O O . ILE A 1 326 ? 8.524 6.499 4.473 1.00 94.81 326 ILE A O 1
ATOM 2526 N N . VAL A 1 327 ? 7.233 7.295 6.138 1.00 91.44 327 VAL A N 1
ATOM 2527 C CA . VAL A 1 327 ? 6.633 8.386 5.346 1.00 91.44 327 VAL A CA 1
ATOM 2528 C C . VAL A 1 327 ? 7.712 9.312 4.793 1.00 91.44 327 VAL A C 1
ATOM 2530 O O . VAL A 1 327 ? 7.728 9.610 3.601 1.00 91.44 327 VAL A O 1
ATOM 2533 N N . LEU A 1 328 ? 8.650 9.727 5.650 1.00 92.38 328 LEU A N 1
ATOM 2534 C CA . LEU A 1 328 ? 9.758 10.597 5.254 1.00 92.38 328 LEU A CA 1
ATOM 2535 C C . LEU A 1 328 ? 10.692 9.897 4.257 1.00 92.38 328 LEU A C 1
ATOM 2537 O O . LEU A 1 328 ? 11.121 10.517 3.290 1.00 92.38 328 LEU A O 1
ATOM 2541 N N . ALA A 1 329 ? 10.978 8.606 4.447 1.00 93.75 329 ALA A N 1
ATOM 2542 C CA . ALA A 1 329 ? 11.775 7.835 3.498 1.00 93.75 329 ALA A CA 1
ATOM 2543 C C . ALA A 1 329 ? 11.112 7.796 2.114 1.00 93.75 329 ALA A C 1
ATOM 2545 O O . ALA A 1 329 ? 11.800 7.978 1.116 1.00 93.75 329 ALA A O 1
ATOM 2546 N N . VAL A 1 330 ? 9.788 7.622 2.037 1.00 91.25 330 VAL A N 1
ATOM 2547 C CA . VAL A 1 330 ? 9.075 7.668 0.752 1.00 91.25 330 VAL A CA 1
ATOM 2548 C C . VAL A 1 330 ? 9.129 9.055 0.126 1.00 91.25 330 VAL A C 1
ATOM 2550 O O . VAL A 1 330 ? 9.412 9.152 -1.059 1.00 91.25 330 VAL A O 1
ATOM 2553 N N . ALA A 1 331 ? 8.910 10.110 0.910 1.00 88.44 331 ALA A N 1
ATOM 2554 C CA . ALA A 1 331 ? 8.868 11.477 0.399 1.00 88.44 331 ALA A CA 1
ATOM 2555 C C . ALA A 1 331 ? 10.231 12.001 -0.093 1.00 88.44 331 ALA A C 1
ATOM 2557 O O . ALA A 1 331 ? 10.273 12.806 -1.020 1.00 88.44 331 ALA A O 1
ATOM 2558 N N . PHE A 1 332 ? 11.337 11.587 0.539 1.00 89.62 332 PHE A N 1
ATOM 2559 C CA . PHE A 1 332 ? 12.664 12.166 0.289 1.00 89.62 332 PHE A CA 1
ATOM 2560 C C . PHE A 1 332 ? 13.652 11.243 -0.432 1.00 89.62 332 PHE A C 1
ATOM 2562 O O . PHE A 1 332 ? 14.660 11.738 -0.928 1.00 89.62 332 PHE A O 1
ATOM 2569 N N . LEU A 1 333 ? 13.415 9.928 -0.481 1.00 90.19 333 LEU A N 1
ATOM 2570 C CA . LEU A 1 333 ? 14.344 8.962 -1.088 1.00 90.19 333 LEU A CA 1
ATOM 2571 C C . LEU A 1 333 ? 13.857 8.463 -2.456 1.00 90.19 333 LEU A C 1
ATOM 2573 O O . LEU A 1 333 ? 13.959 7.279 -2.767 1.00 90.19 333 LEU A O 1
ATOM 2577 N N . ASP A 1 334 ? 13.321 9.367 -3.269 1.00 85.06 334 ASP A N 1
ATOM 2578 C CA . ASP A 1 334 ? 12.933 9.093 -4.652 1.00 85.06 334 ASP A CA 1
ATOM 2579 C C . ASP A 1 334 ? 14.161 9.084 -5.576 1.00 85.06 334 ASP A C 1
ATOM 2581 O O . ASP A 1 334 ? 14.792 10.128 -5.715 1.00 85.06 334 ASP A O 1
ATOM 2585 N N . PRO A 1 335 ? 14.521 7.968 -6.234 1.00 82.38 335 PRO A N 1
ATOM 2586 C CA . PRO A 1 335 ? 15.681 7.947 -7.124 1.00 82.38 335 PRO A CA 1
ATOM 2587 C C . PRO A 1 335 ? 15.511 8.835 -8.368 1.00 82.38 335 PRO A C 1
ATOM 2589 O O . PRO A 1 335 ? 16.506 9.315 -8.916 1.00 82.38 335 PRO A O 1
ATOM 2592 N N . SER A 1 336 ? 14.272 9.095 -8.802 1.00 75.75 336 SER A N 1
ATOM 2593 C CA . SER A 1 336 ? 13.987 9.919 -9.987 1.00 75.75 336 SER A CA 1
ATOM 2594 C C . SER A 1 336 ? 14.195 11.417 -9.738 1.00 75.75 336 SER A C 1
ATOM 2596 O O . SER A 1 336 ? 14.402 12.183 -10.676 1.00 75.75 336 SER A O 1
ATOM 2598 N N . ARG A 1 337 ? 14.206 11.856 -8.471 1.00 80.19 337 ARG A N 1
ATOM 2599 C CA . ARG A 1 337 ? 14.255 13.275 -8.094 1.00 80.19 337 ARG A CA 1
ATOM 2600 C C . ARG A 1 337 ? 15.484 13.578 -7.252 1.00 80.19 337 ARG A C 1
ATOM 2602 O O . ARG A 1 337 ? 15.845 12.828 -6.350 1.00 80.19 337 ARG A O 1
ATOM 2609 N N . ALA A 1 338 ? 16.099 14.727 -7.501 1.00 81.00 338 ALA A N 1
ATOM 2610 C CA . ALA A 1 338 ? 17.161 15.207 -6.634 1.00 81.00 338 ALA A CA 1
ATOM 2611 C C . ALA A 1 338 ? 16.594 15.558 -5.248 1.00 81.00 338 ALA A C 1
ATOM 2613 O O . ALA A 1 338 ? 15.500 16.120 -5.127 1.00 81.00 338 ALA A O 1
ATOM 2614 N N . VAL A 1 339 ? 17.343 15.253 -4.185 1.00 81.62 339 VAL A N 1
ATOM 2615 C CA . VAL A 1 339 ? 16.942 15.643 -2.826 1.00 81.62 339 VAL A CA 1
ATOM 2616 C C . VAL A 1 339 ? 16.907 17.166 -2.737 1.00 81.62 339 VAL A C 1
ATOM 2618 O O . VAL A 1 339 ? 17.865 17.831 -3.136 1.00 81.62 339 VAL A O 1
ATOM 2621 N N . ALA A 1 340 ? 15.819 17.712 -2.187 1.00 74.94 340 ALA A N 1
ATOM 2622 C CA . ALA A 1 340 ? 15.563 19.149 -2.119 1.00 74.94 340 ALA A CA 1
ATOM 2623 C C . ALA A 1 340 ? 16.792 19.950 -1.643 1.00 74.94 340 ALA A C 1
ATOM 2625 O O . ALA A 1 340 ? 17.317 19.726 -0.552 1.00 74.94 340 ALA A O 1
ATOM 2626 N N . GLY A 1 341 ? 17.240 20.899 -2.472 1.00 74.81 341 GLY A N 1
ATOM 2627 C CA . GLY A 1 341 ? 18.414 21.734 -2.194 1.00 74.81 341 GLY A CA 1
ATOM 2628 C C . GLY A 1 341 ? 19.767 21.093 -2.532 1.00 74.81 341 GLY A C 1
ATOM 2629 O O . GLY A 1 341 ? 20.801 21.673 -2.206 1.00 74.81 341 GLY A O 1
ATOM 2630 N N . THR A 1 342 ? 19.787 19.928 -3.185 1.00 82.56 342 THR A N 1
ATOM 2631 C CA . THR A 1 342 ? 21.006 19.234 -3.630 1.00 82.56 342 THR A CA 1
ATOM 2632 C C . THR A 1 342 ? 20.856 18.715 -5.066 1.00 82.56 342 THR A C 1
ATOM 2634 O O . THR A 1 342 ? 19.741 18.574 -5.550 1.00 82.56 342 THR A O 1
ATOM 2637 N N . ASN A 1 343 ? 21.971 18.378 -5.727 1.00 82.06 343 ASN A N 1
ATOM 2638 C CA . ASN A 1 343 ? 21.980 17.663 -7.020 1.00 82.06 343 ASN A CA 1
ATOM 2639 C C . ASN A 1 343 ? 22.145 16.143 -6.840 1.00 82.06 343 ASN A C 1
ATOM 2641 O O . ASN A 1 343 ? 22.496 15.427 -7.776 1.00 82.06 343 ASN A O 1
ATOM 2645 N N . TRP A 1 344 ? 22.013 15.654 -5.607 1.00 86.88 344 TRP A N 1
ATOM 2646 C CA . TRP A 1 344 ? 22.218 14.248 -5.303 1.00 86.88 344 TRP A CA 1
ATOM 2647 C C . TRP A 1 344 ? 20.898 13.492 -5.442 1.00 86.88 344 TRP A C 1
ATOM 2649 O O . TRP A 1 344 ? 19.893 13.873 -4.840 1.00 86.88 344 TRP A O 1
ATOM 2659 N N . HIS A 1 345 ? 20.933 12.410 -6.217 1.00 87.31 345 HIS A N 1
ATOM 2660 C CA . HIS A 1 345 ? 19.821 11.483 -6.374 1.00 87.31 345 HIS A CA 1
ATOM 2661 C C . HIS A 1 345 ? 20.003 10.278 -5.438 1.00 87.31 345 HIS A C 1
ATOM 2663 O O . HIS A 1 345 ? 21.087 9.677 -5.425 1.00 87.31 345 HIS A O 1
ATOM 2669 N N . PRO A 1 346 ? 18.964 9.901 -4.673 1.00 90.12 346 PRO A N 1
ATOM 2670 C CA . PRO A 1 346 ? 18.916 8.644 -3.942 1.00 90.12 346 PRO A CA 1
ATOM 2671 C C . PRO A 1 346 ? 19.190 7.453 -4.858 1.00 90.12 346 PRO A C 1
ATOM 2673 O O . PRO A 1 346 ? 18.758 7.420 -6.007 1.00 90.12 346 PRO A O 1
ATOM 2676 N N . TRP A 1 347 ? 19.906 6.449 -4.354 1.00 92.88 347 TRP A N 1
ATOM 2677 C CA . TRP A 1 347 ? 20.203 5.274 -5.168 1.00 92.88 347 TRP A CA 1
ATOM 2678 C C . TRP A 1 347 ? 18.976 4.375 -5.344 1.00 92.88 347 TRP A C 1
ATOM 2680 O O . TRP A 1 347 ? 18.156 4.251 -4.433 1.00 92.88 347 TRP A O 1
ATOM 2690 N N . ILE A 1 348 ? 18.881 3.691 -6.486 1.00 92.00 348 ILE A N 1
ATOM 2691 C CA . ILE A 1 348 ? 17.846 2.680 -6.734 1.00 92.00 348 ILE A CA 1
ATOM 2692 C C . ILE A 1 348 ? 17.839 1.637 -5.607 1.00 92.00 348 ILE A C 1
ATOM 2694 O O . ILE A 1 348 ? 18.876 1.084 -5.245 1.00 92.00 348 ILE A O 1
ATOM 2698 N N . TYR A 1 349 ? 16.647 1.385 -5.065 1.00 94.44 349 TYR A N 1
ATOM 2699 C CA . TYR A 1 349 ? 16.368 0.560 -3.885 1.00 94.44 349 TYR A CA 1
ATOM 2700 C C . TYR A 1 349 ? 16.891 1.068 -2.532 1.00 94.44 349 TYR A C 1
ATOM 2702 O O . TYR A 1 349 ? 16.773 0.369 -1.523 1.00 94.44 349 TYR A O 1
ATOM 2710 N N . PHE A 1 350 ? 17.424 2.292 -2.451 1.00 94.94 350 PHE A N 1
ATOM 2711 C CA . PHE A 1 350 ? 17.863 2.858 -1.173 1.00 94.94 350 PHE A CA 1
ATOM 2712 C C . PHE A 1 350 ? 16.689 3.130 -0.228 1.00 94.94 350 PHE A C 1
ATOM 2714 O O . PHE A 1 350 ? 16.780 2.822 0.961 1.00 94.94 350 PHE A O 1
ATOM 2721 N N . ARG A 1 351 ? 15.570 3.642 -0.753 1.00 95.12 351 ARG A N 1
ATOM 2722 C CA . ARG A 1 351 ? 14.321 3.817 -0.000 1.00 95.12 351 ARG A CA 1
ATOM 2723 C C . ARG A 1 351 ? 13.855 2.499 0.608 1.00 95.12 351 ARG A C 1
ATOM 2725 O O . ARG A 1 351 ? 13.610 2.432 1.809 1.00 95.12 351 ARG A O 1
ATOM 2732 N N . GLU A 1 352 ? 13.787 1.450 -0.201 1.00 96.62 352 GLU A N 1
ATOM 2733 C CA . GLU A 1 352 ? 13.349 0.112 0.195 1.00 96.62 352 GLU A CA 1
ATOM 2734 C C . GLU A 1 352 ? 14.298 -0.481 1.244 1.00 96.62 352 GLU A C 1
ATOM 2736 O O . GLU A 1 352 ? 13.849 -1.018 2.256 1.00 96.62 352 GLU A O 1
ATOM 2741 N N . ALA A 1 353 ? 15.614 -0.317 1.076 1.00 97.12 353 ALA A N 1
ATOM 2742 C CA . ALA A 1 353 ? 16.597 -0.736 2.072 1.00 97.12 353 ALA A CA 1
ATOM 2743 C C . ALA A 1 353 ? 16.417 -0.004 3.415 1.00 97.12 353 ALA A C 1
ATOM 2745 O O . ALA A 1 353 ? 16.471 -0.635 4.472 1.00 97.12 353 ALA A O 1
ATOM 2746 N N . VAL A 1 354 ? 16.152 1.308 3.397 1.00 97.44 354 VAL A N 1
ATOM 2747 C CA . VAL A 1 354 ? 15.841 2.078 4.613 1.00 97.44 354 VAL A CA 1
ATOM 2748 C C . VAL A 1 354 ? 14.560 1.558 5.268 1.00 97.44 354 VAL A C 1
ATOM 2750 O O . VAL A 1 354 ? 14.552 1.318 6.475 1.00 97.44 354 VAL A O 1
ATOM 2753 N N . GLN A 1 355 ? 13.503 1.313 4.493 1.00 97.56 355 GLN A N 1
ATOM 2754 C CA . GLN A 1 355 ? 12.237 0.778 4.998 1.00 97.56 355 GLN A CA 1
ATOM 2755 C C . GLN A 1 355 ? 12.411 -0.598 5.662 1.00 97.56 355 GLN A C 1
ATOM 2757 O O . GLN A 1 355 ? 12.010 -0.783 6.813 1.00 97.56 355 GLN A O 1
ATOM 2762 N N . LEU A 1 356 ? 13.098 -1.538 5.004 1.00 97.88 356 LEU A N 1
ATOM 2763 C CA . LEU A 1 356 ? 13.402 -2.856 5.573 1.00 97.88 356 LEU A CA 1
ATOM 2764 C C . LEU A 1 356 ? 14.301 -2.759 6.817 1.00 97.88 356 LEU A C 1
ATOM 2766 O O . LEU A 1 356 ? 14.119 -3.516 7.773 1.00 97.88 356 LEU A O 1
ATOM 2770 N N . GLY A 1 357 ? 15.231 -1.800 6.848 1.00 97.56 357 GLY A N 1
ATOM 2771 C CA . GLY A 1 357 ? 16.036 -1.483 8.029 1.00 97.56 357 GLY A CA 1
ATOM 2772 C C . GLY A 1 357 ? 15.188 -1.003 9.210 1.00 97.56 357 GLY A C 1
ATOM 2773 O O . GLY A 1 357 ? 15.379 -1.468 10.336 1.00 97.56 357 GLY A O 1
ATOM 2774 N N . LEU A 1 358 ? 14.202 -0.136 8.964 1.00 97.44 358 LEU A N 1
ATOM 2775 C CA . LEU A 1 358 ? 13.249 0.323 9.981 1.00 97.44 358 LEU A CA 1
ATOM 2776 C C . LEU A 1 358 ? 12.362 -0.825 10.487 1.00 97.44 358 LEU A C 1
ATOM 2778 O O . LEU A 1 358 ? 12.074 -0.893 11.684 1.00 97.44 358 LEU A O 1
ATOM 2782 N N . VAL A 1 359 ? 11.991 -1.778 9.625 1.00 97.12 359 VAL A N 1
ATOM 2783 C CA . VAL A 1 359 ? 11.303 -3.005 10.059 1.00 97.12 359 VAL A CA 1
ATOM 2784 C C . VAL A 1 359 ? 12.197 -3.851 10.957 1.00 97.12 359 VAL A C 1
ATOM 2786 O O . VAL A 1 359 ? 11.764 -4.255 12.037 1.00 97.12 359 VAL A O 1
ATOM 2789 N N . ALA A 1 360 ? 13.448 -4.098 10.559 1.00 96.12 360 ALA A N 1
ATOM 2790 C CA . ALA A 1 360 ? 14.395 -4.843 11.384 1.00 96.12 360 ALA A CA 1
ATOM 2791 C C . ALA A 1 360 ? 14.574 -4.174 12.758 1.00 96.12 360 ALA A C 1
ATOM 2793 O O . ALA A 1 360 ? 14.545 -4.851 13.786 1.00 96.12 360 ALA A O 1
ATOM 2794 N N . LEU A 1 361 ? 14.653 -2.840 12.794 1.00 95.50 361 LEU A N 1
ATOM 2795 C CA . LEU A 1 361 ? 14.728 -2.060 14.027 1.00 95.50 361 LEU A CA 1
ATOM 2796 C C . LEU A 1 361 ? 13.470 -2.215 14.896 1.00 95.50 361 LEU A C 1
ATOM 2798 O O . LEU A 1 361 ? 13.579 -2.401 16.107 1.00 95.50 361 LEU A O 1
ATOM 2802 N N . SER A 1 362 ? 12.282 -2.206 14.287 1.00 95.38 362 SER A N 1
ATOM 2803 C CA . SER A 1 362 ? 11.010 -2.456 14.976 1.00 95.38 362 SER A CA 1
ATOM 2804 C C . SER A 1 362 ? 10.950 -3.853 15.604 1.00 95.38 362 SER A C 1
ATOM 2806 O O . SER A 1 362 ? 10.467 -4.003 16.728 1.00 95.38 362 SER A O 1
ATOM 2808 N N . LEU A 1 363 ? 11.451 -4.877 14.906 1.00 93.06 363 LEU A N 1
ATOM 2809 C CA . LEU A 1 363 ? 11.473 -6.258 15.400 1.00 93.06 363 LEU A CA 1
ATOM 2810 C C . LEU A 1 363 ? 12.523 -6.473 16.502 1.00 93.06 363 LEU A C 1
ATOM 2812 O O . LEU A 1 363 ? 12.292 -7.262 17.419 1.00 93.06 363 LEU A O 1
ATOM 2816 N N . LEU A 1 364 ? 13.656 -5.767 16.434 1.00 92.12 364 LEU A N 1
ATOM 2817 C CA . LEU A 1 364 ? 14.750 -5.869 17.404 1.00 92.12 364 LEU A CA 1
ATOM 2818 C C . LEU A 1 364 ? 14.498 -5.064 18.685 1.00 92.12 364 LEU A C 1
ATOM 2820 O O . LEU A 1 364 ? 14.742 -5.569 19.780 1.00 92.12 364 LEU A O 1
ATOM 2824 N N . LEU A 1 365 ? 14.041 -3.814 18.557 1.00 90.56 365 LEU A N 1
ATOM 2825 C CA . LEU A 1 365 ? 13.899 -2.879 19.680 1.00 90.56 365 LEU A CA 1
ATOM 2826 C C . LEU A 1 365 ? 12.465 -2.771 20.210 1.00 90.56 365 LEU A C 1
ATOM 2828 O O . LEU A 1 365 ? 12.261 -2.363 21.354 1.00 90.56 365 LEU A O 1
ATOM 2832 N N . GLY A 1 366 ? 11.462 -3.090 19.391 1.00 85.94 366 GLY A N 1
ATOM 2833 C CA . GLY A 1 366 ? 10.059 -2.934 19.755 1.00 85.94 366 GLY A CA 1
ATOM 2834 C C . GLY A 1 366 ? 9.611 -3.915 20.849 1.00 85.94 366 GLY A C 1
ATOM 2835 O O . GLY A 1 366 ? 10.057 -5.065 20.890 1.00 85.94 366 GLY A O 1
ATOM 2836 N N . PRO A 1 367 ? 8.681 -3.514 21.738 1.00 86.00 367 PRO A N 1
ATOM 2837 C CA . PRO A 1 367 ? 8.140 -4.426 22.735 1.00 86.00 367 PRO A CA 1
ATOM 2838 C C . PRO A 1 367 ? 7.376 -5.572 22.054 1.00 86.00 367 PRO A C 1
ATOM 2840 O O . PRO A 1 367 ? 6.490 -5.351 21.230 1.00 86.00 367 PRO A O 1
ATOM 2843 N N . LYS A 1 368 ? 7.673 -6.818 22.443 1.00 87.00 368 LYS A N 1
ATOM 2844 C CA . LYS A 1 368 ? 7.019 -8.016 21.877 1.00 87.00 368 LYS A CA 1
ATOM 2845 C C . LYS A 1 368 ? 5.553 -8.168 22.301 1.00 87.00 368 LYS A C 1
ATOM 2847 O O . LYS A 1 368 ? 4.768 -8.798 21.597 1.00 87.00 368 LYS A O 1
ATOM 2852 N N . LYS A 1 369 ? 5.180 -7.610 23.460 1.00 89.00 369 LYS A N 1
ATOM 2853 C CA . LYS A 1 369 ? 3.842 -7.762 24.055 1.00 89.00 369 LYS A CA 1
ATOM 2854 C C . LYS A 1 369 ? 2.719 -7.222 23.141 1.00 89.00 369 LYS A C 1
ATOM 2856 O O . LYS A 1 369 ? 1.837 -8.018 22.831 1.00 89.00 369 LYS A O 1
ATOM 2861 N N . PRO A 1 370 ? 2.772 -5.975 22.624 1.00 90.25 370 PRO A N 1
ATOM 2862 C CA . PRO A 1 370 ? 1.778 -5.463 21.673 1.00 90.25 370 PRO A CA 1
ATOM 2863 C C . PRO A 1 370 ? 1.550 -6.355 20.453 1.00 90.25 370 PRO A C 1
ATOM 2865 O O . PRO A 1 370 ? 0.406 -6.647 20.134 1.00 90.25 370 PRO A O 1
ATOM 2868 N N . ARG A 1 371 ? 2.620 -6.856 19.818 1.00 90.50 371 ARG A N 1
ATOM 2869 C CA . ARG A 1 371 ? 2.520 -7.733 18.636 1.00 90.50 371 ARG A CA 1
ATOM 2870 C C . ARG A 1 371 ? 1.766 -9.025 18.935 1.00 90.50 371 ARG A C 1
ATOM 2872 O O . ARG A 1 371 ? 0.886 -9.420 18.176 1.00 90.50 371 ARG A O 1
ATOM 2879 N N . ARG A 1 372 ? 2.095 -9.664 20.062 1.00 88.81 372 ARG A N 1
ATOM 2880 C CA . ARG A 1 372 ? 1.446 -10.909 20.500 1.00 88.81 372 ARG A CA 1
ATOM 2881 C C . ARG A 1 372 ? -0.029 -10.692 20.814 1.00 88.81 372 ARG A C 1
ATOM 2883 O O . ARG A 1 372 ? -0.864 -11.485 20.403 1.00 88.81 372 ARG A O 1
ATOM 2890 N N . GLU A 1 373 ? -0.352 -9.611 21.515 1.00 88.38 373 GLU A N 1
ATOM 2891 C CA . GLU A 1 373 ? -1.736 -9.273 21.861 1.00 88.38 373 GLU A CA 1
ATOM 2892 C C . GLU A 1 373 ? -2.556 -8.815 20.644 1.00 88.38 373 GLU A C 1
ATOM 2894 O O . GLU A 1 373 ? -3.764 -9.035 20.589 1.00 88.38 373 GLU A O 1
ATOM 2899 N N . ASN A 1 374 ? -1.887 -8.256 19.635 1.00 87.44 374 ASN A N 1
ATOM 2900 C CA . ASN A 1 374 ? -2.458 -7.983 18.322 1.00 87.44 374 ASN A CA 1
ATOM 2901 C C . ASN A 1 374 ? -2.612 -9.235 17.447 1.00 87.44 374 ASN A C 1
ATOM 2903 O O . ASN A 1 374 ? -3.089 -9.112 16.318 1.00 87.44 374 ASN A O 1
ATOM 2907 N N . GLY A 1 375 ? -2.216 -10.423 17.921 1.00 87.12 375 GLY A N 1
ATOM 2908 C CA . GLY A 1 375 ? -2.245 -11.655 17.129 1.00 87.12 375 GLY A CA 1
ATOM 2909 C C . GLY A 1 375 ? -1.514 -11.514 15.792 1.00 87.12 375 GLY A C 1
ATOM 2910 O O . GLY A 1 375 ? -1.981 -12.052 14.794 1.00 87.12 375 GLY A O 1
ATOM 2911 N N . PHE A 1 376 ? -0.436 -10.723 15.760 1.00 90.12 376 PHE A N 1
ATOM 2912 C CA . PHE A 1 376 ? 0.295 -10.418 14.536 1.00 90.12 376 PHE A CA 1
ATOM 2913 C C . PHE A 1 376 ? 0.862 -11.699 13.911 1.00 90.12 376 PHE A C 1
ATOM 2915 O O . PHE A 1 376 ? 1.540 -12.474 14.586 1.00 90.12 376 PHE A O 1
ATOM 2922 N N . ASN A 1 377 ? 0.606 -11.883 12.620 1.00 91.19 377 ASN A N 1
ATOM 2923 C CA . ASN A 1 377 ? 1.163 -12.939 11.783 1.00 91.19 377 ASN A CA 1
ATOM 2924 C C . ASN A 1 377 ? 1.541 -12.346 10.418 1.00 91.19 377 ASN A C 1
ATOM 2926 O O . ASN A 1 377 ? 1.252 -11.185 10.142 1.00 91.19 377 ASN A O 1
ATOM 2930 N N . TYR A 1 378 ? 2.207 -13.127 9.572 1.00 91.88 378 TYR A N 1
ATOM 2931 C CA . TYR A 1 378 ? 2.599 -12.686 8.231 1.00 91.88 378 TYR A CA 1
ATOM 2932 C C . TYR A 1 378 ? 1.626 -13.158 7.141 1.00 91.88 378 TYR A C 1
ATOM 2934 O O . TYR A 1 378 ? 1.850 -12.872 5.969 1.00 91.88 378 TYR A O 1
ATOM 2942 N N . ASP A 1 379 ? 0.543 -13.852 7.494 1.00 89.56 379 ASP A N 1
ATOM 2943 C CA . ASP A 1 379 ? -0.339 -14.495 6.516 1.00 89.56 379 ASP A CA 1
ATOM 2944 C C . ASP A 1 379 ? -1.036 -13.464 5.626 1.00 89.56 379 ASP A C 1
ATOM 2946 O O . ASP A 1 379 ? -1.072 -13.634 4.409 1.00 89.56 379 ASP A O 1
ATOM 2950 N N . ALA A 1 380 ? -1.491 -12.353 6.216 1.00 88.75 380 ALA A N 1
ATOM 2951 C CA . ALA A 1 380 ? -2.144 -11.269 5.484 1.00 88.75 380 ALA A CA 1
ATOM 2952 C C . ALA A 1 380 ? -1.214 -10.618 4.445 1.00 88.75 380 ALA A C 1
ATOM 2954 O O . ALA A 1 380 ? -1.621 -10.366 3.315 1.00 88.75 380 ALA A O 1
ATOM 2955 N N . ILE A 1 381 ? 0.053 -10.365 4.795 1.00 91.56 381 ILE A N 1
ATOM 2956 C CA . ILE A 1 381 ? 0.995 -9.753 3.847 1.00 91.56 381 ILE A CA 1
ATOM 2957 C C . ILE A 1 381 ? 1.493 -10.759 2.800 1.00 91.56 381 ILE A C 1
ATOM 2959 O O . ILE A 1 381 ? 1.752 -10.374 1.663 1.00 91.56 381 ILE A O 1
ATOM 2963 N N . ILE A 1 382 ? 1.576 -12.049 3.146 1.00 93.19 382 ILE A N 1
ATOM 2964 C CA . ILE A 1 382 ? 1.879 -13.123 2.188 1.00 93.19 382 ILE A CA 1
ATOM 2965 C C . ILE A 1 382 ? 0.742 -13.271 1.171 1.00 93.19 382 ILE A C 1
ATOM 2967 O O . ILE A 1 382 ? 1.016 -13.438 -0.014 1.00 93.19 382 ILE A O 1
ATOM 2971 N N . GLU A 1 383 ? -0.517 -13.175 1.605 1.00 92.00 383 GLU A N 1
ATOM 2972 C CA . GLU A 1 383 ? -1.684 -13.169 0.717 1.00 92.00 383 GLU A CA 1
ATOM 2973 C C . GLU A 1 383 ? -1.610 -12.020 -0.294 1.00 92.00 383 GLU A C 1
ATOM 2975 O O . GLU A 1 383 ? -1.726 -12.244 -1.501 1.00 92.00 383 GLU A O 1
ATOM 2980 N N . VAL A 1 384 ? -1.352 -10.804 0.197 1.00 92.94 384 VAL A N 1
ATOM 2981 C CA . VAL A 1 384 ? -1.176 -9.621 -0.652 1.00 92.94 384 VAL A CA 1
ATOM 2982 C C . VAL A 1 384 ? -0.024 -9.839 -1.635 1.00 92.94 384 VAL A C 1
ATOM 2984 O O . VAL A 1 384 ? -0.215 -9.661 -2.833 1.00 92.94 384 VAL A O 1
ATOM 2987 N N . ALA A 1 385 ? 1.143 -10.301 -1.179 1.00 93.69 385 ALA A N 1
ATOM 2988 C CA . ALA A 1 385 ? 2.286 -10.589 -2.050 1.00 93.69 385 ALA A CA 1
ATOM 2989 C C . ALA A 1 385 ? 1.947 -11.611 -3.156 1.00 93.69 385 ALA A C 1
ATOM 2991 O O . ALA A 1 385 ? 2.266 -11.404 -4.328 1.00 93.69 385 ALA A O 1
ATOM 2992 N N . ALA A 1 386 ? 1.259 -12.697 -2.792 1.00 92.88 386 ALA A N 1
ATOM 2993 C CA . ALA A 1 386 ? 0.887 -13.778 -3.698 1.00 92.88 386 ALA A CA 1
ATOM 2994 C C . ALA A 1 386 ? -0.061 -13.329 -4.820 1.00 92.88 386 ALA A C 1
ATOM 2996 O O . ALA A 1 386 ? 0.085 -13.779 -5.955 1.00 92.88 386 ALA A O 1
ATOM 2997 N N . LEU A 1 387 ? -1.024 -12.456 -4.514 1.00 94.19 387 LEU A N 1
ATOM 2998 C CA . LEU A 1 387 ? -1.965 -11.933 -5.506 1.00 94.19 387 LEU A CA 1
ATOM 2999 C C . LEU A 1 387 ? -1.346 -10.803 -6.328 1.00 94.19 387 LEU A C 1
ATOM 3001 O O . LEU A 1 387 ? -1.443 -10.805 -7.557 1.00 94.19 387 LEU A O 1
ATOM 3005 N N . PHE A 1 388 ? -0.685 -9.849 -5.668 1.00 93.94 388 PHE A N 1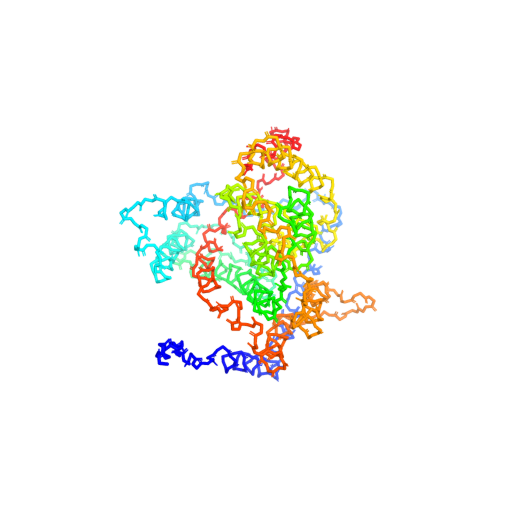
ATOM 3006 C CA . PHE A 1 388 ? -0.252 -8.620 -6.323 1.00 93.94 388 PHE A CA 1
ATOM 3007 C C . PHE A 1 388 ? 0.820 -8.861 -7.378 1.00 93.94 388 PHE A C 1
ATOM 3009 O O . PHE A 1 388 ? 0.770 -8.207 -8.412 1.00 93.94 388 PHE A O 1
ATOM 3016 N N . ILE A 1 389 ? 1.712 -9.842 -7.212 1.00 94.00 389 ILE A N 1
ATOM 3017 C CA . ILE A 1 389 ? 2.685 -10.169 -8.266 1.00 94.00 389 ILE A CA 1
ATOM 3018 C C . ILE A 1 389 ? 2.006 -10.477 -9.613 1.00 94.00 389 ILE A C 1
ATOM 3020 O O . ILE A 1 389 ? 2.483 -10.038 -10.656 1.00 94.00 389 ILE A O 1
ATOM 3024 N N . GLY A 1 390 ? 0.859 -11.168 -9.604 1.00 95.44 390 GLY A N 1
ATOM 3025 C CA . GLY A 1 390 ? 0.087 -11.416 -10.820 1.00 95.44 390 GLY A CA 1
ATOM 3026 C C . GLY A 1 390 ? -0.684 -10.187 -11.295 1.00 95.44 390 GLY A C 1
ATOM 3027 O O . GLY A 1 390 ? -0.738 -9.947 -12.498 1.00 95.44 390 GLY A O 1
ATOM 3028 N N . ILE A 1 391 ? -1.224 -9.386 -10.368 1.00 94.44 391 ILE A N 1
ATOM 3029 C CA . ILE A 1 391 ? -1.921 -8.124 -10.674 1.00 94.44 391 ILE A CA 1
ATOM 3030 C C . ILE A 1 391 ? -0.988 -7.174 -11.430 1.00 94.44 391 ILE A C 1
ATOM 3032 O O . ILE A 1 391 ? -1.361 -6.717 -12.506 1.00 94.44 391 ILE A O 1
ATOM 3036 N N . PHE A 1 392 ? 0.228 -6.938 -10.929 1.00 94.62 392 PHE A N 1
ATOM 3037 C CA . PHE A 1 392 ? 1.199 -6.040 -11.564 1.00 94.62 392 PHE A CA 1
ATOM 3038 C C . PHE A 1 392 ? 1.559 -6.485 -12.982 1.00 94.62 392 PHE A C 1
ATOM 3040 O O . PHE A 1 392 ? 1.570 -5.664 -13.891 1.00 94.62 392 PHE A O 1
ATOM 3047 N N . ILE A 1 393 ? 1.782 -7.785 -13.200 1.00 96.44 393 ILE A N 1
ATOM 3048 C CA . ILE A 1 393 ? 2.087 -8.309 -14.538 1.00 96.44 393 ILE A CA 1
ATOM 3049 C C . ILE A 1 393 ? 0.872 -8.183 -15.467 1.00 96.44 393 ILE A C 1
ATOM 3051 O O . ILE A 1 393 ? 1.005 -7.729 -16.601 1.00 96.44 393 ILE A O 1
ATOM 3055 N N . CYS A 1 394 ? -0.319 -8.563 -15.000 1.00 96.38 394 CYS A N 1
ATOM 3056 C CA . CYS A 1 394 ? -1.534 -8.523 -15.816 1.00 96.38 394 CYS A CA 1
ATOM 3057 C C . CYS A 1 394 ? -1.981 -7.094 -16.150 1.00 96.38 394 CYS A C 1
ATOM 3059 O O . CYS A 1 394 ? -2.686 -6.903 -17.135 1.00 96.38 394 CYS A O 1
ATOM 3061 N N . MET A 1 395 ? -1.602 -6.103 -15.342 1.00 92.88 395 MET A N 1
ATOM 3062 C CA . MET A 1 395 ? -1.987 -4.703 -15.520 1.00 92.88 395 MET A CA 1
ATOM 3063 C C . MET A 1 395 ? -1.165 -3.981 -16.600 1.00 92.88 395 MET A C 1
ATOM 3065 O O . MET A 1 395 ? -1.628 -2.971 -17.121 1.00 92.88 395 MET A O 1
ATOM 3069 N N . GLN A 1 396 ? 0.010 -4.495 -16.985 1.00 92.12 396 GLN A N 1
ATOM 3070 C CA . GLN A 1 396 ? 0.906 -3.837 -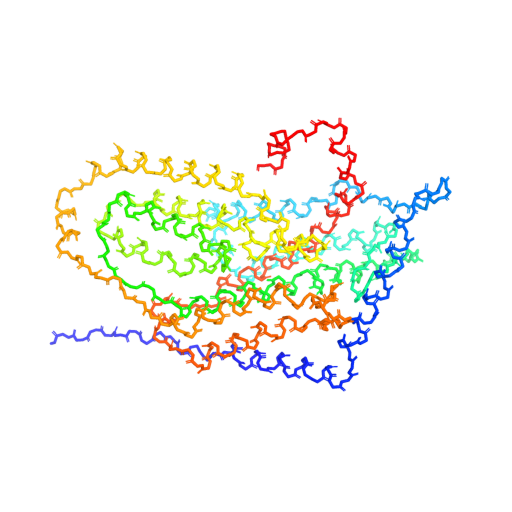17.952 1.00 92.12 396 GLN A CA 1
ATOM 3071 C C . GLN A 1 396 ? 0.222 -3.470 -19.288 1.00 92.12 396 GLN A C 1
ATOM 3073 O O . GLN A 1 396 ? 0.348 -2.316 -19.700 1.00 92.12 396 GLN A O 1
ATOM 3078 N N . PRO A 1 397 ? -0.593 -4.341 -19.926 1.00 91.88 397 PRO A N 1
ATOM 3079 C CA . PRO A 1 397 ? -1.341 -3.952 -21.121 1.00 91.88 397 PRO A CA 1
ATOM 3080 C C . PRO A 1 397 ? -2.327 -2.807 -20.869 1.00 91.88 397 PRO A C 1
ATOM 3082 O O . PRO A 1 397 ? -2.465 -1.915 -21.702 1.00 91.88 397 PRO A O 1
ATOM 3085 N N . ALA A 1 398 ? -2.997 -2.799 -19.712 1.00 89.81 398 ALA A N 1
ATOM 3086 C CA . ALA A 1 398 ? -3.936 -1.740 -19.354 1.00 89.81 398 ALA A CA 1
ATOM 3087 C C . ALA A 1 398 ? -3.224 -0.394 -19.160 1.00 89.81 398 ALA A C 1
ATOM 3089 O O . ALA A 1 398 ? -3.734 0.625 -19.622 1.00 89.81 398 ALA A O 1
ATOM 3090 N N . LEU A 1 399 ? -2.036 -0.391 -18.540 1.00 87.12 399 LEU A N 1
ATOM 3091 C CA . LEU A 1 399 ? -1.214 0.816 -18.406 1.00 87.12 399 LEU A CA 1
ATOM 3092 C C . LEU A 1 399 ? -0.751 1.339 -19.767 1.00 87.12 399 LEU A C 1
ATOM 3094 O O . LEU A 1 399 ? -0.854 2.535 -20.008 1.00 87.12 399 LEU A O 1
ATOM 3098 N N . GLN A 1 400 ? -0.312 0.465 -20.677 1.00 87.44 400 GLN A N 1
ATOM 3099 C CA . GLN A 1 400 ? 0.095 0.866 -22.031 1.00 87.44 400 GLN A CA 1
ATOM 3100 C C . GLN A 1 400 ? -1.073 1.456 -22.833 1.00 87.44 400 GLN A C 1
ATOM 3102 O O . GLN A 1 400 ? -0.934 2.500 -23.465 1.00 87.44 400 GLN A O 1
ATOM 3107 N N . ILE A 1 401 ? -2.254 0.831 -22.760 1.00 87.44 401 ILE A N 1
ATOM 3108 C CA . ILE A 1 401 ? -3.477 1.357 -23.382 1.00 87.44 401 ILE A CA 1
ATOM 3109 C C . ILE A 1 401 ? -3.830 2.729 -22.809 1.00 87.44 401 ILE A C 1
ATOM 3111 O O . ILE A 1 401 ? -4.206 3.620 -23.572 1.00 87.44 401 ILE A O 1
ATOM 3115 N N . LEU A 1 402 ? -3.744 2.891 -21.485 1.00 83.38 402 LEU A N 1
ATOM 3116 C CA . LEU A 1 402 ? -4.060 4.145 -20.811 1.00 83.38 402 LEU A CA 1
ATOM 3117 C C . LEU A 1 402 ? -3.039 5.238 -21.140 1.00 83.38 402 LEU A C 1
ATOM 3119 O O . LEU A 1 402 ? -3.447 6.376 -21.339 1.00 83.38 402 LEU A O 1
ATOM 3123 N N . ASN A 1 403 ? -1.754 4.901 -21.250 1.00 82.44 403 ASN A N 1
ATOM 3124 C CA . ASN A 1 403 ? -0.711 5.839 -21.658 1.00 82.44 403 ASN A CA 1
ATOM 3125 C C . ASN A 1 403 ? -0.969 6.343 -23.090 1.00 82.44 403 ASN A C 1
ATOM 3127 O O . ASN A 1 403 ? -1.097 7.542 -23.317 1.00 82.44 403 ASN A O 1
ATOM 3131 N N . ALA A 1 404 ? -1.198 5.429 -24.037 1.00 83.62 404 ALA A N 1
ATOM 3132 C CA . ALA A 1 404 ? -1.424 5.793 -25.436 1.00 83.62 404 ALA A CA 1
ATOM 3133 C C . ALA A 1 404 ? -2.763 6.515 -25.687 1.00 83.62 404 ALA A C 1
ATOM 3135 O O . ALA A 1 404 ? -2.851 7.383 -26.552 1.00 83.62 404 ALA A O 1
ATOM 3136 N N . ASN A 1 405 ? -3.832 6.146 -24.968 1.00 82.06 405 ASN A N 1
ATOM 3137 C CA . ASN A 1 405 ? -5.190 6.626 -25.257 1.00 82.06 405 ASN A CA 1
ATOM 3138 C C . ASN A 1 405 ? -5.771 7.565 -24.193 1.00 82.06 405 ASN A C 1
ATOM 3140 O O . ASN A 1 405 ? -6.879 8.059 -24.385 1.00 82.06 405 ASN A O 1
ATOM 3144 N N . GLY A 1 406 ? -5.095 7.811 -23.070 1.00 74.25 406 GLY A N 1
ATOM 3145 C CA . GLY A 1 406 ? -5.666 8.520 -21.919 1.00 74.25 406 GLY A CA 1
ATOM 3146 C C . GLY A 1 406 ? -6.193 9.912 -22.265 1.00 74.25 406 GLY A C 1
ATOM 3147 O O . GLY A 1 406 ? -7.350 10.222 -21.980 1.00 74.25 406 GLY A O 1
ATOM 3148 N N . ALA A 1 407 ? -5.384 10.716 -22.963 1.00 74.19 407 ALA A N 1
ATOM 3149 C CA . ALA A 1 407 ? -5.779 12.052 -23.416 1.00 74.19 407 ALA A CA 1
ATOM 3150 C C . ALA A 1 407 ? -6.975 12.000 -24.382 1.00 74.19 407 ALA A C 1
ATOM 3152 O O . ALA A 1 407 ? -7.965 12.710 -24.196 1.00 74.19 407 ALA A O 1
ATOM 3153 N N . TYR A 1 408 ? -6.931 11.081 -25.350 1.00 78.56 408 TYR A N 1
ATOM 3154 C CA . TYR A 1 408 ? -8.023 10.859 -26.296 1.00 78.56 408 TYR A CA 1
ATOM 3155 C C . TYR A 1 408 ? -9.323 10.431 -25.604 1.00 78.56 408 TYR A C 1
ATOM 3157 O O . TYR A 1 408 ? -10.396 10.901 -25.975 1.00 78.56 408 TYR A O 1
ATOM 3165 N N . LEU A 1 409 ? -9.260 9.555 -24.597 1.00 70.81 409 LEU A N 1
ATOM 3166 C CA . LEU A 1 409 ? -10.436 9.094 -23.855 1.00 70.81 409 LEU A CA 1
ATOM 3167 C C . LEU A 1 409 ? -11.103 10.244 -23.092 1.00 70.81 409 LEU A C 1
ATOM 3169 O O . LEU A 1 409 ? -12.330 10.357 -23.108 1.00 70.81 409 LEU A O 1
ATOM 3173 N N . VAL A 1 410 ? -10.313 11.115 -22.464 1.00 72.31 410 VAL A N 1
ATOM 3174 C CA . VAL A 1 410 ? -10.835 12.278 -21.734 1.00 72.31 410 VAL A CA 1
ATOM 3175 C C . VAL A 1 410 ? -11.473 13.285 -22.693 1.00 72.31 410 VAL A C 1
ATOM 3177 O O . VAL A 1 410 ? -12.599 13.726 -22.447 1.00 72.31 410 VAL A O 1
ATOM 3180 N N . GLU A 1 411 ? -10.798 13.602 -23.800 1.00 78.19 411 GLU A N 1
ATOM 3181 C CA . GLU A 1 411 ? -11.257 14.588 -24.783 1.00 78.19 411 GLU A CA 1
ATOM 3182 C C . GLU A 1 411 ? -12.476 14.094 -25.576 1.00 78.19 411 GLU A C 1
ATOM 3184 O O . GLU A 1 411 ? -13.494 14.782 -25.661 1.00 78.19 411 GLU A O 1
ATOM 3189 N N . ARG A 1 412 ? -12.427 12.866 -26.108 1.00 75.56 412 ARG A N 1
ATOM 3190 C CA . ARG A 1 412 ? -13.499 12.309 -26.948 1.00 75.56 412 ARG A CA 1
ATOM 3191 C C . ARG A 1 412 ? -14.818 12.152 -26.208 1.00 75.56 412 ARG A C 1
ATOM 3193 O O . ARG A 1 412 ? -15.878 12.317 -26.812 1.00 75.56 412 ARG A O 1
ATOM 3200 N N . PHE A 1 413 ? -14.766 11.755 -24.940 1.00 73.19 413 PHE A N 1
ATOM 3201 C CA . PHE A 1 413 ? -15.968 11.489 -24.152 1.00 73.19 413 PHE A CA 1
ATOM 3202 C C . PHE A 1 413 ? -16.385 12.670 -23.270 1.00 73.19 413 PHE A C 1
ATOM 3204 O O . PHE A 1 413 ? -17.383 12.549 -22.551 1.00 73.19 413 PHE A O 1
ATOM 3211 N N . ASP A 1 414 ? -15.671 13.804 -23.343 1.00 73.44 414 ASP A N 1
ATOM 3212 C CA . ASP A 1 414 ? -15.899 14.980 -22.496 1.00 73.44 414 ASP A CA 1
ATOM 3213 C C . ASP A 1 414 ? -16.084 14.542 -21.030 1.00 73.44 414 ASP A C 1
ATOM 3215 O O . ASP A 1 414 ? -17.132 14.757 -20.400 1.00 73.44 414 ASP A O 1
ATOM 3219 N N . MET A 1 415 ? -15.117 13.764 -20.527 1.00 72.62 415 MET A N 1
ATOM 3220 C CA . MET A 1 415 ? -15.202 13.143 -19.205 1.00 72.62 415 MET A CA 1
ATOM 3221 C C . MET A 1 415 ? -14.978 14.191 -18.112 1.00 72.62 415 MET A C 1
ATOM 3223 O O . MET A 1 415 ? -13.908 14.288 -17.523 1.00 72.62 415 MET A O 1
ATOM 3227 N N . GLY A 1 416 ? -16.013 14.977 -17.809 1.00 69.31 416 GLY A N 1
ATOM 3228 C CA . GLY A 1 416 ? -16.050 15.768 -16.581 1.00 69.31 416 GLY A CA 1
ATOM 3229 C C . GLY A 1 416 ? -15.962 14.868 -15.332 1.00 69.31 416 GLY A C 1
ATOM 3230 O O . GLY A 1 416 ? -16.262 13.672 -15.421 1.00 69.31 416 GLY A O 1
ATOM 3231 N N . PRO A 1 417 ? -15.636 15.418 -14.146 1.00 60.34 417 PRO A N 1
ATOM 3232 C CA . PRO A 1 417 ? -15.307 14.633 -12.947 1.00 60.34 417 PRO A CA 1
ATOM 3233 C C . PRO A 1 417 ? -16.350 13.568 -12.575 1.00 60.34 417 PRO A C 1
ATOM 3235 O O . PRO A 1 417 ? -16.006 12.440 -12.236 1.00 60.34 417 PRO A O 1
ATOM 3238 N N . GLY A 1 418 ? -17.642 13.892 -12.711 1.00 70.00 418 GLY A N 1
ATOM 3239 C CA . GLY A 1 418 ? -18.727 12.950 -12.424 1.00 70.00 418 GLY A CA 1
ATOM 3240 C C . GLY A 1 418 ? -18.859 11.814 -13.444 1.00 70.00 418 GLY A C 1
ATOM 3241 O O . GLY A 1 418 ? -19.161 10.690 -13.057 1.00 70.00 418 GLY A O 1
ATOM 3242 N N . LYS A 1 419 ? -18.623 12.077 -14.738 1.00 74.94 419 LYS A N 1
ATOM 3243 C CA . LYS A 1 419 ? -18.645 11.027 -15.773 1.00 74.94 419 LYS A CA 1
ATOM 3244 C C . LYS A 1 419 ? -17.452 10.094 -15.607 1.00 74.94 419 LYS A C 1
ATOM 3246 O O . LYS A 1 419 ? -17.616 8.890 -15.746 1.00 74.94 419 LYS A O 1
ATOM 3251 N N . PHE A 1 420 ? -16.287 10.659 -15.294 1.00 67.75 420 PHE A N 1
ATOM 3252 C CA . PHE A 1 420 ? -15.081 9.890 -15.027 1.00 67.75 420 PHE A CA 1
ATOM 3253 C C . PHE A 1 420 ? -15.284 8.955 -13.829 1.00 67.75 420 PHE A C 1
ATOM 3255 O O . PHE A 1 420 ? -15.128 7.753 -13.998 1.00 67.75 420 PHE A O 1
ATOM 3262 N N . PHE A 1 421 ? -15.769 9.472 -12.690 1.00 62.94 421 PHE A N 1
ATOM 3263 C CA . PHE A 1 421 ? -16.076 8.676 -11.492 1.00 62.94 421 PHE A CA 1
ATOM 3264 C C . PHE A 1 421 ? -16.959 7.455 -11.803 1.00 62.94 421 PHE A C 1
ATOM 3266 O O . PHE A 1 421 ? -16.569 6.326 -11.532 1.00 62.94 421 PHE A O 1
ATOM 3273 N N . TRP A 1 422 ? -18.108 7.661 -12.458 1.00 69.06 422 TRP A N 1
ATOM 3274 C CA . TRP A 1 422 ? -19.016 6.559 -12.805 1.00 69.06 422 TRP A CA 1
ATOM 3275 C C . TRP A 1 422 ? -18.468 5.607 -13.874 1.00 69.06 422 TRP A C 1
ATOM 3277 O O . TRP A 1 422 ? -18.874 4.448 -13.920 1.00 69.06 422 TRP A O 1
ATOM 3287 N N . ALA A 1 423 ? -17.593 6.083 -14.761 1.00 64.56 423 ALA A N 1
ATOM 3288 C CA . ALA A 1 423 ? -16.981 5.249 -15.790 1.00 64.56 423 ALA A CA 1
ATOM 3289 C C . ALA A 1 423 ? -15.870 4.354 -15.223 1.00 64.56 423 ALA A C 1
ATOM 3291 O O . ALA A 1 423 ? -15.698 3.232 -15.695 1.00 64.56 423 ALA A O 1
ATOM 3292 N N . THR A 1 424 ? -15.125 4.838 -14.228 1.00 63.50 424 THR A N 1
ATOM 3293 C CA . THR A 1 424 ? -14.030 4.094 -13.593 1.00 63.50 424 THR A CA 1
ATOM 3294 C C . THR A 1 424 ? -14.485 3.183 -12.455 1.00 63.50 424 THR A C 1
ATOM 3296 O O . THR A 1 424 ? -13.731 2.281 -12.091 1.00 63.50 424 THR A O 1
ATOM 3299 N N . GLY A 1 425 ? -15.708 3.377 -11.946 1.00 49.62 425 GLY A N 1
ATOM 3300 C CA . GLY A 1 425 ? -16.318 2.565 -10.888 1.00 49.62 425 GLY A CA 1
ATOM 3301 C C . GLY A 1 425 ? -16.629 3.373 -9.645 1.00 49.62 425 GLY A C 1
ATOM 3302 O O . GLY A 1 425 ? -15.660 3.722 -8.936 1.00 49.62 425 GLY A O 1
#

Sequence (425 aa):
MTTSDSATAPDHRDWALPALLAILALYAASFAWGLPQRWTATAVAGHADTDHADAEPTATDEAHAPAPPPMWTVIPFVLLLAAIAVLPLIHRTEHWWESNLNRFLVAAGLAVVALAYYAFLHDEAIEAHWPGHSVVEATGATVEVGFVKAVLANAILSEYIPFIVLLFSLYTIAGGIRITGDLEATPTTNTAFMAVGGLLASLIGTTGAAMVLIRPLLETNRERKHVPHTVVFFIFIVCNCGGCLLPIGDPPLFLGYLQGVSFTWTLGLWPEWLFVNGMLLAVYWLMDQYYHYPRETLRDIERDVTQIRRLQFSGIAINGTLLISIVLAVAFLDPSRAVAGTNWHPWIYFREAVQLGLVALSLLLGPKKPRRENGFNYDAIIEVAALFIGIFICMQPALQILNANGAYLVERFDMGPGKFFWATG

Secondary structure (DSSP, 8-state):
---------------HHHHHHHHHHHHHHHHHTTHHHHHHHHHHHHHHHHHGGGS---TT----PPPPPPGGGGHHHHHHHHHHHHGGGSTTTHHHHTSHHHHHHHHHHHHHHHHHHHHHT--S-EEE-SSS-EEEPP---SS-HHHHHHHHIIIIIIIIHHHHHHHHHHHHHHHT-EEEEE----HHHHHHHHHHHHHHHHHH-HHHHHHHHHHHHHHHTTT-S--HHHHHHHIIIIIISGGGSSTTSSHHHHHHHHTT--TTGGGGGHHHHHHHHHHHHHHHHHHIIIIIGGGS-HHHHHHHHHH-EEEEEESHHHHHHHHHHHHHHHHH--TTSPPTTSSPPPPTTHHHHHHHHHHHHHHHHS-HHHHHHTT--SHHHHHHHHHHHHHHHHHHHHHHHHHHHHHHHHHHTT--HHHHHHHH-

pLDDT: mean 86.09, std 15.36, range [29.44, 98.12]

Foldseek 3Di:
DDDPDPDPDDPPPPVLLVVLVVVLVVVVVCVVVCNLVVLLVQAQVQVVVVVVCPPPPDPPPVPDPWDADDPCLLVLLVVLVCCVVPQCVDPVRVVVLLDLVSLLCSLVVSLVVSLVCQFAPDQTWDWAPPSHTDIHHQPPDNTRVVRSVRLCCVLPVLALLVLLLLLCLLLLLLLLKEKDWAAQLALVVLLVLLVVLLQVLQQSALNSSCLHRVVNNCRNCVLWPPCPVSVVLSCCRRNPLSNQQFLSSYRVSVRVVSVPPARRPSNVCVVVSCVRNVVSSVVSSCCCVPPRVVPTDPVSSVVSVVRGTDIDMFQCVLSVVLSNVLSVLSNQQASNDDGPPDPDGHGRCNSSSSSSVSSSVCVVPRDVVSSVVSVDDCSVSSSVSSNSSSSSSSCVSVVSCCVVCVVVVCVVVVCDPVNVVVVVD

Radius of gyration: 24.2 Å; chains: 1; bounding box: 62×50×78 Å